Protein AF-A0A3M1EEL0-F1 (afdb_monomer_lite)

Radius of gyration: 25.4 Å; chains: 1; bounding box: 59×62×63 Å

Sequence (455 aa):
MRVVRDLTVLQPEVDTFLAIGKFDGVHLGHHHLLEPMIKAAQAAGAQSAVITLHPNPLEVLAPDRRVEYLTTLDERVRRLGDLGLDVVVVQRFDEAVAQTSARRFMRTITKHLRVRQLWAGPGFALGRGREGNVDFLHALGEELGYTVQVVEPLVIGGEVVSGTRIRALLREGHVGEASVLMGRLPTLSGEVVAGASRGHKLGYPTANLKTSEKLVVPANGIYAVRVYLEGETLDGVASIGVRPTFEKAGERKVEVHIFDFQHNIYGRRLTLEFVRRLRDEKKFDSVEALVAQMDQDAANARAILASQPMPMTTTNPGNFEFEEIEHTADIGLRVRGKDLADLFVNAARGMWTLIVPDIGSVKPVVTREIELEAMDLEVLLVDWLSELLYLHETEHEAYSQFVIHEISPTHLRAEARGGPLNGHTLRKHIKAVTFNDLSIEKTADGYTATVVFDV

Secondary structure (DSSP, 8-state):
-EEES-GGG---SS-EEEEEE--TT--HHHHHHHHHHHHHHHHTTPEEEEEEEES-HHHHH-TTSPP-BSS-HHHHHHHHHHTT-SEEEEEE--HHHHT--HHHHHHHHHHHH-EEEEEE-TT-EESGGG-EEHHHHHHHHHHHT-EEEE-PPPEETTEE--HHHHHHHHHHT-HHHHHHHHTS--EEEEEEE----TGGGGT---EEEEE-TTB--PPSEEEEEEEEETTEEEEEEEEEEE---TTSTT-EEEEEEETT-----TT-EEEEEEEEEEE-----SSHHHHHHHHHHHHHHHHHHHHHS--------TT--SEEEEE-SSSEEEEEEESSHHHHHHHHHHHHHHHH-TTGGGS---EEEEEEEE-SSHHHHHHHHHHHHHHHHHHH-EEEEEEEEEEEETTEEEEEEEEEE-TTPPP-----EEEEEEEEEEEETTEEEEEEEEE-

Foldseek 3Di:
DDEAADLQPFDDPFAEAEEEDQCFLVWVQVVLQQLVSCVVCVVVVHAYEYEHEPPDLCCAVPVVDAAATLDDPVVSVQSVVVSVHPYYHHYYDHPVLLQFAPLRVVLSCCVRRVYAEYTEEQQDAGGHPSPRHPVNVQVSCVVSNHHYDYGYFDDDPNHGLDPVVLLVCQQAQVQVVSCVRRVHFRKFKFAFADDPQPLVVVVFGKTKGDGDPRHRHGHFAKFWKWKAFPNDIFTWIWGWDFDPDPPDGPDIIIIIRTPPDDDDRHRTMMMIGTQHGDGHDDDDPDSVRVSVVRVVSGVVSVVSVVLDPDPPDDDDVPDDQWDWDDDDQWIKIKGFALELQSRLFSLLQRVLCLFFVVQSVFDQPDKDKDKFFAPFQLRVSQVSNQVQLVCCVPVQWGFNDKDWPDDDGTITIIMTTGGHCPPTDTNDDFPGKDPVQWDWDADPRYIMTMTITRD

Structure (mmCIF, N/CA/C/O backbone):
data_AF-A0A3M1EEL0-F1
#
_entry.id   AF-A0A3M1EEL0-F1
#
loop_
_atom_site.group_PDB
_atom_site.id
_atom_site.type_symbol
_atom_site.label_atom_id
_atom_site.label_alt_id
_atom_site.label_comp_id
_atom_site.label_asym_id
_atom_site.label_entity_id
_atom_site.label_seq_id
_atom_site.pdbx_PDB_ins_code
_atom_site.Cartn_x
_atom_site.Cartn_y
_atom_site.Cartn_z
_atom_site.occupancy
_atom_site.B_iso_or_equiv
_atom_site.auth_seq_id
_atom_site.auth_comp_id
_atom_site.auth_asym_id
_atom_site.auth_atom_id
_atom_site.pdbx_PDB_model_num
ATOM 1 N N . MET A 1 1 ? -12.571 -11.199 7.035 1.00 90.62 1 MET A N 1
ATOM 2 C CA . MET A 1 1 ? -12.992 -9.816 6.720 1.00 90.62 1 MET A CA 1
ATOM 3 C C . MET A 1 1 ? -14.349 -9.773 6.009 1.00 90.62 1 MET A C 1
ATOM 5 O O . MET A 1 1 ? -14.519 -10.412 4.975 1.00 90.62 1 MET A O 1
ATOM 9 N N . ARG A 1 2 ? -15.290 -8.959 6.503 1.00 92.50 2 ARG A N 1
ATOM 10 C CA . ARG A 1 2 ? -16.560 -8.589 5.859 1.00 92.50 2 ARG A CA 1
ATOM 11 C C . ARG A 1 2 ? -16.451 -7.192 5.235 1.00 92.50 2 ARG A C 1
ATOM 13 O O . ARG A 1 2 ? -16.062 -6.243 5.911 1.00 92.50 2 ARG A O 1
ATOM 20 N N . VAL A 1 3 ? -16.847 -7.039 3.969 1.00 94.00 3 VAL A N 1
ATOM 21 C CA . VAL A 1 3 ? -16.903 -5.729 3.289 1.00 94.00 3 VAL A CA 1
ATOM 22 C C . VAL A 1 3 ? -18.344 -5.239 3.227 1.00 94.00 3 VAL A C 1
ATOM 24 O O . VAL A 1 3 ? -19.226 -5.957 2.758 1.00 94.00 3 VAL A O 1
ATOM 27 N N . VAL A 1 4 ? -18.595 -4.014 3.686 1.00 93.38 4 VAL A N 1
ATOM 28 C CA . VAL A 1 4 ? -19.946 -3.452 3.812 1.00 93.38 4 VAL A CA 1
ATOM 29 C C . VAL A 1 4 ? -20.020 -2.055 3.203 1.00 93.38 4 VAL A C 1
ATOM 31 O O . VAL A 1 4 ? -19.079 -1.277 3.290 1.00 93.38 4 VAL A O 1
ATOM 34 N N . ARG A 1 5 ? -21.150 -1.722 2.571 1.00 92.00 5 ARG A N 1
ATOM 35 C CA . ARG A 1 5 ? -21.423 -0.383 2.007 1.00 92.00 5 ARG A CA 1
ATOM 36 C C . ARG A 1 5 ? -22.558 0.359 2.715 1.00 92.00 5 ARG A C 1
ATOM 38 O O . ARG A 1 5 ? -22.745 1.547 2.483 1.00 92.00 5 ARG A O 1
ATOM 45 N N . ASP A 1 6 ? -23.292 -0.342 3.570 1.00 85.50 6 ASP A N 1
ATOM 46 C CA . ASP A 1 6 ? -24.412 0.176 4.346 1.00 85.50 6 ASP A CA 1
ATOM 47 C C . ASP A 1 6 ? -24.256 -0.264 5.806 1.00 85.50 6 ASP A C 1
ATOM 49 O O . ASP A 1 6 ? -24.321 -1.450 6.114 1.00 85.50 6 ASP A O 1
ATOM 53 N N . LEU A 1 7 ? -24.035 0.691 6.711 1.00 85.31 7 LEU A N 1
ATOM 54 C CA . LEU A 1 7 ? -23.861 0.416 8.140 1.00 85.31 7 LEU A CA 1
ATOM 55 C C . LEU A 1 7 ? -25.088 -0.261 8.769 1.00 85.31 7 LEU A C 1
ATOM 57 O O . LEU A 1 7 ? -24.943 -0.959 9.767 1.00 85.31 7 LEU A O 1
ATOM 61 N N . THR A 1 8 ? -26.285 -0.093 8.202 1.00 83.69 8 THR A N 1
ATOM 62 C CA . THR A 1 8 ? -27.520 -0.645 8.778 1.00 83.69 8 THR A CA 1
ATOM 63 C C . THR A 1 8 ? -27.595 -2.168 8.708 1.00 83.69 8 THR A C 1
ATOM 65 O O . THR A 1 8 ? -28.323 -2.776 9.490 1.00 83.69 8 THR A O 1
ATOM 68 N N . VAL A 1 9 ? -26.801 -2.795 7.833 1.00 86.19 9 VAL A N 1
ATOM 69 C CA . VAL A 1 9 ? -26.716 -4.259 7.719 1.00 86.19 9 VAL A CA 1
ATOM 70 C C . VAL A 1 9 ? -25.786 -4.887 8.762 1.00 86.19 9 VAL A C 1
ATOM 72 O O . VAL A 1 9 ? -25.634 -6.112 8.804 1.00 86.19 9 VAL A O 1
ATOM 75 N N . LEU A 1 10 ? -25.107 -4.066 9.566 1.00 86.00 10 LEU A N 1
ATOM 76 C CA . LEU A 1 10 ? -24.267 -4.519 10.665 1.00 86.00 10 LEU A CA 1
ATOM 77 C C . LEU A 1 10 ? -25.115 -4.680 11.927 1.00 86.00 10 LEU A C 1
ATOM 79 O O . LEU A 1 10 ? -25.872 -3.791 12.314 1.00 86.00 10 LEU A O 1
ATOM 83 N N . GLN A 1 11 ? -24.961 -5.839 12.561 1.00 82.38 11 GLN A N 1
ATOM 84 C CA . GLN A 1 11 ? -25.538 -6.176 13.858 1.00 82.38 11 GLN A CA 1
ATOM 85 C C . GLN A 1 11 ? -24.398 -6.732 14.717 1.00 82.38 11 GLN A C 1
ATOM 87 O O . GLN A 1 11 ? -24.209 -7.942 14.772 1.00 82.38 11 GLN A O 1
ATOM 92 N N . PRO A 1 12 ? -23.539 -5.857 15.261 1.00 80.75 12 PRO A N 1
ATOM 93 C CA . PRO A 1 12 ? -22.371 -6.283 16.019 1.00 80.75 12 PRO A CA 1
ATOM 94 C C . PRO A 1 12 ? -22.808 -6.947 17.329 1.00 80.75 12 PRO A C 1
ATOM 96 O O . PRO A 1 12 ? -23.548 -6.356 18.117 1.00 80.75 12 PRO A O 1
ATOM 99 N N . GLU A 1 13 ? -22.337 -8.170 17.557 1.00 88.06 13 GLU A N 1
ATOM 100 C CA . GLU A 1 13 ? -22.546 -8.908 18.811 1.00 88.06 13 GLU A CA 1
ATOM 101 C C . GLU A 1 13 ? -21.480 -8.560 19.860 1.00 88.06 13 GLU A C 1
ATOM 103 O O . GLU A 1 13 ? -21.732 -8.641 21.060 1.00 88.06 13 GLU A O 1
ATOM 108 N N . VAL A 1 14 ? -20.315 -8.103 19.394 1.00 94.56 14 VAL A N 1
ATOM 109 C CA . VAL A 1 14 ? -19.171 -7.678 20.205 1.00 94.56 14 VAL A CA 1
ATOM 110 C C . VAL A 1 14 ? -18.900 -6.184 20.035 1.00 94.56 14 VAL A C 1
ATOM 112 O O . VAL A 1 14 ? -19.424 -5.528 19.130 1.00 94.56 14 VAL A O 1
ATOM 115 N N . ASP A 1 15 ? -18.088 -5.630 20.929 1.00 97.56 15 ASP A N 1
ATOM 116 C CA . ASP A 1 15 ? -17.616 -4.252 20.825 1.00 97.56 15 ASP A CA 1
ATOM 117 C C . ASP A 1 15 ? -16.689 -4.068 19.613 1.00 97.56 15 ASP A C 1
ATOM 119 O O . ASP A 1 15 ? -16.072 -5.020 19.137 1.00 97.56 15 ASP A O 1
ATOM 123 N N . THR A 1 16 ? -16.575 -2.831 19.117 1.00 98.25 16 THR A N 1
ATOM 124 C CA . THR A 1 16 ? -15.740 -2.511 17.947 1.00 98.25 16 THR A CA 1
ATOM 125 C C . THR A 1 16 ? -14.642 -1.512 18.262 1.00 98.25 16 THR A C 1
ATOM 127 O O . THR A 1 16 ? -14.893 -0.457 18.855 1.00 98.25 16 THR A O 1
ATOM 130 N N . PHE A 1 17 ? -13.435 -1.805 17.786 1.00 98.69 17 PHE A N 1
ATOM 131 C CA . PHE A 1 17 ? -12.323 -0.863 17.728 1.00 98.69 17 PHE A CA 1
ATOM 132 C C . PHE A 1 17 ? -12.242 -0.347 16.295 1.00 98.69 17 PHE A C 1
ATOM 134 O O . PHE A 1 17 ? -12.083 -1.114 15.345 1.00 98.69 17 PHE A O 1
ATOM 141 N N . LEU A 1 18 ? -12.456 0.955 16.138 1.00 98.62 18 LEU A N 1
ATOM 142 C CA . LEU A 1 18 ? -12.735 1.577 14.854 1.00 98.62 18 LEU A CA 1
ATOM 143 C C . LEU A 1 18 ? -11.646 2.577 14.481 1.00 98.62 18 LEU A C 1
ATOM 145 O O . LEU A 1 18 ? -11.347 3.466 15.269 1.00 98.62 18 LEU A O 1
ATOM 149 N N . ALA A 1 19 ? -11.178 2.537 13.237 1.00 98.62 19 ALA A N 1
ATOM 150 C CA . ALA A 1 19 ? -10.475 3.655 12.614 1.00 98.62 19 ALA A CA 1
ATOM 151 C C . ALA A 1 19 ? -11.270 4.211 11.423 1.00 98.62 19 ALA A C 1
ATOM 153 O O . ALA A 1 19 ? -11.929 3.482 10.678 1.00 98.62 19 ALA A O 1
ATOM 154 N N . ILE A 1 20 ? -11.212 5.527 11.219 1.00 98.06 20 ILE A N 1
ATOM 155 C CA . ILE A 1 20 ? -11.913 6.215 10.127 1.00 98.06 20 ILE A CA 1
ATOM 156 C C . ILE A 1 20 ? -10.894 7.006 9.317 1.00 98.06 20 ILE A C 1
ATOM 158 O O . ILE A 1 20 ? -10.074 7.735 9.868 1.00 98.06 20 ILE A O 1
ATOM 162 N N . GLY A 1 21 ? -10.942 6.905 7.992 1.00 96.31 21 GLY A N 1
ATOM 163 C CA . GLY A 1 21 ? -9.946 7.573 7.167 1.00 96.31 21 GLY A CA 1
ATOM 164 C C . GLY A 1 21 ? -10.071 7.293 5.681 1.00 96.31 21 GLY A C 1
ATOM 165 O O . GLY A 1 21 ? -10.863 6.481 5.222 1.00 96.31 21 GLY A O 1
ATOM 166 N N . LYS A 1 22 ? -9.257 7.982 4.882 1.00 95.50 22 LYS A N 1
ATOM 167 C CA . LYS A 1 22 ? -9.221 7.746 3.429 1.00 95.50 22 LYS A CA 1
ATOM 168 C C . LYS A 1 22 ? -8.547 6.414 3.093 1.00 95.50 22 LYS A C 1
ATOM 170 O O . LYS A 1 22 ? -8.965 5.759 2.141 1.00 95.50 22 LYS A O 1
ATOM 175 N N . PHE A 1 23 ? -7.513 6.045 3.855 1.00 96.69 23 PHE A N 1
ATOM 176 C CA . PHE A 1 23 ? -6.703 4.830 3.691 1.00 96.69 23 PHE A CA 1
ATOM 177 C C . PHE A 1 23 ? -6.172 4.592 2.267 1.00 96.69 23 PHE A C 1
ATOM 179 O O . PHE A 1 23 ? -5.848 3.470 1.893 1.00 96.69 23 PHE A O 1
ATOM 186 N N . ASP A 1 24 ? -6.083 5.644 1.445 1.00 96.06 24 ASP A N 1
ATOM 187 C CA . ASP A 1 24 ? -5.630 5.531 0.059 1.00 96.06 24 ASP A CA 1
ATOM 188 C C . ASP A 1 24 ? -4.170 5.079 0.018 1.00 96.06 24 ASP A C 1
ATOM 190 O O . ASP A 1 24 ? -3.306 5.686 0.653 1.00 96.06 24 ASP A O 1
ATOM 194 N N . GLY A 1 25 ? -3.913 3.993 -0.703 1.00 93.44 25 GLY A N 1
ATOM 195 C CA . GLY A 1 25 ? -2.599 3.383 -0.804 1.00 93.44 25 GLY A CA 1
ATOM 196 C C . GLY A 1 25 ? -2.226 2.421 0.316 1.00 93.44 25 GLY A C 1
ATOM 197 O O . GLY A 1 25 ? -1.248 1.714 0.110 1.00 93.44 25 GLY A O 1
ATOM 198 N N . VAL A 1 26 ? -2.950 2.373 1.450 1.00 96.25 26 VAL A N 1
ATOM 199 C CA . VAL A 1 26 ? -2.656 1.478 2.600 1.00 96.25 26 VAL A CA 1
ATOM 200 C C . VAL A 1 26 ? -1.137 1.382 2.856 1.00 96.25 26 VAL A C 1
ATOM 202 O O . VAL A 1 26 ? -0.525 0.337 2.710 1.00 96.25 26 VAL A O 1
ATOM 205 N N . HIS A 1 27 ? -0.493 2.537 3.053 1.00 95.19 27 HIS A N 1
ATOM 206 C CA . HIS A 1 27 ? 0.959 2.657 3.230 1.00 95.19 27 HIS A CA 1
ATOM 207 C C . HIS A 1 27 ? 1.380 2.394 4.683 1.00 95.19 27 HIS A C 1
ATOM 209 O O . HIS A 1 27 ? 0.513 2.338 5.554 1.00 95.19 27 HIS A O 1
ATOM 215 N N . LEU A 1 28 ? 2.683 2.364 4.992 1.00 92.00 28 LEU A N 1
ATOM 216 C CA . LEU A 1 28 ? 3.172 2.035 6.342 1.00 92.00 28 LEU A CA 1
ATOM 217 C C . LEU A 1 28 ? 2.627 2.952 7.445 1.00 92.00 28 LEU A C 1
ATOM 219 O O . LEU A 1 28 ? 2.365 2.497 8.548 1.00 92.00 28 LEU A O 1
ATOM 223 N N . GLY A 1 29 ? 2.352 4.227 7.151 1.00 92.94 29 GLY A N 1
ATOM 224 C CA . GLY A 1 29 ? 1.653 5.099 8.109 1.00 92.94 29 GLY A CA 1
ATOM 225 C C . GLY A 1 29 ? 0.235 4.623 8.485 1.00 92.94 29 GLY A C 1
ATOM 226 O O . GLY A 1 29 ? -0.210 4.864 9.600 1.00 92.94 29 GLY A O 1
ATOM 227 N N . HIS A 1 30 ? -0.480 3.933 7.587 1.00 97.44 30 HIS A N 1
ATOM 228 C CA . HIS A 1 30 ? -1.755 3.288 7.915 1.00 97.44 30 HIS A CA 1
ATOM 229 C C . HIS A 1 30 ? -1.535 1.986 8.692 1.00 97.44 30 HIS A C 1
ATOM 231 O O . HIS A 1 30 ? -2.263 1.759 9.649 1.00 97.44 30 HIS A O 1
ATOM 237 N N . HIS A 1 31 ? -0.533 1.174 8.333 1.00 94.19 31 HIS A N 1
ATOM 238 C CA . HIS A 1 31 ? -0.159 -0.018 9.111 1.00 94.19 31 HIS A CA 1
ATOM 239 C C . HIS A 1 31 ? 0.156 0.346 10.566 1.00 94.19 31 HIS A C 1
ATOM 241 O O . HIS A 1 31 ? -0.410 -0.232 11.484 1.00 94.19 31 HIS A O 1
ATOM 247 N N . HIS A 1 32 ? 0.953 1.398 10.768 1.00 95.25 32 HIS A N 1
ATOM 248 C CA . HIS A 1 32 ? 1.332 1.904 12.086 1.00 95.25 32 HIS A CA 1
ATOM 249 C C . HIS A 1 32 ? 0.133 2.290 12.968 1.00 95.25 32 HIS A C 1
ATOM 251 O O . HIS A 1 32 ? 0.194 2.147 14.184 1.00 95.25 32 HIS A O 1
ATOM 257 N N . LEU A 1 33 ? -0.968 2.752 12.363 1.00 97.56 33 LEU A N 1
ATOM 258 C CA . LEU A 1 33 ? -2.223 3.031 13.067 1.00 97.56 33 LEU A CA 1
ATOM 259 C C . LEU A 1 33 ? -3.062 1.760 13.282 1.00 97.56 33 LEU A C 1
ATOM 261 O O . LEU A 1 33 ? -3.654 1.584 14.343 1.00 97.56 33 LEU A O 1
ATOM 265 N N . LEU A 1 34 ? -3.176 0.918 12.253 1.00 97.88 34 LEU A N 1
ATOM 266 C CA . LEU A 1 34 ? -4.159 -0.164 12.198 1.00 97.88 34 LEU A CA 1
ATOM 267 C C . LEU A 1 34 ? -3.683 -1.450 12.875 1.00 97.88 34 LEU A C 1
ATOM 269 O O . LEU A 1 34 ? -4.487 -2.087 13.543 1.00 97.88 34 LEU A O 1
ATOM 273 N N . GLU A 1 35 ? -2.413 -1.833 12.750 1.00 95.75 35 GLU A N 1
ATOM 274 C CA . GLU A 1 35 ? -1.904 -3.078 13.344 1.00 95.75 35 GLU A CA 1
ATOM 275 C C . GLU A 1 35 ? -2.022 -3.079 14.880 1.00 95.75 35 GLU A C 1
ATOM 277 O O . GLU A 1 35 ? -2.562 -4.046 15.422 1.00 95.75 35 GLU A O 1
ATOM 282 N N . PRO A 1 36 ? -1.640 -2.008 15.614 1.00 96.44 36 PRO A N 1
ATOM 283 C CA . PRO A 1 36 ? -1.866 -1.957 17.058 1.00 96.44 36 PRO A CA 1
ATOM 284 C C . PRO A 1 36 ? -3.353 -1.968 17.429 1.00 96.44 36 PRO A C 1
ATOM 286 O O . PRO A 1 36 ? -3.729 -2.603 18.411 1.00 96.44 36 PRO A O 1
ATOM 289 N N . MET A 1 37 ? -4.208 -1.311 16.634 1.00 98.56 37 MET A N 1
ATOM 290 C CA . MET A 1 37 ? -5.660 -1.322 16.843 1.00 98.56 37 MET A CA 1
ATOM 291 C C . MET A 1 37 ? -6.232 -2.737 16.709 1.00 98.56 37 MET A C 1
ATOM 293 O O . MET A 1 37 ? -7.040 -3.143 17.540 1.00 98.56 37 MET A O 1
ATOM 297 N N . ILE A 1 38 ? -5.823 -3.476 15.673 1.00 98.06 38 ILE A N 1
ATOM 298 C CA . ILE A 1 38 ? -6.265 -4.854 15.416 1.00 98.06 38 ILE A CA 1
ATOM 299 C C . ILE A 1 38 ? -5.845 -5.756 16.578 1.00 98.06 38 ILE A C 1
ATOM 301 O O . ILE A 1 38 ? -6.695 -6.433 17.153 1.00 98.06 38 ILE A O 1
ATOM 305 N N . LYS A 1 39 ? -4.577 -5.680 17.001 1.00 96.69 39 LYS A N 1
ATOM 306 C CA . LYS A 1 39 ? -4.066 -6.434 18.158 1.00 96.69 39 LYS A CA 1
ATOM 307 C C . LYS A 1 39 ? -4.823 -6.105 19.446 1.00 96.69 39 LYS A C 1
ATOM 309 O O . LYS A 1 39 ? -5.194 -7.000 20.200 1.00 96.69 39 LYS A O 1
ATOM 314 N N . ALA A 1 40 ? -5.096 -4.823 19.691 1.00 97.94 40 ALA A N 1
ATOM 315 C CA . ALA A 1 40 ? -5.850 -4.390 20.864 1.00 97.94 40 ALA A CA 1
ATOM 316 C C . ALA A 1 40 ? -7.313 -4.868 20.831 1.00 97.94 40 ALA A C 1
ATOM 318 O O . ALA A 1 40 ? -7.859 -5.221 21.875 1.00 97.94 40 ALA A O 1
ATOM 319 N N . ALA A 1 41 ? -7.938 -4.906 19.649 1.00 98.00 41 ALA A N 1
ATOM 320 C CA . ALA A 1 41 ? -9.286 -5.440 19.474 1.00 98.00 41 ALA A CA 1
ATOM 321 C C . ALA A 1 41 ? -9.325 -6.941 19.793 1.00 98.00 41 ALA A C 1
ATOM 323 O O . ALA A 1 41 ? -10.123 -7.368 20.626 1.00 98.00 41 ALA A O 1
ATOM 324 N N . GLN A 1 42 ? -8.399 -7.710 19.212 1.00 96.56 42 GLN A N 1
ATOM 325 C CA . GLN A 1 42 ? -8.265 -9.152 19.438 1.00 96.56 42 GLN A CA 1
ATOM 326 C C . GLN A 1 42 ? -8.062 -9.476 20.923 1.00 96.56 42 GLN A C 1
ATOM 328 O O . GLN A 1 42 ? -8.803 -10.283 21.482 1.00 96.56 42 GLN A O 1
ATOM 333 N N . ALA A 1 43 ? -7.132 -8.786 21.593 1.00 97.44 43 ALA A N 1
ATOM 334 C CA . ALA A 1 43 ? -6.870 -8.971 23.022 1.00 97.44 43 ALA A CA 1
ATOM 335 C C . ALA A 1 43 ? -8.087 -8.648 23.912 1.00 97.44 43 ALA A C 1
ATOM 337 O O . ALA A 1 43 ? -8.224 -9.196 25.004 1.00 97.44 43 ALA A O 1
ATOM 338 N N . ALA A 1 44 ? -8.979 -7.767 23.452 1.00 97.50 44 ALA A N 1
ATOM 339 C CA . ALA A 1 44 ? -10.201 -7.394 24.156 1.00 97.50 44 ALA A CA 1
ATOM 340 C C . ALA A 1 44 ? -11.423 -8.258 23.784 1.00 97.50 44 ALA A C 1
ATOM 342 O O . ALA A 1 44 ? -12.517 -7.987 24.281 1.00 97.50 44 ALA A O 1
ATOM 343 N N . GLY A 1 45 ? -11.279 -9.252 22.896 1.00 96.94 45 GLY A N 1
ATOM 344 C CA . GLY A 1 45 ? -12.417 -9.998 22.340 1.00 96.94 45 GLY A CA 1
ATOM 345 C C . GLY A 1 45 ? -13.382 -9.119 21.529 1.00 96.94 45 GLY A C 1
ATOM 346 O O . GLY A 1 45 ? -14.564 -9.437 21.405 1.00 96.94 45 GLY A O 1
ATOM 347 N N . ALA A 1 46 ? -12.894 -7.986 21.023 1.00 97.75 46 ALA A N 1
ATOM 348 C CA . ALA A 1 46 ? -13.624 -7.025 20.210 1.00 97.75 46 ALA A CA 1
ATOM 349 C C . ALA A 1 46 ? -13.313 -7.233 18.721 1.00 97.75 46 ALA A C 1
ATOM 351 O O . ALA A 1 46 ? -12.260 -7.755 18.360 1.00 97.75 46 ALA A O 1
ATOM 352 N N . GLN A 1 47 ? -14.202 -6.767 17.844 1.00 96.88 47 GLN A N 1
ATOM 353 C CA . GLN A 1 47 ? -13.931 -6.752 16.406 1.00 96.88 47 GLN A CA 1
ATOM 354 C C . GLN A 1 47 ? -13.157 -5.492 15.997 1.00 96.88 47 GLN A C 1
ATOM 356 O O . GLN A 1 47 ? -13.368 -4.393 16.523 1.00 96.88 47 GLN A O 1
ATOM 361 N N . SER A 1 48 ? -12.299 -5.635 14.998 1.00 98.19 48 SER A N 1
ATOM 362 C CA . SER A 1 48 ? -11.562 -4.551 14.360 1.00 98.19 48 SER A CA 1
ATOM 363 C C . SER A 1 48 ? -12.296 -4.053 13.110 1.00 98.19 48 SER A C 1
ATOM 365 O O . SER A 1 48 ? -12.683 -4.825 12.228 1.00 98.19 48 SER A O 1
ATOM 367 N N . ALA A 1 49 ? -12.511 -2.741 13.008 1.00 97.88 49 ALA A N 1
ATOM 368 C CA . ALA A 1 49 ? -13.216 -2.159 11.873 1.00 97.88 49 ALA A CA 1
ATOM 369 C C . ALA A 1 49 ? -12.526 -0.919 11.310 1.00 97.88 49 ALA A C 1
ATOM 371 O O . ALA A 1 49 ? -11.976 -0.087 12.031 1.00 97.88 49 ALA A O 1
ATOM 372 N N . VAL A 1 50 ? -12.646 -0.748 9.997 1.00 98.38 50 VAL A N 1
ATOM 373 C CA . VAL A 1 50 ? -12.269 0.480 9.298 1.00 98.38 50 VAL A CA 1
ATOM 374 C C . VAL A 1 50 ? -13.461 1.039 8.539 1.00 98.38 50 VAL A C 1
ATOM 376 O O . VAL A 1 50 ? -14.103 0.324 7.774 1.00 98.38 50 VAL A O 1
ATOM 379 N N . ILE A 1 51 ? -13.711 2.343 8.672 1.00 97.69 51 ILE A N 1
ATOM 380 C CA . ILE A 1 51 ? -14.547 3.091 7.725 1.00 97.69 51 ILE A CA 1
ATOM 381 C C . ILE A 1 51 ? -13.632 3.845 6.758 1.00 97.69 51 ILE A C 1
ATOM 383 O O . ILE A 1 5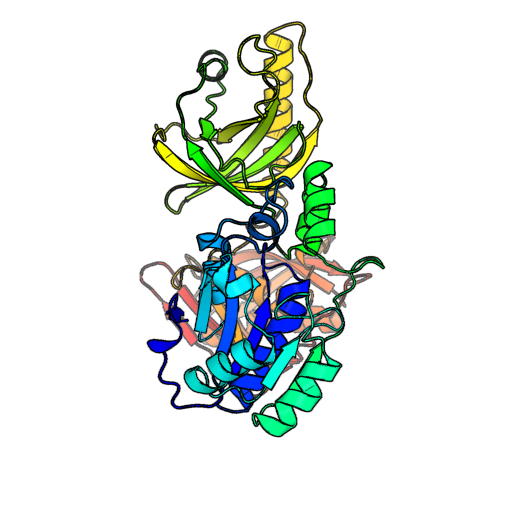1 ? -12.938 4.792 7.139 1.00 97.69 51 ILE A O 1
ATOM 387 N N . THR A 1 52 ? -13.663 3.438 5.489 1.00 97.25 52 THR A N 1
ATOM 388 C CA . THR A 1 52 ? -13.036 4.154 4.376 1.00 97.25 52 THR A CA 1
ATOM 389 C C . THR A 1 52 ? -14.057 4.919 3.540 1.00 97.25 52 THR A C 1
ATOM 391 O O . THR A 1 52 ? -15.251 4.632 3.574 1.00 97.25 52 THR A O 1
ATOM 394 N N . LEU A 1 53 ? -13.588 5.915 2.788 1.00 94.69 53 LEU A N 1
ATOM 395 C CA . LEU A 1 53 ? -14.424 6.850 2.036 1.00 94.69 53 LEU A CA 1
ATOM 396 C C . LEU A 1 53 ? -14.194 6.692 0.529 1.00 94.69 53 LEU A C 1
ATOM 398 O O . LEU A 1 53 ? -13.047 6.692 0.054 1.00 94.69 53 LEU A O 1
ATOM 402 N N . HIS A 1 54 ? -15.289 6.579 -0.225 1.00 94.31 54 HIS A N 1
ATOM 403 C CA . HIS A 1 54 ? -15.261 6.602 -1.685 1.00 94.31 54 HIS A CA 1
ATOM 404 C C . HIS A 1 54 ? -16.527 7.257 -2.277 1.00 94.31 54 HIS A C 1
ATOM 406 O O . HIS A 1 54 ? -17.626 6.864 -1.896 1.00 94.31 54 HIS A O 1
ATOM 412 N N . PRO A 1 55 ? -16.423 8.208 -3.225 1.00 94.06 55 PRO A N 1
ATOM 413 C CA . PRO A 1 55 ? -15.195 8.841 -3.716 1.00 94.06 55 PRO A CA 1
ATOM 414 C C . PRO A 1 55 ? -14.416 9.563 -2.603 1.00 94.06 55 PRO A C 1
ATOM 416 O O . PRO A 1 55 ? -14.874 9.685 -1.468 1.00 94.06 55 PRO A O 1
ATOM 419 N N . ASN A 1 56 ? -13.186 9.979 -2.898 1.00 93.31 56 ASN A N 1
ATOM 420 C CA . ASN A 1 56 ? -12.374 10.766 -1.977 1.00 93.31 56 ASN A CA 1
ATOM 421 C C . ASN A 1 56 ? -13.141 12.049 -1.613 1.00 93.31 56 ASN A C 1
ATOM 423 O O . ASN A 1 56 ? -13.619 12.721 -2.526 1.00 93.31 56 ASN A O 1
ATOM 427 N N . PRO A 1 57 ? -13.215 12.435 -0.325 1.00 92.88 57 PRO A N 1
ATOM 428 C CA . PRO A 1 57 ? -13.921 13.645 0.088 1.00 92.88 57 PRO A CA 1
ATOM 429 C C . PRO A 1 57 ? -13.531 14.905 -0.680 1.00 92.88 57 PRO A C 1
ATOM 431 O O . PRO A 1 57 ? -14.376 15.761 -0.920 1.00 92.88 57 PRO A O 1
ATOM 434 N N . LEU A 1 58 ? -12.269 15.011 -1.105 1.00 91.94 58 LEU A N 1
ATOM 435 C CA . LEU A 1 58 ? -11.795 16.159 -1.871 1.00 91.94 58 LEU A CA 1
ATOM 436 C C . LEU A 1 58 ? -12.477 16.281 -3.244 1.00 91.94 58 LEU A C 1
ATOM 438 O O . LEU A 1 58 ? -12.659 17.400 -3.696 1.00 91.94 58 LEU A O 1
ATOM 442 N N . GLU A 1 59 ? -12.911 15.178 -3.867 1.00 92.62 59 GLU A N 1
ATOM 443 C CA . GLU A 1 59 ? -13.657 15.232 -5.139 1.00 92.62 59 GLU A CA 1
ATOM 444 C C . GLU A 1 59 ? -15.036 15.876 -4.982 1.00 92.62 59 GLU A C 1
ATOM 446 O O . GLU A 1 59 ? -15.539 16.485 -5.917 1.00 92.62 59 GLU A O 1
ATOM 451 N N . VAL A 1 60 ? -15.649 15.739 -3.805 1.00 92.38 60 VAL A N 1
ATOM 452 C CA . VAL A 1 60 ? -16.965 16.323 -3.515 1.00 92.38 60 VAL A CA 1
ATOM 453 C C . VAL A 1 60 ? -16.817 17.750 -2.993 1.00 92.38 60 VAL A C 1
ATOM 455 O O . VAL A 1 60 ? -17.573 18.633 -3.373 1.00 92.38 60 VAL A O 1
ATOM 458 N N . LEU A 1 61 ? -15.831 17.984 -2.124 1.00 92.19 61 LEU A N 1
ATOM 459 C CA . LEU A 1 61 ? -15.618 19.276 -1.465 1.00 92.19 61 LEU A CA 1
ATOM 460 C C . LEU A 1 61 ? -14.893 20.300 -2.348 1.00 92.19 61 LEU A C 1
ATOM 462 O O . LEU A 1 61 ? -14.986 21.496 -2.093 1.00 92.19 61 LEU A O 1
ATOM 466 N N . ALA A 1 62 ? -14.128 19.841 -3.336 1.00 91.69 62 ALA A N 1
ATOM 467 C CA . ALA A 1 62 ? -13.370 20.685 -4.251 1.00 91.69 62 ALA A CA 1
ATOM 468 C C . ALA A 1 62 ? -13.346 20.044 -5.653 1.00 91.69 62 ALA A C 1
ATOM 470 O O . ALA A 1 62 ? -12.301 19.537 -6.066 1.00 91.69 62 ALA A O 1
ATOM 471 N N . PRO A 1 63 ? -14.478 20.051 -6.383 1.00 86.31 63 PRO A N 1
ATOM 472 C CA . PRO A 1 63 ? -14.619 19.348 -7.663 1.00 86.31 63 PRO A CA 1
ATOM 473 C C . PRO A 1 63 ? -13.618 19.808 -8.734 1.00 86.31 63 PRO A C 1
ATOM 475 O O . PRO A 1 63 ? -13.224 19.011 -9.582 1.00 86.31 63 PRO A O 1
ATOM 478 N N . ASP A 1 64 ? -13.131 21.050 -8.652 1.00 89.00 64 ASP A N 1
ATOM 479 C CA . ASP A 1 64 ? -12.107 21.585 -9.561 1.00 89.00 64 ASP A CA 1
ATOM 480 C C . ASP A 1 64 ? -10.697 21.027 -9.289 1.00 89.00 64 ASP A C 1
ATOM 482 O O . ASP A 1 64 ? -9.777 21.197 -10.091 1.00 89.00 64 ASP A O 1
ATOM 486 N N . ARG A 1 65 ? -10.483 20.359 -8.146 1.00 85.81 65 ARG A N 1
ATOM 487 C CA . ARG A 1 65 ? -9.191 19.764 -7.789 1.00 85.81 65 ARG A CA 1
ATOM 488 C C . ARG A 1 65 ? -9.151 18.309 -8.223 1.00 85.81 65 ARG A C 1
ATOM 490 O O . ARG A 1 65 ? -9.861 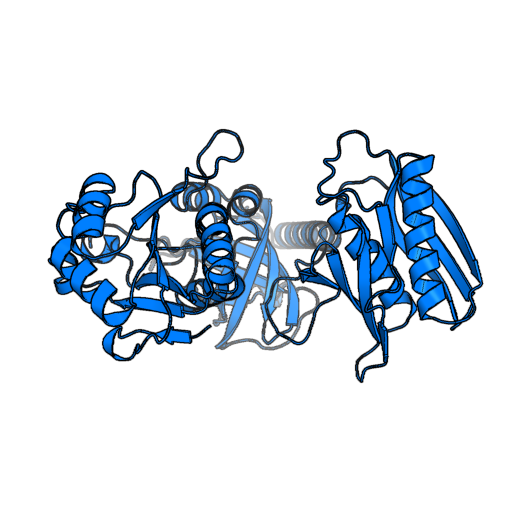17.456 -7.695 1.00 85.81 65 ARG A O 1
ATOM 497 N N . ARG A 1 66 ? -8.214 17.993 -9.117 1.00 84.62 66 ARG A N 1
ATOM 498 C CA . ARG A 1 66 ? -7.943 16.607 -9.503 1.00 84.62 66 ARG A CA 1
ATOM 499 C C . ARG A 1 66 ? -7.421 15.808 -8.307 1.00 84.62 66 ARG A C 1
ATOM 501 O O . ARG A 1 66 ? -6.400 16.152 -7.711 1.00 84.62 66 ARG A O 1
ATOM 508 N N . VAL A 1 67 ? -8.104 14.712 -7.993 1.00 88.50 67 VAL A N 1
ATOM 509 C CA . VAL A 1 67 ? -7.637 13.711 -7.032 1.00 88.50 67 VAL A CA 1
ATOM 510 C C . VAL A 1 67 ? -6.925 12.595 -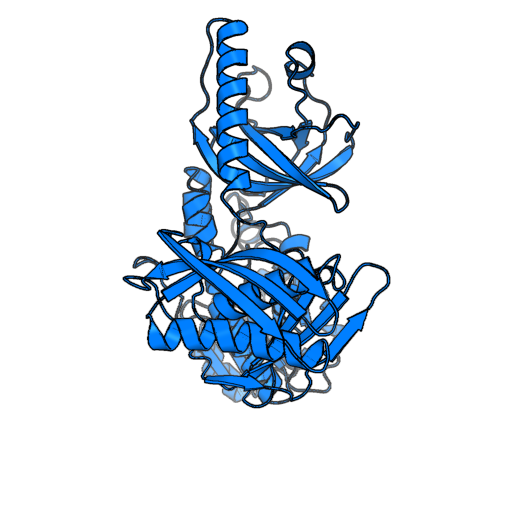7.781 1.00 88.50 67 VAL A C 1
ATOM 512 O O . VAL A 1 67 ? -7.484 11.994 -8.695 1.00 88.50 67 VAL A O 1
ATOM 515 N N . GLU A 1 68 ? -5.697 12.310 -7.358 1.00 91.69 68 GLU A N 1
ATOM 516 C CA . GLU A 1 68 ? -4.942 11.140 -7.797 1.00 91.69 68 GLU A CA 1
ATOM 517 C C . GLU A 1 68 ? -4.932 10.107 -6.667 1.00 91.69 68 GLU A C 1
ATOM 519 O O . GLU A 1 68 ? -4.512 10.401 -5.549 1.00 91.69 68 GLU A O 1
ATOM 524 N N . TYR A 1 69 ? -5.417 8.906 -6.938 1.00 95.25 69 TYR A N 1
ATOM 525 C CA . TYR A 1 69 ? -5.419 7.777 -6.023 1.00 95.25 69 TYR A CA 1
ATOM 526 C C . TYR A 1 69 ? -4.115 6.998 -6.128 1.00 95.25 69 TYR A C 1
ATOM 528 O O . TYR A 1 69 ? -3.591 6.807 -7.223 1.00 95.25 69 TYR A O 1
ATOM 536 N N . LEU A 1 70 ? -3.622 6.508 -4.995 1.00 95.69 70 LEU A N 1
ATOM 537 C CA . LEU A 1 70 ? -2.495 5.574 -4.959 1.00 95.69 70 LEU A CA 1
ATOM 538 C C . LEU A 1 70 ? -2.911 4.159 -5.373 1.00 95.69 70 LEU A C 1
ATOM 540 O O . LEU A 1 70 ? -2.093 3.407 -5.881 1.00 95.69 70 LEU A O 1
ATOM 544 N N . THR A 1 71 ? -4.171 3.797 -5.130 1.00 93.50 71 THR A N 1
ATOM 545 C CA . THR A 1 71 ? -4.713 2.452 -5.380 1.00 93.50 71 THR A CA 1
ATOM 546 C C . THR A 1 71 ? -6.157 2.537 -5.850 1.00 93.50 71 THR A C 1
ATOM 548 O O . THR A 1 71 ? -6.874 3.489 -5.529 1.00 93.50 71 THR A O 1
ATOM 551 N N . THR A 1 72 ? -6.631 1.516 -6.564 1.00 90.75 72 THR A N 1
ATOM 552 C CA . THR A 1 72 ? -8.075 1.386 -6.822 1.00 90.75 72 THR A CA 1
ATOM 553 C C . THR A 1 72 ? -8.844 1.159 -5.512 1.00 90.75 72 THR A C 1
ATOM 555 O O . THR A 1 72 ? -8.259 0.814 -4.484 1.00 90.75 72 THR A O 1
ATOM 558 N N . LEU A 1 73 ? -10.169 1.354 -5.514 1.00 91.81 73 LEU A N 1
ATOM 559 C CA . LEU A 1 73 ? -10.983 1.014 -4.341 1.00 91.81 73 LEU A CA 1
ATOM 560 C C . LEU A 1 73 ? -10.864 -0.477 -3.998 1.00 91.81 73 LEU A C 1
ATOM 562 O O . LEU A 1 73 ? -10.655 -0.804 -2.835 1.00 91.81 73 LEU A O 1
ATOM 566 N N . ASP A 1 74 ? -10.950 -1.353 -5.000 1.00 89.06 74 ASP A N 1
ATOM 567 C CA . ASP A 1 74 ? -10.895 -2.803 -4.796 1.00 89.06 74 ASP A CA 1
ATOM 568 C C . ASP A 1 74 ? -9.539 -3.241 -4.238 1.00 89.06 74 ASP A C 1
ATOM 570 O O . ASP A 1 74 ? -9.470 -4.071 -3.335 1.00 89.06 74 ASP A O 1
ATOM 574 N N . GLU A 1 75 ? -8.448 -2.648 -4.727 1.00 89.38 75 GLU A N 1
ATOM 575 C CA . GLU A 1 75 ? -7.114 -2.888 -4.178 1.00 89.38 75 GLU A CA 1
ATOM 576 C C . GLU A 1 75 ? -6.983 -2.366 -2.745 1.00 89.38 75 GLU A C 1
ATOM 578 O O . GLU A 1 75 ? -6.477 -3.079 -1.887 1.00 89.38 75 GLU A O 1
ATOM 583 N N . ARG A 1 76 ? -7.477 -1.160 -2.448 1.00 94.75 76 ARG A N 1
ATOM 584 C CA . ARG A 1 76 ? -7.474 -0.616 -1.083 1.00 94.75 76 ARG A CA 1
ATOM 585 C C . ARG A 1 76 ? -8.257 -1.499 -0.111 1.00 94.75 76 ARG A C 1
ATOM 587 O O . ARG A 1 76 ? -7.773 -1.740 0.986 1.00 94.75 76 ARG A O 1
ATOM 594 N N . VAL A 1 77 ? -9.443 -1.971 -0.496 1.00 94.06 77 VAL A N 1
ATOM 595 C CA . VAL A 1 77 ? -10.261 -2.867 0.341 1.00 94.06 77 VAL A CA 1
ATOM 596 C C . VAL A 1 77 ? -9.546 -4.194 0.571 1.00 94.06 77 VAL A C 1
ATOM 598 O O . VAL A 1 77 ? -9.489 -4.651 1.707 1.00 94.06 77 VAL A O 1
ATOM 601 N N . ARG A 1 78 ? -8.963 -4.783 -0.479 1.00 89.62 78 ARG A N 1
ATOM 602 C CA . ARG A 1 78 ? -8.173 -6.015 -0.365 1.00 89.62 78 ARG A CA 1
ATOM 603 C C . ARG A 1 78 ? -6.998 -5.837 0.592 1.00 89.62 78 ARG A C 1
ATOM 605 O O . ARG A 1 78 ? -6.897 -6.584 1.548 1.00 89.62 78 ARG A O 1
ATOM 612 N N . ARG A 1 79 ? -6.210 -4.773 0.411 1.00 89.06 79 ARG A N 1
ATOM 613 C CA . ARG A 1 79 ? -5.046 -4.463 1.255 1.00 89.06 79 ARG A CA 1
ATOM 614 C C . ARG A 1 79 ? -5.407 -4.180 2.707 1.00 89.06 79 ARG A C 1
ATOM 616 O O . ARG A 1 79 ? -4.654 -4.544 3.592 1.00 89.06 79 ARG A O 1
ATOM 623 N N . LEU A 1 80 ? -6.546 -3.537 2.962 1.00 92.06 80 LEU A N 1
ATOM 624 C CA . LEU A 1 80 ? -7.075 -3.413 4.322 1.00 92.06 80 LEU A CA 1
ATOM 625 C C . LEU A 1 80 ? -7.415 -4.793 4.909 1.00 92.06 80 LEU A C 1
ATOM 627 O O . LEU A 1 80 ? -7.141 -5.041 6.077 1.00 92.06 80 LEU A O 1
ATOM 631 N N . GLY A 1 81 ? -7.970 -5.698 4.101 1.00 88.50 81 GLY A N 1
ATOM 632 C CA . GLY A 1 81 ? -8.233 -7.079 4.507 1.00 88.50 81 GLY A CA 1
ATOM 633 C C . GLY A 1 81 ? -6.986 -7.896 4.795 1.00 88.50 81 GLY A C 1
ATOM 634 O O . GLY A 1 81 ? -6.992 -8.662 5.753 1.00 88.50 81 GLY A O 1
ATOM 635 N N . ASP A 1 82 ? -5.916 -7.680 4.032 1.00 84.75 82 ASP A N 1
ATOM 636 C CA . ASP A 1 82 ? -4.627 -8.353 4.224 1.00 84.75 82 ASP A CA 1
ATOM 637 C C . ASP A 1 82 ? -3.983 -8.020 5.588 1.00 84.75 82 ASP A C 1
ATOM 639 O O . ASP A 1 82 ? -3.132 -8.767 6.053 1.00 84.75 82 ASP A O 1
ATOM 643 N N . LEU A 1 83 ? -4.418 -6.944 6.264 1.00 86.62 83 LEU A N 1
ATOM 644 C CA . LEU A 1 83 ? -4.002 -6.612 7.637 1.00 86.62 83 LEU A CA 1
ATOM 645 C C . LEU A 1 83 ? -4.686 -7.465 8.716 1.00 86.62 83 LEU A C 1
ATOM 647 O O . LEU A 1 83 ? -4.351 -7.335 9.889 1.00 86.62 83 LEU A O 1
ATOM 651 N N . GLY A 1 84 ? -5.685 -8.274 8.353 1.00 90.00 84 GLY A N 1
ATOM 652 C CA . GLY A 1 84 ? -6.476 -9.049 9.312 1.00 90.00 84 GLY A CA 1
ATOM 653 C C . GLY A 1 84 ? -7.675 -8.300 9.905 1.00 90.00 84 GLY A C 1
ATOM 654 O O . GLY A 1 84 ? -8.151 -8.673 10.971 1.00 90.00 84 GLY A O 1
ATOM 655 N N . LEU A 1 85 ? -8.190 -7.258 9.237 1.00 91.75 85 LEU A N 1
ATOM 656 C CA . LEU A 1 85 ? -9.403 -6.555 9.683 1.00 91.75 85 LEU A CA 1
ATOM 657 C C . LEU A 1 85 ? -10.653 -7.450 9.635 1.00 91.75 85 LEU A C 1
ATOM 659 O O . LEU A 1 85 ? -10.911 -8.153 8.649 1.00 91.75 85 LEU A O 1
ATOM 663 N N . ASP A 1 86 ? -11.517 -7.323 10.642 1.00 95.44 86 ASP A N 1
ATOM 664 C CA . ASP A 1 86 ? -12.800 -8.031 10.665 1.00 95.44 86 ASP A CA 1
ATOM 665 C C . ASP A 1 86 ? -13.811 -7.376 9.729 1.00 95.44 86 ASP A C 1
ATOM 667 O O . ASP A 1 86 ? -14.493 -8.071 8.970 1.00 95.44 86 ASP A O 1
ATOM 671 N N . VAL A 1 87 ? -13.885 -6.039 9.729 1.00 95.94 87 VAL A N 1
ATOM 672 C CA . VAL A 1 87 ? -14.873 -5.278 8.952 1.00 95.94 87 VAL A CA 1
ATOM 673 C C . VAL A 1 87 ? -14.243 -4.096 8.215 1.00 95.94 87 VAL A C 1
ATOM 675 O O . VAL A 1 87 ? -13.612 -3.225 8.808 1.00 95.94 87 VAL A O 1
ATOM 678 N N . VAL A 1 88 ? -14.509 -3.993 6.912 1.00 97.25 88 VAL A N 1
ATOM 679 C CA . VAL A 1 88 ? -14.230 -2.785 6.121 1.00 97.25 88 VAL A CA 1
ATOM 680 C C . VAL A 1 88 ? -15.539 -2.202 5.612 1.00 97.25 88 VAL A C 1
ATOM 682 O O . VAL A 1 88 ? -16.237 -2.796 4.790 1.00 97.25 88 VAL A O 1
ATOM 685 N N . VAL A 1 89 ? -15.861 -1.002 6.077 1.00 96.69 89 VAL A N 1
ATOM 686 C CA . VAL A 1 89 ? -17.005 -0.224 5.613 1.00 96.69 89 VAL A CA 1
ATOM 687 C C . VAL A 1 89 ? -16.533 0.762 4.552 1.00 96.69 89 VAL A C 1
ATOM 689 O O . VAL A 1 89 ? -15.742 1.662 4.828 1.00 96.69 89 VAL A O 1
ATOM 692 N N . VAL A 1 90 ? -17.049 0.633 3.335 1.00 96.69 90 VAL A N 1
ATOM 693 C CA . VAL A 1 90 ? -16.872 1.622 2.270 1.00 96.69 90 VAL A CA 1
ATOM 694 C C . VAL A 1 90 ? -18.039 2.600 2.331 1.00 96.69 90 VAL A C 1
ATOM 696 O O . VAL A 1 90 ? -19.082 2.394 1.708 1.00 96.69 90 VAL A O 1
ATOM 699 N N . GLN A 1 91 ? -17.860 3.675 3.091 1.00 95.00 91 GLN A N 1
ATOM 700 C CA . GLN A 1 91 ? -18.838 4.746 3.194 1.00 95.00 91 GLN A CA 1
ATOM 701 C C . GLN A 1 91 ? -18.817 5.583 1.912 1.00 95.00 91 GLN A C 1
ATOM 703 O O . GLN A 1 91 ? -17.797 6.183 1.546 1.00 95.00 91 GLN A O 1
ATOM 708 N N . ARG A 1 92 ? -19.975 5.661 1.246 1.00 94.94 92 ARG A N 1
ATOM 709 C CA . ARG A 1 92 ? -20.166 6.595 0.137 1.00 94.94 92 ARG A CA 1
ATOM 710 C C . ARG A 1 92 ? -20.017 8.018 0.664 1.00 94.94 92 ARG A C 1
ATOM 712 O O . ARG A 1 92 ? -20.736 8.387 1.589 1.00 94.94 92 ARG A O 1
ATOM 719 N N . PHE A 1 93 ? -19.101 8.798 0.097 1.00 93.94 93 PHE A N 1
ATOM 720 C CA . PHE A 1 93 ? -18.982 10.217 0.424 1.00 93.94 93 PHE A CA 1
ATOM 721 C C . PHE A 1 93 ? -19.642 11.048 -0.675 1.00 93.94 93 PHE A C 1
ATOM 723 O O . PHE A 1 93 ? -19.201 11.038 -1.822 1.00 93.94 93 PHE A O 1
ATOM 730 N N . ASP A 1 94 ? -20.716 11.738 -0.323 1.00 94.50 94 ASP A N 1
ATOM 731 C CA . ASP A 1 94 ? -21.474 12.639 -1.184 1.00 94.50 94 ASP A CA 1
ATOM 732 C C . ASP A 1 94 ? -21.786 13.942 -0.434 1.00 94.50 94 ASP A C 1
ATOM 734 O O . ASP A 1 94 ? -21.335 14.150 0.696 1.00 94.50 94 ASP A O 1
ATOM 738 N N . GLU A 1 95 ? -22.530 14.845 -1.069 1.00 94.19 95 GLU A N 1
ATOM 739 C CA . GLU A 1 95 ? -22.889 16.133 -0.476 1.00 94.19 95 GLU A CA 1
ATOM 740 C C . GLU A 1 95 ? -23.688 15.974 0.830 1.00 94.19 95 GLU A C 1
ATOM 742 O O . GLU A 1 95 ? -23.459 16.711 1.788 1.00 94.19 95 GLU A O 1
ATOM 747 N N . ALA A 1 96 ? -24.560 14.965 0.929 1.00 93.94 96 ALA A N 1
ATOM 748 C CA . ALA A 1 96 ? -25.332 14.714 2.144 1.00 93.94 96 ALA A CA 1
ATOM 749 C C . ALA A 1 96 ? -24.422 14.305 3.317 1.00 93.94 96 ALA A C 1
ATOM 751 O O . ALA A 1 96 ? -24.555 14.828 4.430 1.00 93.94 96 ALA A O 1
ATOM 752 N N . VAL A 1 97 ? -23.450 13.420 3.070 1.00 93.19 97 VAL A N 1
ATOM 753 C CA . VAL A 1 97 ? -22.436 13.060 4.074 1.00 93.19 97 VAL A CA 1
ATOM 754 C C . VAL A 1 97 ? -21.541 14.256 4.409 1.00 93.19 97 VAL A C 1
ATOM 756 O O . VAL A 1 97 ? -21.267 14.489 5.586 1.00 93.19 97 VAL A O 1
ATOM 759 N N . ALA A 1 98 ? -21.149 15.067 3.423 1.00 94.44 98 ALA A N 1
ATOM 760 C CA . ALA A 1 98 ? -20.339 16.269 3.635 1.00 94.44 98 ALA A CA 1
ATOM 761 C C . ALA A 1 98 ? -21.019 17.313 4.546 1.00 94.44 98 ALA A C 1
ATOM 763 O O . ALA A 1 98 ? -20.338 18.017 5.295 1.00 94.44 98 ALA A O 1
ATOM 764 N N . GLN A 1 99 ? -22.353 17.391 4.518 1.00 95.88 99 GLN A N 1
ATOM 765 C CA . GLN A 1 99 ? -23.147 18.286 5.369 1.00 95.88 99 GLN A CA 1
ATOM 766 C C . GLN A 1 99 ? -23.495 17.693 6.746 1.00 95.88 99 GLN A C 1
ATOM 768 O O . GLN A 1 99 ? -24.105 18.368 7.578 1.00 95.88 99 GLN A O 1
ATOM 773 N N . THR A 1 100 ? -23.117 16.444 7.023 1.00 96.38 100 THR A N 1
ATOM 774 C CA . THR A 1 100 ? -23.436 15.780 8.292 1.00 96.38 100 THR A CA 1
ATOM 775 C C . THR A 1 100 ? -22.524 16.279 9.416 1.00 96.38 100 THR A C 1
ATOM 777 O O . THR A 1 100 ? -21.302 16.278 9.286 1.00 96.38 100 THR A O 1
ATOM 780 N N . SER A 1 101 ? -23.107 16.685 10.549 1.00 98.19 101 SER A N 1
ATOM 781 C CA . SER A 1 101 ? -22.338 17.087 11.735 1.00 98.19 101 SER A CA 1
ATOM 782 C C . SER A 1 101 ? -21.556 15.918 12.334 1.00 98.19 101 SER A C 1
ATOM 784 O O . SER A 1 101 ? -21.982 14.761 12.255 1.00 98.19 101 SER A O 1
ATOM 786 N N . ALA A 1 102 ? -20.440 16.217 12.997 1.00 97.38 102 ALA A N 1
ATOM 787 C CA . ALA A 1 102 ? -19.591 15.218 13.644 1.00 97.38 102 ALA A CA 1
ATOM 788 C C . ALA A 1 102 ? -20.385 14.348 14.630 1.00 97.38 102 ALA A C 1
ATOM 790 O O . ALA A 1 102 ? -20.342 13.117 14.586 1.00 97.38 102 ALA A O 1
ATOM 791 N N . ARG A 1 103 ? -21.205 15.006 15.457 1.00 98.06 103 ARG A N 1
ATOM 792 C CA . ARG A 1 103 ? -22.092 14.365 16.433 1.00 98.06 103 ARG A CA 1
ATOM 793 C C . ARG A 1 103 ? -23.107 13.430 15.780 1.00 98.06 103 ARG A C 1
ATOM 795 O O . ARG A 1 103 ? -23.304 12.316 16.258 1.00 98.06 103 ARG A O 1
ATOM 802 N N . ARG A 1 104 ? -23.766 13.856 14.696 1.00 97.06 104 ARG A N 1
ATOM 803 C CA . ARG A 1 104 ? -24.754 13.017 13.997 1.00 97.06 104 ARG A CA 1
ATOM 804 C C . ARG A 1 104 ? -24.089 11.802 13.353 1.00 97.06 104 ARG A C 1
ATOM 806 O O . ARG A 1 104 ? -24.637 10.701 13.429 1.00 97.06 104 ARG A O 1
ATOM 813 N N . PHE A 1 105 ? -22.919 12.001 12.751 1.00 95.94 105 PHE A N 1
ATOM 814 C CA . PHE A 1 105 ? -22.150 10.930 12.130 1.00 95.94 105 PHE A CA 1
ATOM 815 C C . PHE A 1 105 ? -21.727 9.879 13.163 1.00 95.94 105 PHE A C 1
ATOM 817 O O . PHE A 1 105 ? -22.083 8.710 13.023 1.00 95.94 105 PHE A O 1
ATOM 824 N N . MET A 1 106 ? -21.089 10.302 14.259 1.00 97.19 106 MET A N 1
ATOM 825 C CA . MET A 1 106 ? -20.647 9.386 15.314 1.00 97.19 106 MET A CA 1
ATOM 826 C C . MET A 1 106 ? -21.806 8.680 16.018 1.00 97.19 106 MET A C 1
ATOM 828 O O . MET A 1 106 ? -21.706 7.482 16.238 1.00 97.19 106 MET A O 1
ATOM 832 N N . ARG A 1 107 ? -22.942 9.348 16.279 1.00 95.62 107 ARG A N 1
ATOM 833 C CA . ARG A 1 107 ? -24.146 8.673 16.814 1.00 95.62 107 ARG A CA 1
ATOM 834 C C . ARG A 1 107 ? -24.663 7.561 15.904 1.00 95.62 107 ARG A C 1
ATOM 836 O O . ARG A 1 107 ? -25.177 6.560 16.389 1.00 95.62 107 ARG A O 1
ATOM 843 N N . THR A 1 108 ? -24.570 7.752 14.590 1.00 93.06 108 THR A N 1
ATOM 844 C CA . THR A 1 108 ? -24.982 6.732 13.616 1.00 93.06 108 THR A CA 1
ATOM 845 C C . THR A 1 108 ? -24.008 5.558 13.650 1.00 93.06 108 THR A C 1
ATOM 847 O O . THR A 1 108 ? -24.428 4.410 13.748 1.00 93.06 108 THR A O 1
ATOM 850 N N . ILE A 1 109 ? -22.707 5.848 13.646 1.00 93.75 109 ILE A N 1
ATOM 851 C CA . ILE A 1 109 ? -21.647 4.842 13.728 1.00 93.75 109 ILE A CA 1
ATOM 852 C C . ILE A 1 109 ? -21.756 4.023 15.017 1.00 93.75 109 ILE A C 1
ATOM 854 O O . ILE A 1 109 ? -21.826 2.801 14.948 1.00 93.75 109 ILE A O 1
ATOM 858 N N . THR A 1 110 ? -21.813 4.662 16.187 1.00 93.44 110 THR A N 1
ATOM 859 C CA . THR A 1 110 ? -21.843 3.960 17.481 1.00 93.44 110 THR A CA 1
ATOM 860 C C . THR A 1 110 ? -23.078 3.076 17.614 1.00 93.44 110 THR A C 1
ATOM 862 O O . THR A 1 110 ? -22.971 1.957 18.110 1.00 93.44 110 THR A O 1
ATOM 865 N N . LYS A 1 111 ? -24.226 3.517 17.081 1.00 89.25 111 LYS A N 1
ATOM 866 C CA . LYS A 1 111 ? -25.461 2.723 17.029 1.00 89.25 111 LYS A CA 1
ATOM 867 C C . LYS A 1 111 ? -25.307 1.428 16.223 1.00 89.25 111 LYS A C 1
ATOM 869 O O . LYS A 1 111 ? -25.864 0.411 16.619 1.00 89.25 111 LYS A O 1
ATOM 874 N N . HIS A 1 112 ? -24.600 1.470 15.095 1.00 92.06 112 HIS A N 1
ATOM 875 C CA . HIS A 1 112 ? -24.493 0.335 14.168 1.00 92.06 112 HIS A CA 1
ATOM 876 C C . HIS A 1 112 ? -23.233 -0.515 14.358 1.00 92.06 112 HIS A C 1
ATOM 878 O O . HIS A 1 112 ? -23.167 -1.621 13.833 1.00 92.06 112 HIS A O 1
ATOM 884 N N . LEU A 1 113 ? -22.239 -0.017 15.098 1.00 92.69 113 LEU A N 1
ATOM 885 C CA . LEU A 1 113 ? -20.963 -0.699 15.307 1.00 92.69 113 LEU A CA 1
ATOM 886 C C . LEU A 1 113 ? -20.640 -0.990 16.776 1.00 92.69 113 LEU A C 1
ATOM 888 O O . LEU A 1 113 ? -19.675 -1.697 17.005 1.00 92.69 113 LEU A O 1
ATOM 892 N N . ARG A 1 114 ? -21.394 -0.507 17.776 1.00 94.25 114 ARG A N 1
ATOM 893 C CA . ARG A 1 114 ? -21.011 -0.658 19.201 1.00 94.25 114 ARG A CA 1
ATOM 894 C C . ARG A 1 114 ? -19.549 -0.248 19.436 1.00 94.25 114 ARG A C 1
ATOM 896 O O . ARG A 1 114 ? -18.729 -1.008 19.945 1.00 94.25 114 ARG A O 1
ATOM 903 N N . VAL A 1 115 ? -19.190 0.940 18.953 1.00 97.56 115 VAL A N 1
ATOM 904 C CA . VAL A 1 115 ? -17.805 1.421 19.030 1.00 97.56 115 VAL A CA 1
ATOM 905 C C . VAL A 1 115 ? -17.407 1.586 20.490 1.00 97.56 115 VAL A C 1
ATOM 907 O O . VAL A 1 115 ? -18.067 2.317 21.221 1.00 97.56 115 VAL A O 1
ATOM 910 N N . ARG A 1 116 ? -16.310 0.938 20.883 1.00 98.25 116 ARG A N 1
ATOM 911 C CA . ARG A 1 116 ? -15.706 1.048 22.215 1.00 98.25 116 ARG A CA 1
ATOM 912 C C . ARG A 1 116 ? -14.445 1.900 22.207 1.00 98.25 116 ARG A C 1
ATOM 914 O O . ARG A 1 116 ? -14.199 2.617 23.180 1.00 98.25 116 ARG A O 1
ATOM 921 N N . GLN A 1 117 ? -13.683 1.842 21.115 1.00 98.62 117 GLN A N 1
ATOM 922 C CA . GLN A 1 117 ? -12.513 2.683 20.880 1.00 98.62 117 GLN A CA 1
ATOM 923 C C . GLN A 1 117 ? -12.518 3.253 19.460 1.00 98.62 117 GLN A C 1
ATOM 925 O O . GLN A 1 117 ? -12.806 2.538 18.500 1.00 98.62 117 GLN A O 1
ATOM 930 N N . LEU A 1 118 ? -12.158 4.527 19.332 1.00 98.75 118 LEU A N 1
ATOM 931 C CA . LEU A 1 118 ? -11.885 5.205 18.070 1.00 98.75 118 LEU A CA 1
ATOM 932 C C . LEU A 1 118 ? -10.382 5.487 17.971 1.00 98.75 118 LEU A C 1
ATOM 934 O O . LEU A 1 118 ? -9.852 6.251 18.769 1.00 98.75 118 LEU A O 1
ATOM 938 N N . TRP A 1 119 ? -9.710 4.905 16.987 1.00 98.69 119 TRP A N 1
ATOM 939 C CA . TRP A 1 119 ? -8.281 5.073 16.741 1.00 98.69 119 TRP A CA 1
ATOM 940 C C . TRP A 1 119 ? -8.050 6.092 15.627 1.00 98.69 119 TRP A C 1
ATOM 942 O O . TRP A 1 119 ? -8.635 6.002 14.542 1.00 98.69 119 TRP A O 1
ATOM 952 N N . ALA A 1 120 ? -7.209 7.086 15.898 1.00 97.00 120 ALA A N 1
ATOM 953 C CA . ALA A 1 120 ? -6.977 8.209 15.000 1.00 97.00 120 ALA A CA 1
ATOM 954 C C . ALA A 1 120 ? -5.558 8.776 15.142 1.00 97.00 120 ALA A C 1
ATOM 956 O O . ALA A 1 120 ? -4.887 8.562 16.141 1.00 97.00 120 ALA A O 1
ATOM 957 N N . GLY A 1 121 ? -5.103 9.534 14.142 1.00 94.69 121 GLY A N 1
ATOM 958 C CA . GLY A 1 121 ? -3.905 10.370 14.279 1.00 94.69 121 GLY A CA 1
ATOM 959 C C . GLY A 1 121 ? -4.237 11.763 14.834 1.00 94.69 121 GLY A C 1
ATOM 960 O O . GLY A 1 121 ? -5.394 12.185 14.752 1.00 94.69 121 GLY A O 1
ATOM 961 N N . PRO A 1 122 ? -3.244 12.537 15.303 1.00 91.88 122 PRO A N 1
ATOM 962 C CA . PRO A 1 122 ? -3.469 13.842 15.943 1.00 91.88 122 PRO A CA 1
ATOM 963 C C . PRO A 1 122 ? -4.147 14.879 15.026 1.00 91.88 122 PRO A C 1
ATOM 965 O O . PRO A 1 122 ? -4.904 15.729 15.482 1.00 91.88 122 PRO A O 1
ATOM 968 N N . GLY A 1 123 ? -3.936 14.793 13.705 1.00 90.19 123 GLY A N 1
ATOM 969 C CA . GLY A 1 123 ? -4.574 15.671 12.708 1.00 90.19 123 GLY A CA 1
ATOM 970 C C . GLY A 1 123 ? -5.964 15.221 12.231 1.00 90.19 123 GLY A C 1
ATOM 971 O O . GLY A 1 123 ? -6.503 15.783 11.263 1.00 90.19 123 GLY A O 1
ATOM 972 N N . PHE A 1 124 ? -6.523 14.169 12.834 1.00 95.94 124 PHE A N 1
ATOM 973 C CA . PHE A 1 124 ? -7.813 13.617 12.442 1.00 95.94 124 PHE A CA 1
ATOM 974 C C . PHE A 1 124 ? -8.959 14.576 12.772 1.00 95.94 124 PHE A C 1
ATOM 976 O O . PHE A 1 124 ? -9.017 15.180 13.840 1.00 95.94 124 PHE A O 1
ATOM 983 N N . ALA A 1 125 ? -9.887 14.707 11.826 1.00 96.00 125 ALA A N 1
ATOM 984 C CA . ALA A 1 125 ? -11.132 15.422 12.039 1.00 96.00 125 ALA A CA 1
ATOM 985 C C . ALA A 1 125 ? -12.222 14.890 11.107 1.00 96.00 125 ALA A C 1
ATOM 987 O O . ALA A 1 125 ? -11.935 14.482 9.975 1.00 96.00 125 ALA A O 1
ATOM 988 N N . LEU A 1 126 ? -13.469 14.956 11.565 1.00 95.94 126 LEU A N 1
ATOM 989 C CA . LEU A 1 126 ? -14.655 14.555 10.810 1.00 95.94 126 LEU A CA 1
ATOM 990 C C . LEU A 1 126 ? -15.803 15.561 10.970 1.00 95.94 126 LEU A C 1
ATOM 992 O O . LEU A 1 126 ? -15.703 16.538 11.709 1.00 95.94 126 LEU A O 1
ATOM 996 N N . GLY A 1 127 ? -16.908 15.304 10.272 1.00 95.19 127 GLY A N 1
ATOM 997 C CA . GLY A 1 127 ? -18.093 16.155 10.302 1.00 95.19 127 GLY A CA 1
ATOM 998 C C . GLY A 1 127 ? -17.971 17.404 9.430 1.00 95.19 127 GLY A C 1
ATOM 999 O O . GLY A 1 127 ? -16.898 17.749 8.921 1.00 95.19 127 GLY A O 1
ATOM 1000 N N . ARG A 1 128 ? -19.108 18.074 9.240 1.00 94.75 128 ARG A N 1
ATOM 1001 C CA . ARG A 1 128 ? -19.222 19.298 8.446 1.00 94.75 128 ARG A CA 1
ATOM 1002 C C . ARG A 1 128 ? -18.184 20.324 8.896 1.00 94.75 128 ARG A C 1
ATOM 1004 O O . ARG A 1 128 ? -18.042 20.599 10.081 1.00 94.75 128 ARG A O 1
ATOM 1011 N N . GLY A 1 129 ? -17.433 20.871 7.942 1.00 92.31 129 GLY A N 1
ATOM 1012 C CA . GLY A 1 129 ? -16.400 21.868 8.235 1.00 92.31 129 GLY A CA 1
ATOM 1013 C C . GLY A 1 129 ? -15.247 21.358 9.109 1.00 92.31 129 GLY A C 1
ATOM 1014 O O . GLY A 1 129 ? -14.519 22.179 9.653 1.00 92.31 129 GLY A O 1
ATOM 1015 N N . ARG A 1 130 ? -15.062 20.032 9.235 1.00 94.75 130 ARG A N 1
ATOM 1016 C CA . ARG A 1 130 ? -14.051 19.405 10.108 1.00 94.75 130 ARG A CA 1
ATOM 1017 C C . ARG A 1 130 ? -14.229 19.758 11.596 1.00 94.75 130 ARG A C 1
ATOM 1019 O O . ARG A 1 130 ? -13.247 19.785 12.328 1.00 94.75 130 ARG A O 1
ATOM 1026 N N . GLU A 1 131 ? -15.462 20.018 12.038 1.00 96.25 131 GLU A N 1
ATOM 1027 C CA . GLU A 1 131 ? -15.773 20.421 13.422 1.00 96.25 131 GLU A CA 1
ATOM 1028 C C . GLU A 1 131 ? -15.436 19.347 14.477 1.00 96.25 131 GLU A C 1
ATOM 1030 O O . GLU A 1 131 ? -15.165 19.674 15.627 1.00 96.25 131 GLU A O 1
ATOM 1035 N N . GLY A 1 132 ? -15.435 18.065 14.098 1.00 96.88 132 GLY A N 1
ATOM 1036 C CA . GLY A 1 132 ? -15.131 16.946 14.985 1.00 96.88 132 GLY A CA 1
ATOM 1037 C C . GLY A 1 132 ? -13.647 16.616 15.005 1.00 96.88 132 GLY A C 1
ATOM 1038 O O . GLY A 1 132 ? -13.260 15.595 14.439 1.00 96.88 132 GLY A O 1
ATOM 1039 N N . ASN A 1 133 ? -12.835 17.487 15.602 1.00 97.69 133 ASN A N 1
ATOM 1040 C CA . ASN A 1 133 ? -11.419 17.235 15.887 1.00 97.69 133 ASN A CA 1
ATOM 1041 C C . ASN A 1 133 ? -11.238 16.251 17.065 1.00 97.69 133 ASN A C 1
ATOM 1043 O O . ASN A 1 133 ? -12.215 15.804 17.663 1.00 97.69 133 ASN A O 1
ATOM 1047 N N . VAL A 1 134 ? -9.991 15.899 17.390 1.00 97.19 134 VAL A N 1
ATOM 1048 C CA . VAL A 1 134 ? -9.666 14.929 18.452 1.00 97.19 134 VAL A CA 1
ATOM 1049 C C . VAL A 1 134 ? -10.274 15.322 19.806 1.00 97.19 134 VAL A C 1
ATOM 1051 O O . VAL A 1 134 ? -10.979 14.506 20.395 1.00 97.19 134 VAL A O 1
ATOM 1054 N N . ASP A 1 135 ? -10.111 16.571 20.252 1.00 97.31 135 ASP A N 1
ATOM 1055 C CA . ASP A 1 135 ? -10.661 17.049 21.533 1.00 97.31 135 ASP A CA 1
ATOM 1056 C C . ASP A 1 135 ? -12.191 16.937 21.587 1.00 97.31 135 ASP A C 1
ATOM 1058 O O . ASP A 1 135 ? -12.764 16.429 22.553 1.00 97.31 135 ASP A O 1
ATOM 1062 N N . PHE A 1 136 ? -12.868 17.348 20.510 1.00 98.19 136 PHE A N 1
ATOM 1063 C CA . PHE A 1 136 ? -14.313 17.195 20.379 1.00 98.19 136 PHE A CA 1
ATOM 1064 C C . PHE A 1 136 ? -14.728 15.721 20.443 1.00 98.19 136 PHE A C 1
ATOM 1066 O O . PHE A 1 136 ? -15.738 15.382 21.059 1.00 98.19 136 PHE A O 1
ATOM 1073 N N . LEU A 1 137 ? -13.970 14.835 19.793 1.00 98.31 137 LEU A N 1
ATOM 1074 C CA . LEU A 1 137 ? -14.258 13.404 19.757 1.00 98.31 137 LEU A CA 1
ATOM 1075 C C . LEU A 1 137 ? -14.023 12.719 21.105 1.00 98.31 137 LEU A C 1
ATOM 1077 O O . LEU A 1 137 ? -14.749 11.766 21.387 1.00 98.31 137 LEU A O 1
ATOM 1081 N N . HIS A 1 138 ? -13.080 13.200 21.922 1.00 98.31 138 HIS A N 1
ATOM 1082 C CA . HIS A 1 138 ? -12.918 12.766 23.311 1.00 98.31 138 HIS A CA 1
ATOM 1083 C C . HIS A 1 138 ? -14.156 13.119 24.138 1.00 98.31 138 HIS A C 1
ATOM 1085 O O . HIS A 1 138 ? -14.778 12.219 24.697 1.00 98.31 138 HIS A O 1
ATOM 1091 N N . ALA A 1 139 ? -14.571 14.391 24.132 1.00 98.19 139 ALA A N 1
ATOM 1092 C CA . ALA A 1 139 ? -15.756 14.843 24.866 1.00 98.19 139 ALA A CA 1
ATOM 1093 C C . ALA A 1 139 ? -17.035 14.125 24.398 1.00 98.19 139 ALA A C 1
ATOM 1095 O O . ALA A 1 139 ? -17.844 13.665 25.199 1.00 98.19 139 ALA A O 1
ATOM 1096 N N . LEU A 1 140 ? -17.203 13.952 23.083 1.00 98.31 140 LEU A N 1
ATOM 1097 C CA . LEU A 1 140 ? -18.330 13.198 22.537 1.00 98.31 140 LEU A CA 1
ATOM 1098 C C . LEU A 1 140 ? -18.265 11.703 22.901 1.00 98.31 140 LEU A C 1
ATOM 1100 O O . LEU A 1 140 ? -19.307 11.062 23.028 1.00 98.31 140 LEU A O 1
ATOM 1104 N N . GLY A 1 141 ? -17.063 11.147 23.059 1.00 97.81 141 GLY A N 1
ATOM 1105 C CA . GLY A 1 141 ? -16.846 9.768 23.486 1.00 97.81 141 GLY A CA 1
ATOM 1106 C C . GLY A 1 141 ? -17.364 9.497 24.894 1.00 97.81 141 GLY A C 1
ATOM 1107 O O . GLY A 1 141 ? -18.013 8.472 25.103 1.00 97.81 141 GLY A O 1
ATOM 1108 N N . GLU A 1 142 ? -17.186 10.445 25.818 1.00 96.94 142 GLU A N 1
ATOM 1109 C CA . GLU A 1 142 ? -17.750 10.375 27.176 1.00 96.94 142 GLU A CA 1
ATOM 1110 C C . GLU A 1 142 ? -19.281 10.275 27.150 1.00 96.94 142 GLU A C 1
ATOM 1112 O O . GLU A 1 142 ? -19.874 9.510 27.908 1.00 96.94 142 GLU A O 1
ATOM 1117 N N . GLU A 1 143 ? -19.928 10.991 26.226 1.00 97.19 143 GLU A N 1
ATOM 1118 C CA . GLU A 1 143 ? -21.382 10.948 26.058 1.00 97.19 143 GLU A CA 1
ATOM 1119 C C . GLU A 1 143 ? -21.879 9.685 25.333 1.00 97.19 143 GLU A C 1
ATOM 1121 O O . GLU A 1 143 ? -22.976 9.199 25.612 1.00 97.19 143 GLU A O 1
ATOM 1126 N N . LEU A 1 144 ? -21.120 9.182 24.352 1.00 97.19 144 LEU A N 1
ATOM 1127 C CA . LEU A 1 144 ? -21.539 8.078 23.476 1.00 97.19 144 LEU A CA 1
ATOM 1128 C C . LEU A 1 144 ? -20.971 6.707 23.871 1.00 97.19 144 LEU A C 1
ATOM 1130 O O . LEU A 1 144 ? -21.316 5.718 23.223 1.00 97.19 144 LEU A O 1
ATOM 1134 N N . GLY A 1 145 ? -20.142 6.633 24.913 1.00 96.94 145 GLY A N 1
ATOM 1135 C CA . GLY A 1 145 ? -19.625 5.383 25.475 1.00 96.94 145 GLY A CA 1
ATOM 1136 C C . GLY A 1 145 ? -18.388 4.809 24.775 1.00 96.94 145 GLY A C 1
ATOM 1137 O O . GLY A 1 145 ? -18.169 3.600 24.839 1.00 96.94 145 GLY A O 1
ATOM 1138 N N . TYR A 1 146 ? -17.569 5.640 24.123 1.00 98.38 146 TYR A N 1
ATOM 1139 C CA . TYR A 1 146 ? -16.305 5.215 23.503 1.00 98.38 146 TYR A CA 1
ATOM 1140 C C . TYR A 1 146 ? -15.123 6.064 23.980 1.00 98.38 146 TYR A C 1
ATOM 1142 O O . TYR A 1 146 ? -15.290 7.197 24.416 1.00 98.38 146 TYR A O 1
ATOM 1150 N N . THR A 1 147 ? -13.904 5.537 23.868 1.00 98.56 147 THR A N 1
ATOM 1151 C CA . THR A 1 147 ? -12.669 6.308 24.093 1.00 98.56 147 THR A CA 1
ATOM 1152 C C . THR A 1 147 ? -11.948 6.574 22.777 1.00 98.56 147 THR A C 1
ATOM 1154 O O . THR A 1 147 ? -12.128 5.836 21.810 1.00 98.56 147 THR A O 1
ATOM 1157 N N . VAL A 1 148 ? -11.142 7.633 22.715 1.00 98.62 148 VAL A N 1
ATOM 1158 C CA . VAL A 1 148 ? -10.297 7.925 21.548 1.00 98.62 148 VAL A CA 1
ATOM 1159 C C . VAL A 1 148 ? -8.855 7.548 21.876 1.00 98.62 148 VAL A C 1
ATOM 1161 O O . VAL A 1 148 ? -8.345 7.933 22.925 1.00 98.62 148 VAL A O 1
ATOM 1164 N N . GLN A 1 149 ? -8.222 6.786 20.987 1.00 98.50 149 GLN A N 1
ATOM 1165 C CA . GLN A 1 149 ? -6.800 6.456 21.017 1.00 98.50 149 GLN A CA 1
ATOM 1166 C C . GLN A 1 149 ? -6.097 7.241 19.914 1.00 98.50 149 GLN A C 1
ATOM 1168 O O . GLN A 1 149 ? -6.441 7.113 18.734 1.00 98.50 149 GLN A O 1
ATOM 1173 N N . VAL A 1 150 ? -5.127 8.067 20.300 1.00 97.94 150 VAL A N 1
ATOM 1174 C CA . VAL A 1 150 ? -4.337 8.865 19.361 1.00 97.94 150 VAL A CA 1
ATOM 1175 C C . VAL A 1 150 ? -3.004 8.170 19.122 1.00 97.94 150 VAL A C 1
ATOM 1177 O O . VAL A 1 150 ? -2.266 7.909 20.067 1.00 97.94 150 VAL A O 1
ATOM 1180 N N . VAL A 1 151 ? -2.701 7.876 17.859 1.00 96.69 151 VAL A N 1
ATOM 1181 C CA . VAL A 1 151 ? -1.430 7.278 17.436 1.00 96.69 151 VAL A CA 1
ATOM 1182 C C . VAL A 1 151 ? -0.615 8.325 16.693 1.00 96.69 151 VAL A C 1
ATOM 1184 O O . VAL A 1 151 ? -1.084 8.915 15.713 1.00 96.69 151 VAL A O 1
ATOM 1187 N N . GLU A 1 152 ? 0.609 8.556 17.160 1.00 96.69 152 GLU A N 1
ATOM 1188 C CA . GLU A 1 152 ? 1.526 9.485 16.509 1.00 96.69 152 GLU A CA 1
ATOM 1189 C C . GLU A 1 152 ? 1.901 9.003 15.096 1.00 96.69 152 GLU A C 1
ATOM 1191 O O . GLU A 1 152 ? 1.982 7.799 14.844 1.00 96.69 152 GLU A O 1
ATOM 1196 N N . PRO A 1 153 ? 2.103 9.910 14.124 1.00 93.56 153 PRO A N 1
ATOM 1197 C CA . PRO A 1 153 ? 2.415 9.506 12.760 1.00 93.56 153 PRO A CA 1
ATOM 1198 C C . PRO A 1 153 ? 3.767 8.792 12.654 1.00 93.56 153 PRO A C 1
ATOM 1200 O O . PRO A 1 153 ? 4.765 9.237 13.217 1.00 93.56 153 PRO A O 1
ATOM 1203 N N . LEU A 1 154 ? 3.831 7.750 11.820 1.00 92.19 154 LEU A N 1
ATOM 1204 C CA . LEU A 1 154 ? 5.094 7.101 11.471 1.00 92.19 154 LEU A CA 1
ATOM 1205 C C . LEU A 1 154 ? 6.025 8.078 10.736 1.00 92.19 154 LEU A C 1
ATOM 1207 O O . LEU A 1 154 ? 5.622 8.716 9.757 1.00 92.19 154 LEU A O 1
ATOM 1211 N N . VAL A 1 155 ? 7.287 8.129 11.161 1.00 89.00 155 VAL A N 1
ATOM 1212 C CA . VAL A 1 155 ? 8.350 8.939 10.553 1.00 89.00 155 VAL A CA 1
ATOM 1213 C C . VAL A 1 155 ? 9.423 8.019 9.977 1.00 89.00 155 VAL A C 1
ATOM 1215 O O . VAL A 1 155 ? 9.944 7.157 10.676 1.00 89.00 155 VAL A O 1
ATOM 1218 N N . ILE A 1 156 ? 9.771 8.215 8.702 1.00 79.62 156 ILE A N 1
ATOM 1219 C CA . ILE A 1 156 ? 10.862 7.497 8.022 1.00 79.62 156 ILE A CA 1
ATOM 1220 C C . ILE A 1 156 ? 11.744 8.522 7.315 1.00 79.62 156 ILE A C 1
ATOM 1222 O O . ILE A 1 156 ? 11.258 9.312 6.496 1.00 79.62 156 ILE A O 1
ATOM 1226 N N . GLY A 1 157 ? 13.043 8.499 7.625 1.00 79.25 157 GLY A N 1
ATOM 1227 C CA . GLY A 1 157 ? 14.011 9.451 7.077 1.00 79.25 157 GLY A CA 1
ATOM 1228 C C . GLY A 1 157 ? 13.737 10.895 7.509 1.00 79.25 157 GLY A C 1
ATOM 1229 O O . GLY A 1 157 ? 13.863 11.801 6.699 1.00 79.25 157 GLY A O 1
ATOM 1230 N N . GLY A 1 158 ? 13.284 11.103 8.751 1.00 85.88 158 GLY A N 1
ATOM 1231 C CA . GLY A 1 158 ? 13.006 12.434 9.313 1.00 85.88 158 GLY A CA 1
ATOM 1232 C C . GLY A 1 158 ? 11.683 13.077 8.880 1.00 85.88 158 GLY A C 1
ATOM 1233 O O . GLY A 1 158 ? 11.322 14.128 9.399 1.00 85.88 158 GLY A O 1
ATOM 1234 N N . GLU A 1 159 ? 10.922 12.442 7.986 1.00 88.69 159 GLU A N 1
ATOM 1235 C CA . GLU A 1 159 ? 9.649 12.963 7.484 1.00 88.69 159 GLU A CA 1
ATOM 1236 C C . GLU A 1 159 ? 8.484 11.995 7.715 1.00 88.69 159 GLU A C 1
ATOM 1238 O O . GLU A 1 159 ? 8.629 10.770 7.643 1.00 88.69 159 GLU A O 1
ATOM 1243 N N . VAL A 1 160 ? 7.290 12.555 7.922 1.00 92.19 160 VAL A N 1
ATOM 1244 C CA . VAL A 1 160 ? 6.053 11.787 8.116 1.00 92.19 160 VAL A CA 1
ATOM 1245 C C . VAL A 1 160 ? 5.714 10.961 6.871 1.00 92.19 160 VAL A C 1
ATOM 1247 O O . VAL A 1 160 ? 5.668 11.464 5.742 1.00 92.19 160 VAL A O 1
ATOM 1250 N N . VAL A 1 161 ? 5.398 9.683 7.079 1.00 91.81 161 VAL A N 1
ATOM 1251 C CA . VAL A 1 161 ? 4.874 8.793 6.039 1.00 91.81 161 VAL A CA 1
ATOM 1252 C C . VAL A 1 161 ? 3.439 9.196 5.705 1.00 91.81 161 VAL A C 1
ATOM 1254 O O . VAL A 1 161 ? 2.532 9.081 6.527 1.00 91.81 161 VAL A O 1
ATOM 1257 N N . SER A 1 162 ? 3.204 9.662 4.477 1.00 95.12 162 SER A N 1
ATOM 1258 C CA . SER A 1 162 ? 1.873 10.089 4.038 1.00 95.12 162 SER A CA 1
ATOM 1259 C C . SER A 1 162 ? 1.625 9.823 2.559 1.00 95.12 162 SER A C 1
ATOM 1261 O O . SER A 1 162 ? 2.537 9.866 1.731 1.00 95.12 162 SER A O 1
ATOM 1263 N N . GLY A 1 163 ? 0.353 9.657 2.189 1.00 95.56 163 GLY A N 1
ATOM 1264 C CA . GLY A 1 163 ? -0.030 9.547 0.783 1.00 95.56 163 GLY A CA 1
ATOM 1265 C C . GLY A 1 163 ? 0.335 10.779 -0.058 1.00 95.56 163 GLY A C 1
ATOM 1266 O O . GLY A 1 163 ? 0.480 10.666 -1.271 1.00 95.56 163 GLY A O 1
ATOM 1267 N N . THR A 1 164 ? 0.483 11.967 0.538 1.00 94.94 164 THR A N 1
ATOM 1268 C CA . THR A 1 164 ? 0.951 13.163 -0.190 1.00 94.94 164 THR A CA 1
ATOM 1269 C C . THR A 1 164 ? 2.408 13.002 -0.616 1.00 94.94 164 THR A C 1
ATOM 1271 O O . THR A 1 164 ? 2.708 13.193 -1.793 1.00 94.94 164 THR A O 1
ATOM 1274 N N . ARG A 1 165 ? 3.276 12.577 0.311 1.00 96.38 165 ARG A N 1
ATOM 1275 C CA . ARG A 1 165 ? 4.701 12.315 0.060 1.00 96.38 165 ARG A CA 1
ATOM 1276 C C . ARG A 1 165 ? 4.897 11.202 -0.970 1.00 96.38 165 ARG A C 1
ATOM 1278 O O . ARG A 1 165 ? 5.633 11.380 -1.930 1.00 96.38 165 ARG A O 1
ATOM 1285 N N . ILE A 1 166 ? 4.144 10.105 -0.846 1.00 97.81 166 ILE A N 1
ATOM 1286 C CA . ILE A 1 166 ? 4.199 8.986 -1.803 1.00 97.81 166 ILE A CA 1
ATOM 1287 C C . ILE A 1 166 ? 3.818 9.449 -3.216 1.00 97.81 166 ILE A C 1
ATOM 1289 O O . ILE A 1 166 ? 4.511 9.128 -4.177 1.00 97.81 166 ILE A O 1
ATOM 1293 N N . ARG A 1 167 ? 2.751 10.247 -3.369 1.00 97.31 167 ARG A N 1
ATOM 1294 C CA . ARG A 1 167 ? 2.380 10.791 -4.688 1.00 97.31 167 ARG A CA 1
ATOM 1295 C C . ARG A 1 167 ? 3.459 11.706 -5.265 1.00 97.31 167 ARG A C 1
ATOM 1297 O O . ARG A 1 167 ? 3.641 11.686 -6.475 1.00 97.31 167 ARG A O 1
ATOM 1304 N N . ALA A 1 168 ? 4.140 12.506 -4.441 1.00 96.75 168 ALA A N 1
ATOM 1305 C CA . ALA A 1 168 ? 5.239 13.357 -4.902 1.00 96.75 168 ALA A CA 1
ATOM 1306 C C . ALA A 1 168 ? 6.392 12.512 -5.468 1.00 96.75 168 ALA A C 1
ATOM 1308 O O . ALA A 1 168 ? 6.726 12.664 -6.639 1.00 96.75 168 ALA A O 1
ATOM 1309 N N . LEU A 1 169 ? 6.861 11.519 -4.704 1.00 97.06 169 LEU A N 1
ATOM 1310 C CA . LEU A 1 169 ? 7.909 10.587 -5.139 1.00 97.06 169 LEU A CA 1
ATOM 1311 C C . LEU A 1 169 ? 7.547 9.878 -6.450 1.00 97.06 169 LEU A C 1
ATOM 1313 O O . LEU A 1 169 ? 8.359 9.799 -7.369 1.00 97.06 169 LEU A O 1
ATOM 1317 N N . LEU A 1 170 ? 6.305 9.400 -6.586 1.00 97.50 170 LEU A N 1
ATOM 1318 C CA . LEU A 1 170 ? 5.860 8.749 -7.820 1.00 97.50 170 LEU A CA 1
ATOM 1319 C C . LEU A 1 170 ? 5.852 9.712 -9.014 1.00 97.50 170 LEU A C 1
ATOM 1321 O O . LEU A 1 170 ? 6.302 9.332 -10.094 1.00 97.50 170 LEU A O 1
ATOM 1325 N N . ARG A 1 171 ? 5.399 10.959 -8.834 1.00 95.12 171 ARG A N 1
ATOM 1326 C CA . ARG A 1 171 ? 5.405 11.983 -9.898 1.00 95.12 171 ARG A CA 1
ATOM 1327 C C . ARG A 1 171 ? 6.810 12.374 -10.352 1.00 95.12 171 ARG A C 1
ATOM 1329 O O . ARG A 1 171 ? 6.956 12.808 -11.489 1.00 95.12 171 ARG A O 1
ATOM 1336 N N . GLU A 1 172 ? 7.807 12.188 -9.499 1.00 95.62 172 GLU A N 1
ATOM 1337 C CA . GLU A 1 172 ? 9.228 12.396 -9.802 1.00 95.62 172 GLU A CA 1
ATOM 1338 C C . GLU A 1 172 ? 9.917 11.107 -10.295 1.00 95.62 172 GLU A C 1
ATOM 1340 O O . GLU A 1 172 ? 11.041 11.127 -10.785 1.00 95.62 172 GLU A O 1
ATOM 1345 N N . GLY A 1 173 ? 9.218 9.968 -10.246 1.00 95.44 173 GLY A N 1
ATOM 1346 C CA . GLY A 1 173 ? 9.715 8.677 -10.719 1.00 95.44 173 GLY A CA 1
ATOM 1347 C C . GLY A 1 173 ? 10.538 7.908 -9.684 1.00 95.44 173 GLY A C 1
ATOM 1348 O O . GLY A 1 173 ? 11.060 6.839 -10.011 1.00 95.44 173 GLY A O 1
ATOM 1349 N N . HIS A 1 174 ? 10.604 8.388 -8.440 1.00 95.38 174 HIS A N 1
ATOM 1350 C CA . HIS A 1 174 ? 11.285 7.770 -7.299 1.00 95.38 174 HIS A CA 1
ATOM 1351 C C . HIS A 1 174 ? 10.494 6.572 -6.739 1.00 95.38 174 HIS A C 1
ATOM 1353 O O . HIS A 1 174 ? 10.077 6.540 -5.582 1.00 95.38 174 HIS A O 1
ATOM 1359 N N . VAL A 1 175 ? 10.264 5.556 -7.579 1.00 93.00 175 VAL A N 1
ATOM 1360 C CA . VAL A 1 175 ? 9.463 4.364 -7.234 1.00 93.00 175 VAL A CA 1
ATOM 1361 C C . VAL A 1 175 ? 10.082 3.532 -6.106 1.00 93.00 175 VAL A C 1
ATOM 1363 O O . VAL A 1 175 ? 9.346 2.970 -5.300 1.00 93.00 175 VAL A O 1
ATOM 1366 N N . GLY A 1 176 ? 11.416 3.511 -5.996 1.00 88.69 176 GLY A N 1
ATOM 1367 C CA . GLY A 1 176 ? 12.125 2.826 -4.912 1.00 88.69 176 GLY A CA 1
ATOM 1368 C C . GLY A 1 176 ? 11.877 3.485 -3.554 1.00 88.69 176 GLY A C 1
ATOM 1369 O O . GLY A 1 176 ? 11.484 2.815 -2.606 1.00 88.69 176 GLY A O 1
ATOM 1370 N N . GLU A 1 177 ? 11.999 4.807 -3.463 1.00 86.62 177 GLU A N 1
ATOM 1371 C CA . GLU A 1 177 ? 11.701 5.547 -2.227 1.00 86.62 177 GLU A CA 1
ATOM 1372 C C . GLU A 1 177 ? 10.214 5.474 -1.870 1.00 86.62 177 GLU A C 1
ATOM 1374 O O . GLU A 1 177 ? 9.858 5.259 -0.711 1.00 86.62 177 GLU A O 1
ATOM 1379 N N . ALA A 1 178 ? 9.329 5.571 -2.869 1.00 92.12 178 ALA A N 1
ATOM 1380 C CA . ALA A 1 178 ? 7.902 5.355 -2.662 1.00 92.12 178 ALA A CA 1
ATOM 1381 C C . ALA A 1 178 ? 7.633 3.960 -2.078 1.00 92.12 178 ALA A C 1
ATOM 1383 O O . ALA A 1 178 ? 6.803 3.838 -1.177 1.00 92.12 178 ALA A O 1
ATOM 1384 N N . SER A 1 179 ? 8.364 2.934 -2.532 1.00 88.44 179 SER A N 1
ATOM 1385 C CA . SER A 1 179 ? 8.191 1.566 -2.041 1.00 88.44 179 SER A CA 1
ATOM 1386 C C . SER A 1 179 ? 8.498 1.417 -0.550 1.00 88.44 179 SER A C 1
ATOM 1388 O O . SER A 1 179 ? 7.732 0.774 0.168 1.00 88.44 179 SER A O 1
ATOM 1390 N N . VAL A 1 180 ? 9.538 2.103 -0.058 1.00 85.00 180 VAL A N 1
ATOM 1391 C CA . VAL A 1 180 ? 9.908 2.125 1.367 1.00 85.00 180 VAL A CA 1
ATOM 1392 C C . VAL A 1 180 ? 8.763 2.682 2.208 1.00 85.00 180 VAL A C 1
ATOM 1394 O O . VAL A 1 180 ? 8.398 2.101 3.221 1.00 85.00 180 VAL A O 1
ATOM 1397 N N . LEU A 1 181 ? 8.142 3.780 1.772 1.00 85.75 181 LEU A N 1
ATOM 1398 C CA . LEU A 1 181 ? 7.025 4.396 2.497 1.00 85.75 181 LEU A CA 1
ATOM 1399 C C . LEU A 1 181 ? 5.733 3.570 2.405 1.00 85.75 181 LEU A C 1
ATOM 1401 O O . LEU A 1 181 ? 4.890 3.601 3.306 1.00 85.75 181 LEU A O 1
ATOM 1405 N N . MET A 1 182 ? 5.549 2.863 1.291 1.00 89.50 182 MET A N 1
ATOM 1406 C CA . MET A 1 182 ? 4.393 2.006 1.043 1.00 89.50 182 MET A CA 1
ATOM 1407 C C . MET A 1 182 ? 4.503 0.637 1.722 1.00 89.50 182 MET A C 1
ATOM 1409 O O . MET A 1 182 ? 3.464 -0.002 1.879 1.00 89.50 182 MET A O 1
ATOM 1413 N N . GLY A 1 183 ? 5.711 0.206 2.107 1.00 85.38 183 GLY A N 1
ATOM 1414 C CA . GLY A 1 183 ? 5.997 -1.142 2.615 1.00 85.38 183 GLY A CA 1
ATOM 1415 C C . GLY A 1 183 ? 5.953 -2.222 1.531 1.00 85.38 183 GLY A C 1
ATOM 1416 O O . GLY A 1 183 ? 5.869 -3.402 1.842 1.00 85.38 183 GLY A O 1
ATOM 1417 N N . ARG A 1 184 ? 5.925 -1.813 0.258 1.00 89.00 184 ARG A N 1
ATOM 1418 C CA . ARG A 1 184 ? 5.754 -2.674 -0.921 1.00 89.00 184 ARG A CA 1
ATOM 1419 C C . ARG A 1 184 ? 6.041 -1.892 -2.197 1.00 89.00 184 ARG A C 1
ATOM 1421 O O . ARG A 1 184 ? 6.034 -0.662 -2.183 1.00 89.00 184 ARG A O 1
ATOM 1428 N N . LEU A 1 185 ? 6.156 -2.588 -3.320 1.00 92.19 185 LEU A N 1
ATOM 1429 C CA . LEU A 1 185 ? 6.301 -1.949 -4.624 1.00 92.19 185 LEU A CA 1
ATOM 1430 C C . LEU A 1 185 ? 5.034 -1.166 -5.031 1.00 92.19 185 LEU A C 1
ATOM 1432 O O . LEU A 1 185 ? 3.913 -1.647 -4.826 1.00 92.19 185 LEU A O 1
ATOM 1436 N N . PRO A 1 186 ? 5.177 0.037 -5.620 1.00 95.56 186 PRO A N 1
ATOM 1437 C CA . PRO A 1 186 ? 4.053 0.758 -6.202 1.00 95.56 186 PRO A CA 1
ATOM 1438 C C . PRO A 1 186 ? 3.410 -0.051 -7.327 1.00 95.56 186 PRO A C 1
ATOM 1440 O O . PRO A 1 186 ? 4.112 -0.619 -8.164 1.00 95.56 186 PRO A O 1
ATOM 1443 N N . THR A 1 187 ? 2.082 -0.053 -7.378 1.00 94.25 187 THR A N 1
ATOM 1444 C CA . THR A 1 187 ? 1.298 -0.808 -8.357 1.00 94.25 187 THR A CA 1
ATOM 1445 C C . THR A 1 187 ? 0.570 0.104 -9.339 1.00 94.25 187 THR A C 1
ATOM 1447 O O . THR A 1 187 ? 0.159 1.215 -9.003 1.00 94.25 187 THR A O 1
ATOM 1450 N N . LEU A 1 188 ? 0.355 -0.382 -10.561 1.00 94.31 188 LEU A N 1
ATOM 1451 C CA . LEU A 1 188 ? -0.546 0.236 -11.528 1.00 94.31 188 LEU A CA 1
ATOM 1452 C C . LEU A 1 188 ? -1.286 -0.838 -12.318 1.00 94.31 188 LEU A C 1
ATOM 1454 O O . LEU A 1 188 ? -0.680 -1.592 -13.077 1.00 94.31 188 LEU A O 1
ATOM 1458 N N . SER A 1 189 ? -2.607 -0.881 -12.169 1.00 90.81 189 SER A N 1
ATOM 1459 C CA . SER A 1 189 ? -3.456 -1.820 -12.902 1.00 90.81 189 SER A CA 1
ATOM 1460 C C . SER A 1 189 ? -4.189 -1.148 -14.057 1.00 90.81 189 SER A C 1
ATOM 1462 O O . SER A 1 189 ? -4.631 0.001 -13.963 1.00 90.81 189 SER A O 1
ATOM 1464 N N . GLY A 1 190 ? -4.411 -1.908 -15.122 1.00 90.75 190 GLY A N 1
ATOM 1465 C CA . GLY A 1 190 ? -5.184 -1.456 -16.270 1.00 90.75 190 GLY A CA 1
ATOM 1466 C C . GLY A 1 190 ? -5.620 -2.602 -17.169 1.00 90.75 190 GLY A C 1
ATOM 1467 O O . GLY A 1 190 ? -5.290 -3.762 -16.934 1.00 90.75 190 GLY A O 1
ATOM 1468 N N . GLU A 1 191 ? -6.386 -2.253 -18.192 1.00 93.12 191 GLU A N 1
ATOM 1469 C CA . GLU A 1 191 ? -6.788 -3.166 -19.260 1.00 93.12 191 GLU A CA 1
ATOM 1470 C C . GLU A 1 191 ? -5.803 -3.063 -20.423 1.00 93.12 191 GLU A C 1
ATOM 1472 O O . GLU A 1 191 ? -5.401 -1.961 -20.808 1.00 93.12 191 GLU A O 1
ATOM 1477 N N . VAL A 1 192 ? -5.415 -4.199 -20.995 1.00 92.94 192 VAL A N 1
ATOM 1478 C CA . VAL A 1 192 ? -4.578 -4.226 -22.189 1.00 92.94 192 VAL A CA 1
ATOM 1479 C C . VAL A 1 192 ? -5.419 -3.871 -23.409 1.00 92.94 192 VAL A C 1
ATOM 1481 O O . VAL A 1 192 ? -6.361 -4.577 -23.766 1.00 92.94 192 VAL A O 1
ATOM 1484 N N . VAL A 1 193 ? -5.047 -2.793 -24.089 1.00 91.56 193 VAL A N 1
ATOM 1485 C CA . VAL A 1 193 ? -5.747 -2.270 -25.265 1.00 91.56 193 VAL A CA 1
ATOM 1486 C C . VAL A 1 193 ? -4.880 -2.343 -26.517 1.00 91.56 193 VAL A C 1
ATOM 1488 O O . VAL A 1 193 ? -3.652 -2.433 -26.454 1.00 91.56 193 VAL A O 1
ATOM 1491 N N . ALA A 1 194 ? -5.524 -2.286 -27.683 1.00 84.25 194 ALA A N 1
ATOM 1492 C CA . ALA A 1 194 ? -4.825 -2.249 -28.961 1.00 84.25 194 ALA A CA 1
ATOM 1493 C C . ALA A 1 194 ? -3.928 -1.001 -29.068 1.00 84.25 194 ALA A C 1
ATOM 1495 O O . ALA A 1 194 ? -4.365 0.134 -28.862 1.00 84.25 194 ALA A O 1
ATOM 1496 N N . GLY A 1 195 ? -2.657 -1.225 -29.400 1.00 76.25 195 GLY A N 1
ATOM 1497 C CA . GLY A 1 195 ? -1.658 -0.183 -29.632 1.00 76.25 195 GLY A CA 1
ATOM 1498 C C . GLY A 1 195 ? -1.342 0.015 -31.114 1.00 76.25 195 GLY A C 1
ATOM 1499 O O . GLY A 1 195 ? -1.899 -0.638 -31.991 1.00 76.25 195 GLY A O 1
ATOM 1500 N N . ALA A 1 196 ? -0.368 0.879 -31.413 1.00 67.69 196 ALA A N 1
ATOM 1501 C CA . ALA A 1 196 ? 0.118 1.072 -32.788 1.00 67.69 196 ALA A CA 1
ATOM 1502 C C . ALA A 1 196 ? 0.946 -0.117 -33.329 1.00 67.69 196 ALA A C 1
ATOM 1504 O O . ALA A 1 196 ? 1.412 -0.056 -34.464 1.00 67.69 196 ALA A O 1
ATOM 1505 N N . SER A 1 197 ? 1.167 -1.158 -32.513 1.00 64.31 197 SER A N 1
ATOM 1506 C CA . SER A 1 197 ? 1.872 -2.406 -32.854 1.00 64.31 197 SER A CA 1
ATOM 1507 C C . SER A 1 197 ? 3.255 -2.215 -33.496 1.00 64.31 197 SER A C 1
ATOM 1509 O O . SER A 1 197 ? 3.722 -3.059 -34.256 1.00 64.31 197 SER A O 1
ATOM 1511 N N . ARG A 1 198 ? 3.933 -1.094 -33.201 1.00 67.88 198 ARG A N 1
ATOM 1512 C CA . ARG A 1 198 ? 5.247 -0.763 -33.780 1.00 67.88 198 ARG A CA 1
ATOM 1513 C C . ARG A 1 198 ? 6.356 -1.667 -33.245 1.00 67.88 198 ARG A C 1
ATOM 1515 O O . ARG A 1 198 ? 7.158 -2.145 -34.038 1.00 67.88 198 ARG A O 1
ATOM 1522 N N . GLY A 1 199 ? 6.353 -1.955 -31.942 1.00 66.75 199 GLY A N 1
ATOM 1523 C CA . GLY A 1 199 ? 7.356 -2.817 -31.309 1.00 66.75 199 GLY A CA 1
ATOM 1524 C C . GLY A 1 199 ? 7.348 -4.255 -31.841 1.00 66.75 199 GLY A C 1
ATOM 1525 O O . GLY A 1 199 ? 8.403 -4.857 -32.008 1.00 66.75 199 GLY A O 1
ATOM 1526 N N . HIS A 1 200 ? 6.184 -4.770 -32.250 1.00 70.69 200 HIS A N 1
ATOM 1527 C CA . HIS A 1 200 ? 6.062 -6.116 -32.819 1.00 70.69 200 HIS A CA 1
ATOM 1528 C C . HIS A 1 200 ? 6.898 -6.304 -34.100 1.00 70.69 200 HIS A C 1
ATOM 1530 O O . HIS A 1 200 ? 7.398 -7.395 -34.356 1.00 70.69 200 HIS A O 1
ATOM 1536 N N . LYS A 1 201 ? 7.088 -5.249 -34.906 1.00 69.50 201 LYS A N 1
ATOM 1537 C CA . LYS A 1 201 ? 7.935 -5.303 -36.113 1.00 69.50 201 LYS A CA 1
ATOM 1538 C C . LYS A 1 201 ? 9.435 -5.271 -35.802 1.00 69.50 201 LYS A C 1
ATOM 1540 O O . LYS A 1 201 ? 10.230 -5.567 -36.683 1.00 69.50 201 LYS A O 1
ATOM 1545 N N . LEU A 1 202 ? 9.802 -4.901 -34.576 1.00 67.19 202 LEU A N 1
ATOM 1546 C CA . LEU A 1 202 ? 11.179 -4.749 -34.103 1.00 67.19 202 LEU A CA 1
ATOM 1547 C C . LEU A 1 202 ? 11.618 -5.901 -33.180 1.00 67.19 202 LEU A C 1
ATOM 1549 O O . LEU A 1 202 ? 12.691 -5.823 -32.602 1.00 67.19 202 LEU A O 1
ATOM 1553 N N . GLY A 1 203 ? 10.792 -6.943 -33.009 1.00 70.75 203 GLY A N 1
ATOM 1554 C CA . GLY A 1 203 ? 11.056 -8.049 -32.074 1.00 70.75 203 GLY A CA 1
ATOM 1555 C C . GLY A 1 203 ? 10.635 -7.778 -30.623 1.00 70.75 203 GLY A C 1
ATOM 1556 O O . GLY A 1 203 ? 10.844 -8.620 -29.760 1.00 70.75 203 GLY A O 1
ATOM 1557 N N . TYR A 1 204 ? 9.986 -6.641 -30.362 1.00 72.56 204 TYR A N 1
ATOM 1558 C CA . TYR A 1 204 ? 9.604 -6.169 -29.031 1.00 72.56 204 TYR A CA 1
ATOM 1559 C C . TYR A 1 204 ? 8.089 -5.952 -28.921 1.00 72.56 204 TYR A C 1
ATOM 1561 O O . TYR A 1 204 ? 7.621 -4.808 -28.942 1.00 72.56 204 TYR A O 1
ATOM 1569 N N . PRO A 1 205 ? 7.267 -7.013 -28.854 1.00 80.12 205 PRO A N 1
ATOM 1570 C CA . PRO A 1 205 ? 5.831 -6.849 -28.657 1.00 80.12 205 PRO A CA 1
ATOM 1571 C C . PRO A 1 205 ? 5.563 -6.113 -27.335 1.00 80.12 205 PRO A C 1
ATOM 1573 O O . PRO A 1 205 ? 6.049 -6.519 -26.280 1.00 80.12 205 PRO A O 1
ATOM 1576 N N . THR A 1 206 ? 4.800 -5.018 -27.394 1.00 81.75 206 THR A N 1
ATOM 1577 C CA . THR A 1 206 ? 4.386 -4.252 -26.212 1.00 81.75 206 THR A CA 1
ATOM 1578 C C . THR A 1 206 ? 2.870 -4.248 -26.063 1.00 81.75 206 THR A C 1
ATOM 1580 O O . THR A 1 206 ? 2.122 -3.989 -27.011 1.00 81.75 206 THR A O 1
ATOM 1583 N N . ALA A 1 207 ? 2.404 -4.498 -24.844 1.00 89.19 207 ALA A N 1
ATOM 1584 C CA . ALA A 1 207 ? 1.015 -4.323 -24.456 1.00 89.19 207 ALA A CA 1
ATOM 1585 C C . ALA A 1 207 ? 0.789 -2.865 -24.032 1.00 89.19 207 ALA A C 1
ATOM 1587 O O . ALA A 1 207 ? 1.511 -2.336 -23.189 1.00 89.19 207 ALA A O 1
ATOM 1588 N N . ASN A 1 208 ? -0.205 -2.194 -24.622 1.00 91.94 208 ASN A N 1
ATOM 1589 C CA . ASN A 1 208 ? -0.613 -0.856 -24.189 1.00 91.94 208 ASN A CA 1
ATOM 1590 C C . ASN A 1 208 ? -1.591 -1.005 -23.021 1.00 91.94 208 ASN A C 1
ATOM 1592 O O . ASN A 1 208 ? -2.612 -1.672 -23.162 1.00 91.94 208 ASN A O 1
ATOM 1596 N N . LEU A 1 209 ? -1.302 -0.370 -21.892 1.00 92.81 209 LEU A N 1
ATOM 1597 C CA . LEU A 1 209 ? -2.116 -0.444 -20.688 1.00 92.81 209 LEU A CA 1
ATOM 1598 C C . LEU A 1 209 ? -2.997 0.802 -20.562 1.00 92.81 209 LEU A C 1
ATOM 1600 O O . LEU A 1 209 ? -2.504 1.916 -20.377 1.00 92.81 209 LEU A O 1
ATOM 1604 N N . LYS A 1 210 ? -4.316 0.614 -20.625 1.00 92.31 210 LYS A N 1
ATOM 1605 C CA . LYS A 1 210 ? -5.302 1.651 -20.317 1.00 92.31 210 LYS A CA 1
ATOM 1606 C C . LYS A 1 210 ? -5.604 1.632 -18.823 1.00 92.31 210 LYS A C 1
ATOM 1608 O O . LYS A 1 210 ? -6.285 0.736 -18.320 1.00 92.31 210 LYS A O 1
ATOM 1613 N N . THR A 1 211 ? -5.091 2.628 -18.114 1.00 89.19 211 THR A N 1
ATOM 1614 C CA . THR A 1 211 ? -5.273 2.798 -16.669 1.00 89.19 211 THR A CA 1
ATOM 1615 C C . THR A 1 211 ? -6.360 3.832 -16.379 1.00 89.19 211 THR A C 1
ATOM 1617 O O . THR A 1 211 ? -6.776 4.593 -17.254 1.00 89.19 211 THR A O 1
ATOM 1620 N N . SER A 1 212 ? -6.869 3.852 -15.146 1.00 87.75 212 SER A N 1
ATOM 1621 C CA . SER A 1 212 ? -7.781 4.917 -14.721 1.00 87.75 212 SER A CA 1
ATOM 1622 C C . SER A 1 212 ? -7.035 6.248 -14.660 1.00 87.75 212 SER A C 1
ATOM 1624 O O . SER A 1 212 ? -6.006 6.346 -13.997 1.00 87.75 212 SER A O 1
ATOM 1626 N N . GLU A 1 213 ? -7.603 7.298 -15.254 1.00 85.31 213 GLU A N 1
ATOM 1627 C CA . GLU A 1 213 ? -7.048 8.659 -15.200 1.00 85.31 213 GLU A CA 1
ATOM 1628 C C . GLU A 1 213 ? -6.968 9.224 -13.775 1.00 85.31 213 GLU A C 1
ATOM 1630 O O . GLU A 1 213 ? -6.287 10.223 -13.535 1.00 85.31 213 GLU A O 1
ATOM 1635 N N . LYS A 1 214 ? -7.676 8.610 -12.822 1.00 89.75 214 LYS A N 1
ATOM 1636 C CA . LYS A 1 214 ? -7.630 8.996 -11.413 1.00 89.75 214 LYS A CA 1
ATOM 1637 C C . LYS A 1 214 ? -6.514 8.297 -10.641 1.00 89.75 214 LYS A C 1
ATOM 1639 O O . LYS A 1 214 ? -6.312 8.660 -9.494 1.00 89.75 214 LYS A O 1
ATOM 1644 N N . LEU A 1 215 ? -5.811 7.307 -11.193 1.00 92.69 215 LEU A N 1
ATOM 1645 C CA . LEU A 1 215 ? -4.652 6.711 -10.520 1.00 92.69 215 LEU A CA 1
ATOM 1646 C C . LEU A 1 215 ? -3.414 7.578 -10.736 1.00 92.69 215 LEU A C 1
ATOM 1648 O O . LEU A 1 215 ? -3.216 8.140 -11.815 1.00 92.69 215 LEU A O 1
ATOM 1652 N N . VAL A 1 216 ? -2.560 7.662 -9.718 1.00 94.50 216 VAL A N 1
ATOM 1653 C CA . VAL A 1 216 ? -1.218 8.199 -9.911 1.00 94.50 216 VAL A CA 1
ATOM 1654 C C . VAL A 1 216 ? -0.456 7.248 -10.832 1.00 94.50 216 VAL A C 1
ATOM 1656 O O . VAL A 1 216 ? -0.395 6.042 -10.612 1.00 94.50 216 VAL A O 1
ATOM 1659 N N . VAL A 1 217 ? 0.112 7.804 -11.890 1.00 94.50 217 VAL A N 1
ATOM 1660 C CA . VAL A 1 217 ? 1.046 7.097 -12.766 1.00 94.50 217 VAL A CA 1
ATOM 1661 C C . VAL A 1 217 ? 2.426 7.685 -12.484 1.00 94.50 217 VAL A C 1
ATOM 1663 O O . VAL A 1 217 ? 2.511 8.922 -12.397 1.00 94.50 217 VAL A O 1
ATOM 1666 N N . PRO A 1 218 ? 3.482 6.862 -12.328 1.00 96.25 218 PRO A N 1
ATOM 1667 C CA . PRO A 1 218 ? 4.838 7.366 -12.150 1.00 96.25 218 PRO A CA 1
ATOM 1668 C C . PRO A 1 218 ? 5.268 8.346 -13.252 1.00 96.25 218 PRO A C 1
ATOM 1670 O O . PRO A 1 218 ? 4.607 8.467 -14.291 1.00 96.25 218 PRO A O 1
ATOM 1673 N N . ALA A 1 219 ? 6.359 9.075 -13.014 1.00 95.94 219 ALA A N 1
ATOM 1674 C CA . ALA A 1 219 ? 6.956 9.959 -14.013 1.00 95.94 219 ALA A CA 1
ATOM 1675 C C . ALA A 1 219 ? 7.194 9.248 -15.354 1.00 95.94 219 ALA A C 1
ATOM 1677 O O . ALA A 1 219 ? 7.247 8.021 -15.445 1.00 95.94 219 ALA A O 1
ATOM 1678 N N . ASN A 1 220 ? 7.376 10.034 -16.410 1.00 96.44 220 ASN A N 1
ATOM 1679 C CA . ASN A 1 220 ? 7.815 9.473 -17.677 1.00 96.44 220 ASN A CA 1
ATOM 1680 C C . ASN A 1 220 ? 9.184 8.800 -17.521 1.00 96.44 220 ASN A C 1
ATOM 1682 O O . ASN A 1 220 ? 10.044 9.268 -16.769 1.00 96.44 220 ASN A O 1
ATOM 1686 N N . GLY A 1 221 ? 9.400 7.715 -18.252 1.00 96.38 221 GLY A N 1
ATOM 1687 C CA . GLY A 1 221 ? 10.648 6.969 -18.217 1.00 96.38 221 GLY A CA 1
ATOM 1688 C C . GLY A 1 221 ? 10.464 5.487 -18.491 1.00 96.38 221 GLY A C 1
ATOM 1689 O O . GLY A 1 221 ? 9.373 5.010 -18.808 1.00 96.38 221 GLY A O 1
ATOM 1690 N N . ILE A 1 222 ? 11.572 4.770 -18.366 1.00 97.81 222 ILE A N 1
ATOM 1691 C CA . ILE A 1 222 ? 11.658 3.324 -18.523 1.00 97.81 222 ILE A CA 1
ATOM 1692 C C . ILE A 1 222 ? 11.854 2.696 -17.147 1.00 97.81 222 ILE A C 1
ATOM 1694 O O . ILE A 1 222 ? 12.671 3.172 -16.356 1.00 97.81 222 ILE A O 1
ATOM 1698 N N . TYR A 1 223 ? 11.110 1.634 -16.862 1.00 98.31 223 TYR A N 1
ATOM 1699 C CA . TYR A 1 223 ? 11.043 0.994 -15.555 1.00 98.31 223 TYR A CA 1
ATOM 1700 C C . TYR A 1 223 ? 11.191 -0.520 -15.686 1.00 98.31 223 TYR A C 1
ATOM 1702 O O . TYR A 1 223 ? 10.563 -1.126 -16.550 1.00 98.31 223 TYR A O 1
ATOM 1710 N N . ALA A 1 224 ? 11.968 -1.131 -14.794 1.00 97.50 224 ALA A N 1
ATOM 1711 C CA . ALA A 1 224 ? 11.888 -2.564 -14.541 1.00 97.50 224 ALA A CA 1
ATOM 1712 C C . ALA A 1 224 ? 10.624 -2.835 -13.723 1.00 97.50 224 ALA A C 1
ATOM 1714 O O . ALA A 1 224 ? 10.396 -2.180 -12.695 1.00 97.50 224 ALA A O 1
ATOM 1715 N N . VAL A 1 225 ? 9.802 -3.768 -14.194 1.00 97.31 225 VAL A N 1
ATOM 1716 C CA . VAL A 1 225 ? 8.506 -4.071 -13.591 1.00 97.31 225 VAL A CA 1
ATOM 1717 C C . VAL A 1 225 ? 8.281 -5.564 -13.477 1.00 97.31 225 VAL A C 1
ATOM 1719 O O . VAL A 1 225 ? 8.765 -6.338 -14.301 1.00 97.31 225 VAL A O 1
ATOM 1722 N N . ARG A 1 226 ? 7.467 -5.937 -12.494 1.00 95.31 226 ARG A N 1
ATOM 1723 C CA . ARG A 1 226 ? 6.788 -7.230 -12.491 1.00 95.31 226 ARG A CA 1
ATOM 1724 C C . ARG A 1 226 ? 5.366 -7.081 -12.971 1.00 95.31 226 ARG A C 1
ATOM 1726 O O . ARG A 1 226 ? 4.729 -6.055 -12.741 1.00 95.31 226 ARG A O 1
ATOM 1733 N N . VAL A 1 227 ? 4.884 -8.099 -13.653 1.00 94.88 227 VAL A N 1
ATOM 1734 C CA . VAL A 1 227 ? 3.606 -8.115 -14.343 1.00 94.88 227 VAL A CA 1
ATOM 1735 C C . VAL A 1 227 ? 2.786 -9.258 -13.779 1.00 94.88 227 VAL A C 1
ATOM 1737 O O . VAL A 1 227 ? 3.129 -10.420 -13.957 1.00 94.88 227 VAL A O 1
ATOM 1740 N N . TYR A 1 228 ? 1.685 -8.916 -13.123 1.00 91.06 228 TYR A N 1
ATOM 1741 C CA . TYR A 1 228 ? 0.703 -9.886 -12.661 1.00 91.06 228 TYR A CA 1
ATOM 1742 C C . TYR A 1 228 ? -0.413 -9.980 -13.685 1.00 91.06 228 TYR A C 1
ATOM 1744 O O . TYR A 1 228 ? -1.118 -8.994 -13.944 1.00 91.06 228 TYR A O 1
ATOM 1752 N N . LEU A 1 229 ? -0.578 -11.168 -14.251 1.00 86.19 229 LEU A N 1
ATOM 1753 C CA . LEU A 1 229 ? -1.557 -11.461 -15.283 1.00 86.19 229 LEU A CA 1
ATOM 1754 C C . LEU A 1 229 ? -2.144 -12.848 -15.019 1.00 86.19 229 LEU A C 1
ATOM 1756 O O . LEU A 1 229 ? -1.425 -13.832 -15.015 1.00 86.19 229 LEU A O 1
ATOM 1760 N N . GLU A 1 230 ? -3.457 -12.919 -14.789 1.00 81.06 230 GLU A N 1
ATOM 1761 C CA . GLU A 1 230 ? -4.201 -14.189 -14.659 1.00 81.06 230 GLU A CA 1
ATOM 1762 C C . GLU A 1 230 ? -3.633 -15.195 -13.633 1.00 81.06 230 GLU A C 1
ATOM 1764 O O . GLU A 1 230 ? -3.845 -16.394 -13.753 1.00 81.06 230 GLU A O 1
ATOM 1769 N N . GLY A 1 231 ? -2.972 -14.701 -12.580 1.00 74.69 231 GLY A N 1
ATOM 1770 C CA . GLY A 1 231 ? -2.367 -15.532 -11.530 1.00 74.69 231 GLY A CA 1
ATOM 1771 C C . GLY A 1 231 ? -0.897 -15.877 -11.772 1.00 74.69 231 GLY A C 1
ATOM 1772 O O . GLY A 1 231 ? -0.254 -16.407 -10.873 1.00 74.69 231 GLY A O 1
ATOM 1773 N N . GLU A 1 232 ? -0.351 -15.521 -12.934 1.00 82.31 232 GLU A N 1
ATOM 1774 C CA . GLU A 1 232 ? 1.076 -15.608 -13.227 1.00 82.31 232 GLU A CA 1
ATOM 1775 C C . GLU A 1 232 ? 1.787 -14.305 -12.858 1.00 82.31 232 GLU A C 1
ATOM 1777 O O . GLU A 1 232 ? 1.253 -13.202 -13.037 1.00 82.31 232 GLU A O 1
ATOM 1782 N N . THR A 1 233 ? 3.021 -14.451 -12.380 1.00 87.94 233 THR A N 1
ATOM 1783 C CA . THR A 1 233 ? 3.952 -13.345 -12.165 1.00 87.94 233 THR A CA 1
ATOM 1784 C C . THR A 1 233 ? 5.051 -13.445 -13.208 1.00 87.94 233 THR A C 1
ATOM 1786 O O . THR A 1 233 ? 5.797 -14.422 -13.247 1.00 87.94 233 THR A O 1
ATOM 1789 N N . LEU A 1 234 ? 5.136 -12.427 -14.054 1.00 93.25 234 LEU A N 1
ATOM 1790 C CA . LEU A 1 234 ? 6.088 -12.316 -15.151 1.00 93.25 234 LEU A CA 1
ATOM 1791 C C . LEU A 1 234 ? 6.965 -11.081 -14.941 1.00 93.25 234 LEU A C 1
ATOM 1793 O O . LEU A 1 234 ? 6.599 -10.158 -14.214 1.00 93.25 234 LEU A O 1
ATOM 1797 N N . ASP A 1 235 ? 8.093 -11.027 -15.633 1.00 95.12 235 ASP A N 1
ATOM 1798 C CA . ASP A 1 235 ? 8.994 -9.878 -15.611 1.00 95.12 235 ASP A CA 1
ATOM 1799 C C . ASP A 1 235 ? 8.873 -9.060 -16.898 1.00 95.12 235 ASP A C 1
ATOM 1801 O O . ASP A 1 235 ? 8.492 -9.565 -17.958 1.00 95.12 235 ASP A O 1
ATOM 1805 N N . GLY A 1 236 ? 9.209 -7.773 -16.828 1.00 95.69 236 GLY A N 1
ATOM 1806 C CA . GLY A 1 236 ? 9.199 -6.936 -18.016 1.00 95.69 236 GLY A CA 1
ATOM 1807 C C . GLY A 1 236 ? 9.799 -5.549 -17.846 1.00 95.69 236 GLY A C 1
ATOM 1808 O O . GLY A 1 236 ? 10.319 -5.159 -16.797 1.00 95.69 236 GLY A O 1
ATOM 1809 N N . VAL A 1 237 ? 9.678 -4.778 -18.924 1.00 97.19 237 VAL A N 1
ATOM 1810 C CA . VAL A 1 237 ? 10.024 -3.356 -18.972 1.00 97.19 237 VAL A CA 1
ATOM 1811 C C . VAL A 1 237 ? 8.772 -2.551 -19.273 1.00 97.19 237 VAL A C 1
ATOM 1813 O O . VAL A 1 237 ? 8.118 -2.774 -20.291 1.00 97.19 237 VAL A O 1
ATOM 1816 N N . ALA A 1 238 ? 8.457 -1.583 -18.416 1.00 96.88 238 ALA A N 1
ATOM 1817 C CA . ALA A 1 238 ? 7.417 -0.600 -18.678 1.00 96.88 238 ALA A CA 1
ATOM 1818 C C . ALA A 1 238 ? 8.019 0.705 -19.207 1.00 96.88 238 ALA A C 1
ATOM 1820 O O . ALA A 1 238 ? 9.006 1.216 -18.680 1.00 96.88 238 ALA A O 1
ATOM 1821 N N . SER A 1 239 ? 7.381 1.275 -20.221 1.00 95.56 239 SER A N 1
ATOM 1822 C CA . SER A 1 239 ? 7.627 2.614 -20.736 1.00 95.56 239 SER A CA 1
ATOM 1823 C C . SER A 1 239 ? 6.425 3.495 -20.421 1.00 95.56 239 SER A C 1
ATOM 1825 O O . SER A 1 239 ? 5.288 3.158 -20.755 1.00 95.56 239 SER A O 1
ATOM 1827 N N . ILE A 1 240 ? 6.681 4.624 -19.763 1.00 95.12 240 ILE A N 1
ATOM 1828 C CA . ILE A 1 240 ? 5.688 5.662 -19.495 1.00 95.12 240 ILE A CA 1
ATOM 1829 C C . ILE A 1 240 ? 6.093 6.901 -20.282 1.00 95.12 240 ILE A C 1
ATOM 1831 O O . ILE A 1 240 ? 7.187 7.426 -20.074 1.00 95.12 240 ILE A O 1
ATOM 1835 N N . GLY A 1 241 ? 5.211 7.380 -21.157 1.00 90.00 241 GLY A N 1
ATOM 1836 C CA . GLY A 1 241 ? 5.525 8.497 -22.044 1.00 90.00 241 GLY A CA 1
ATOM 1837 C C . GLY A 1 241 ? 4.316 9.259 -22.554 1.00 90.00 241 GLY A C 1
ATOM 1838 O O . GLY A 1 241 ? 3.177 8.835 -22.378 1.00 90.00 241 GLY A O 1
ATOM 1839 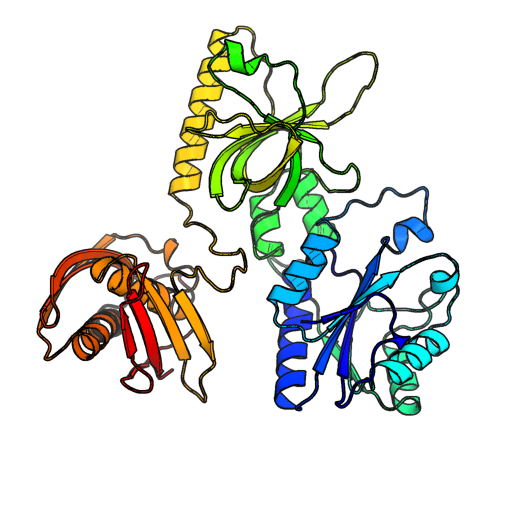N N . VAL A 1 242 ? 4.542 10.402 -23.201 1.00 80.06 242 VAL A N 1
ATOM 1840 C CA . VAL A 1 242 ? 3.473 11.235 -23.789 1.00 80.06 242 VAL A CA 1
ATOM 1841 C C . VAL A 1 242 ? 3.541 11.158 -25.310 1.00 80.06 242 VAL A C 1
ATOM 1843 O O . VAL A 1 242 ? 4.613 11.297 -25.895 1.00 80.06 242 VAL A O 1
ATOM 1846 N N . ARG A 1 243 ? 2.395 10.995 -25.987 1.00 61.56 243 ARG A N 1
ATOM 1847 C CA . ARG A 1 243 ? 2.363 11.136 -27.451 1.00 61.56 243 ARG A CA 1
ATOM 1848 C C . ARG A 1 243 ? 2.398 12.611 -27.867 1.00 61.56 243 ARG A C 1
ATOM 1850 O O . ARG A 1 243 ? 1.500 13.363 -27.489 1.00 61.56 243 ARG A O 1
ATOM 1857 N N . PRO A 1 244 ? 3.334 13.017 -28.739 1.00 47.56 244 PRO A N 1
ATOM 1858 C CA . PRO A 1 244 ? 3.206 14.259 -29.483 1.00 47.56 244 PRO A CA 1
ATOM 1859 C C . PRO A 1 244 ? 2.232 14.024 -30.648 1.00 47.56 244 PRO A C 1
ATOM 1861 O O . PRO A 1 244 ? 2.642 13.681 -31.753 1.00 47.56 244 PRO A O 1
ATOM 1864 N N . THR A 1 245 ? 0.924 14.131 -30.411 1.00 44.31 245 THR A N 1
ATOM 1865 C CA . THR A 1 245 ? -0.089 14.072 -31.483 1.00 44.31 245 THR A CA 1
ATOM 1866 C C . THR A 1 245 ? -1.067 15.237 -31.382 1.00 44.31 245 THR A C 1
ATOM 1868 O O . THR A 1 245 ? -1.518 15.568 -30.289 1.00 44.31 245 THR A O 1
ATOM 1871 N N . PHE A 1 246 ? -1.400 15.823 -32.539 1.00 43.78 246 PHE A N 1
ATOM 1872 C CA . PHE A 1 246 ? -2.175 17.063 -32.700 1.00 43.78 246 PHE A CA 1
ATOM 1873 C C . PHE A 1 246 ? -3.611 17.025 -32.135 1.00 43.78 246 PHE A C 1
ATOM 1875 O O . PHE A 1 246 ? -4.178 18.083 -31.896 1.00 43.78 246 PHE A O 1
ATOM 1882 N N . GLU A 1 247 ? -4.193 15.848 -31.880 1.00 45.44 247 GLU A N 1
ATOM 1883 C CA . GLU A 1 247 ? -5.601 15.719 -31.451 1.00 45.44 247 GLU A CA 1
ATOM 1884 C C . GLU A 1 247 ? -5.795 15.564 -29.930 1.00 45.44 247 GLU A C 1
ATOM 1886 O O . GLU A 1 247 ? -6.878 15.846 -29.421 1.00 45.44 247 GLU A O 1
ATOM 1891 N N . LYS A 1 248 ? -4.759 15.140 -29.187 1.00 45.03 248 LYS A N 1
ATOM 1892 C CA . LYS A 1 248 ? -4.779 14.966 -27.719 1.00 45.03 248 LYS A CA 1
ATOM 1893 C C . LYS A 1 248 ? -3.381 15.175 -27.132 1.00 45.03 248 LYS A C 1
ATOM 1895 O O . LYS A 1 248 ? -2.674 14.220 -26.805 1.00 45.03 248 LYS A O 1
ATOM 1900 N N . ALA A 1 249 ? -2.955 16.430 -27.035 1.00 42.44 249 ALA A N 1
ATOM 1901 C CA . ALA A 1 249 ? -1.714 16.770 -26.349 1.00 42.44 249 ALA A CA 1
ATOM 1902 C C . ALA A 1 249 ? -1.813 16.377 -24.859 1.00 42.44 249 ALA A C 1
ATOM 1904 O O . ALA A 1 249 ? -2.724 16.820 -24.166 1.00 42.44 249 ALA A O 1
ATOM 1905 N N . GLY A 1 250 ? -0.883 15.550 -24.368 1.00 57.53 250 GLY A N 1
ATOM 1906 C CA . GLY A 1 250 ? -0.719 15.280 -22.930 1.00 57.53 250 GLY A CA 1
ATOM 1907 C C . GLY A 1 250 ? -1.229 13.933 -22.400 1.00 57.53 250 GLY A C 1
ATOM 1908 O O . GLY A 1 250 ? -1.065 13.672 -21.209 1.00 57.53 250 GLY A O 1
ATOM 1909 N N . GLU A 1 251 ? -1.801 13.052 -23.230 1.00 68.31 251 GLU A N 1
ATOM 1910 C CA . GLU A 1 251 ? -2.208 11.711 -22.774 1.00 68.31 251 GLU A CA 1
ATOM 1911 C C . GLU A 1 251 ? -0.968 10.832 -22.517 1.00 68.31 251 GLU A C 1
ATOM 1913 O O . GLU A 1 251 ? -0.216 10.502 -23.444 1.00 68.31 251 GLU A O 1
ATOM 1918 N N . ARG A 1 252 ? -0.740 10.472 -21.243 1.00 84.19 252 ARG A N 1
ATOM 1919 C CA . ARG A 1 252 ? 0.324 9.542 -20.842 1.00 84.19 252 ARG A CA 1
ATOM 1920 C C . ARG A 1 252 ? -0.057 8.120 -21.236 1.00 84.19 252 ARG A C 1
ATOM 1922 O O . ARG A 1 252 ? -1.120 7.631 -20.865 1.00 84.19 252 ARG A O 1
ATOM 1929 N N . LYS A 1 253 ? 0.837 7.450 -21.950 1.00 88.81 253 LYS A N 1
ATOM 1930 C CA . LYS A 1 253 ? 0.747 6.036 -22.293 1.00 88.81 253 LYS A CA 1
ATOM 1931 C C . LYS A 1 253 ? 1.638 5.223 -21.384 1.00 88.81 253 LYS A C 1
ATOM 1933 O O . LYS A 1 253 ? 2.755 5.633 -21.088 1.00 88.81 253 LYS A O 1
ATOM 1938 N N . VAL A 1 254 ? 1.129 4.063 -20.997 1.00 93.81 254 VAL A N 1
ATOM 1939 C CA . VAL A 1 254 ? 1.888 3.029 -20.309 1.00 93.81 254 VAL A CA 1
ATOM 1940 C C . VAL A 1 254 ? 1.959 1.845 -21.260 1.00 93.81 254 VAL A C 1
ATOM 1942 O O . VAL A 1 254 ? 0.930 1.290 -21.640 1.00 93.81 254 VAL A O 1
ATOM 1945 N N . GLU A 1 255 ? 3.157 1.494 -21.696 1.00 93.94 255 GLU A N 1
ATOM 1946 C CA . GLU A 1 255 ? 3.415 0.331 -22.541 1.00 93.94 255 GLU A CA 1
ATOM 1947 C C . GLU A 1 255 ? 4.300 -0.641 -21.767 1.00 93.94 255 GLU A C 1
ATOM 1949 O O . GLU A 1 255 ? 5.239 -0.211 -21.108 1.00 93.94 255 GLU A O 1
ATOM 1954 N N . VAL A 1 256 ? 4.016 -1.938 -21.825 1.00 94.50 256 VAL A N 1
ATOM 1955 C CA . VAL A 1 256 ? 4.835 -2.963 -21.170 1.00 94.50 256 VAL A CA 1
ATOM 1956 C C . VAL A 1 256 ? 5.310 -3.988 -22.188 1.00 94.50 256 VAL A C 1
ATOM 1958 O O . VAL A 1 256 ? 4.515 -4.529 -22.956 1.00 94.50 256 VAL A O 1
ATOM 1961 N N . HIS A 1 257 ? 6.615 -4.235 -22.206 1.00 93.94 257 HIS A N 1
ATOM 1962 C CA . HIS A 1 257 ? 7.220 -5.383 -22.861 1.00 93.94 257 HIS A CA 1
ATOM 1963 C C . HIS A 1 257 ? 7.395 -6.485 -21.815 1.00 93.94 257 HIS A C 1
ATOM 1965 O O . HIS A 1 257 ? 8.187 -6.325 -20.887 1.00 93.94 257 HIS A O 1
ATOM 1971 N N . ILE A 1 258 ? 6.620 -7.561 -21.941 1.00 93.75 258 ILE A N 1
ATOM 1972 C CA . ILE A 1 258 ? 6.684 -8.720 -21.045 1.00 93.75 258 ILE A CA 1
ATOM 1973 C C . ILE A 1 258 ? 7.729 -9.683 -21.606 1.00 93.75 258 ILE A C 1
ATOM 1975 O O . ILE A 1 258 ? 7.698 -10.004 -22.796 1.00 93.75 258 ILE A O 1
ATOM 1979 N N . PHE A 1 259 ? 8.659 -10.114 -20.765 1.00 91.31 259 PHE A N 1
ATOM 1980 C CA . PHE A 1 259 ? 9.729 -11.014 -21.164 1.00 91.31 259 PHE A CA 1
ATOM 1981 C C . PHE A 1 259 ? 9.217 -12.423 -21.426 1.00 91.31 259 PHE A C 1
ATOM 1983 O O . PHE A 1 259 ? 8.340 -12.912 -20.721 1.00 91.31 259 PHE A O 1
ATOM 1990 N N . ASP A 1 260 ? 9.793 -13.066 -22.444 1.00 86.81 260 ASP A N 1
ATOM 1991 C CA . ASP A 1 260 ? 9.593 -14.486 -22.758 1.00 86.81 260 ASP A CA 1
ATOM 1992 C C . ASP A 1 260 ? 8.108 -14.882 -22.913 1.00 86.81 260 ASP A C 1
ATOM 1994 O O . ASP A 1 260 ? 7.722 -16.032 -22.719 1.00 86.81 260 ASP A O 1
ATOM 1998 N N . PHE A 1 261 ? 7.266 -13.917 -23.306 1.00 85.94 261 PHE A N 1
ATOM 1999 C CA . PHE A 1 261 ? 5.813 -14.046 -23.343 1.00 85.94 261 PHE A CA 1
ATOM 2000 C C . PHE A 1 261 ? 5.252 -13.715 -24.730 1.00 85.94 261 PHE A C 1
ATOM 2002 O O . PHE A 1 261 ? 5.511 -12.646 -25.285 1.00 85.94 261 PHE A O 1
ATOM 2009 N N . GLN A 1 262 ? 4.460 -14.630 -25.297 1.00 77.38 262 GLN A N 1
ATOM 2010 C CA . GLN A 1 262 ? 3.950 -14.521 -26.675 1.00 77.38 262 GLN A CA 1
ATOM 2011 C C . GLN A 1 262 ? 2.425 -14.685 -26.798 1.00 77.38 262 GLN A C 1
ATOM 2013 O O . GLN A 1 262 ? 1.899 -14.790 -27.906 1.00 77.38 262 GLN A O 1
ATOM 2018 N N . HIS A 1 263 ? 1.687 -14.691 -25.686 1.00 81.25 263 HIS A N 1
ATOM 2019 C CA . HIS A 1 263 ? 0.235 -14.862 -25.722 1.00 81.25 263 HIS A CA 1
ATOM 2020 C C . HIS A 1 263 ? -0.501 -13.559 -26.060 1.00 81.25 263 HIS A C 1
ATOM 2022 O O . HIS A 1 263 ? -0.075 -12.456 -25.712 1.00 81.25 263 HIS A O 1
ATOM 2028 N N . ASN A 1 264 ? -1.660 -13.690 -26.711 1.00 82.88 264 ASN A N 1
ATOM 2029 C CA . ASN A 1 264 ? -2.567 -12.569 -26.924 1.00 82.88 264 ASN A CA 1
ATOM 2030 C C . ASN A 1 264 ? -3.340 -12.262 -25.636 1.00 82.88 264 ASN A C 1
ATOM 2032 O O . ASN A 1 264 ? -4.145 -13.069 -25.176 1.00 82.88 264 ASN A O 1
ATOM 2036 N N . ILE A 1 265 ? -3.119 -11.063 -25.105 1.00 87.06 265 ILE A N 1
ATOM 2037 C CA . ILE A 1 265 ? -3.676 -10.607 -23.828 1.00 87.06 265 ILE A CA 1
ATOM 2038 C C . ILE A 1 265 ? -4.584 -9.380 -23.976 1.00 87.06 265 ILE A C 1
ATOM 2040 O O . ILE A 1 265 ? -4.886 -8.720 -22.986 1.00 87.06 265 ILE A O 1
ATOM 2044 N N . TYR A 1 266 ? -5.044 -9.049 -25.190 1.00 89.62 266 TYR A N 1
ATOM 2045 C CA . TYR A 1 266 ? -5.981 -7.937 -25.391 1.00 89.62 266 TYR A CA 1
ATOM 2046 C C . TYR A 1 266 ? -7.284 -8.133 -24.606 1.00 89.62 266 TYR A C 1
ATOM 2048 O O . TYR A 1 266 ? -7.840 -9.229 -24.554 1.00 89.62 266 TYR A O 1
ATOM 2056 N N . GLY A 1 267 ? -7.768 -7.056 -23.984 1.00 88.19 267 GLY A N 1
ATOM 2057 C CA . GLY A 1 267 ? -8.944 -7.060 -23.110 1.00 88.19 267 GLY A CA 1
ATOM 2058 C C . GLY A 1 267 ? -8.698 -7.671 -21.726 1.00 88.19 267 GLY A C 1
ATOM 2059 O O . GLY A 1 267 ? -9.558 -7.569 -20.851 1.00 88.19 267 GLY A O 1
ATOM 2060 N N . ARG A 1 268 ? -7.531 -8.285 -21.483 1.00 90.12 268 ARG A N 1
ATOM 2061 C CA . ARG A 1 268 ? -7.165 -8.785 -20.154 1.00 90.12 268 ARG A CA 1
ATOM 2062 C C . ARG A 1 268 ? -6.717 -7.637 -19.262 1.00 90.12 268 ARG A C 1
ATOM 2064 O O . ARG A 1 268 ? -6.192 -6.623 -19.726 1.00 90.12 268 ARG A O 1
ATOM 2071 N N . ARG A 1 269 ? -6.916 -7.801 -17.955 1.00 90.19 269 ARG A N 1
ATOM 2072 C CA . ARG A 1 269 ? -6.374 -6.882 -16.953 1.00 90.19 269 ARG A CA 1
ATOM 2073 C C . ARG A 1 269 ? -5.027 -7.390 -16.472 1.00 90.19 269 ARG A C 1
ATOM 2075 O O . ARG A 1 269 ? -4.913 -8.559 -16.123 1.00 90.19 269 ARG A O 1
ATOM 2082 N N . LEU A 1 270 ? -4.063 -6.486 -16.379 1.00 92.44 270 LEU A N 1
ATOM 2083 C CA . LEU A 1 270 ? -2.784 -6.749 -15.730 1.00 92.44 270 LEU A CA 1
ATOM 2084 C C . LEU A 1 270 ? -2.505 -5.707 -14.651 1.00 92.44 270 LEU A C 1
ATOM 2086 O O . LEU A 1 270 ? -3.078 -4.609 -14.659 1.00 92.44 270 LEU A O 1
ATOM 2090 N N . THR A 1 271 ? -1.611 -6.059 -13.736 1.00 93.44 271 THR A N 1
ATOM 2091 C CA . THR A 1 271 ? -1.051 -5.142 -12.741 1.00 93.44 271 THR A CA 1
ATOM 2092 C C . THR A 1 271 ? 0.457 -5.097 -12.899 1.00 93.44 271 THR A C 1
ATOM 2094 O O . THR A 1 271 ? 1.103 -6.137 -12.939 1.00 93.44 271 THR A O 1
ATOM 2097 N N . LEU A 1 272 ? 1.008 -3.890 -12.980 1.00 96.19 272 LEU A N 1
ATOM 2098 C CA . LEU A 1 272 ? 2.444 -3.649 -12.952 1.00 96.19 272 LEU A CA 1
ATOM 2099 C C . LEU A 1 272 ? 2.874 -3.329 -11.524 1.00 96.19 272 LEU A C 1
ATOM 2101 O O . LEU A 1 272 ? 2.270 -2.455 -10.908 1.00 96.19 272 LEU A O 1
ATOM 2105 N N . GLU A 1 273 ? 3.926 -3.971 -11.031 1.00 95.81 273 GLU A N 1
ATOM 2106 C CA . GLU A 1 273 ? 4.686 -3.541 -9.856 1.00 95.81 273 GLU A CA 1
ATOM 2107 C C . GLU A 1 273 ? 5.989 -2.880 -10.296 1.00 95.81 273 GLU A C 1
ATOM 2109 O O . GLU A 1 273 ? 6.784 -3.471 -11.026 1.00 95.81 273 GLU A O 1
ATOM 2114 N N . PHE A 1 274 ? 6.218 -1.644 -9.856 1.00 96.94 274 PHE A N 1
ATOM 2115 C CA . PHE A 1 274 ? 7.387 -0.860 -10.244 1.00 96.94 274 PHE A CA 1
ATOM 2116 C C . PHE A 1 274 ? 8.562 -1.138 -9.317 1.00 96.94 274 PHE A C 1
ATOM 2118 O O . PHE A 1 274 ? 8.616 -0.619 -8.205 1.00 96.94 274 PHE A O 1
ATOM 2125 N N . VAL A 1 275 ? 9.529 -1.908 -9.812 1.00 93.94 275 VAL A N 1
ATOM 2126 C CA . VAL A 1 275 ? 10.727 -2.294 -9.058 1.00 93.94 275 VAL A CA 1
ATOM 2127 C C . VAL A 1 275 ? 11.767 -1.180 -9.070 1.00 93.94 275 VAL A C 1
ATOM 2129 O O . VAL A 1 275 ? 12.290 -0.782 -8.029 1.00 93.94 275 VAL A O 1
ATOM 2132 N N . ARG A 1 276 ? 12.093 -0.660 -10.258 1.00 95.19 276 ARG A N 1
ATOM 2133 C CA . ARG A 1 276 ? 13.123 0.376 -10.397 1.00 95.19 276 ARG A CA 1
ATOM 2134 C C . ARG A 1 276 ? 12.909 1.219 -11.637 1.00 95.19 276 ARG A C 1
ATOM 2136 O O . ARG A 1 276 ? 12.563 0.702 -12.694 1.00 95.19 276 ARG A O 1
ATOM 2143 N N . ARG A 1 277 ? 13.189 2.515 -11.523 1.00 97.31 277 ARG A N 1
ATOM 2144 C CA . ARG A 1 277 ? 13.347 3.396 -12.682 1.00 97.31 277 ARG A CA 1
ATOM 2145 C C . ARG A 1 277 ? 14.728 3.182 -13.294 1.00 97.31 277 ARG A C 1
ATOM 2147 O O . ARG A 1 277 ? 15.722 3.259 -12.581 1.00 97.31 277 ARG A O 1
ATOM 2154 N N . LEU A 1 278 ? 14.781 2.913 -14.594 1.00 95.81 278 LEU A N 1
ATOM 2155 C CA . LEU A 1 278 ? 16.022 2.674 -15.331 1.00 95.81 278 LEU A CA 1
ATOM 2156 C C . LEU A 1 278 ? 16.586 3.971 -15.910 1.00 95.81 278 LEU A C 1
ATOM 2158 O O . LEU A 1 278 ? 17.771 4.242 -15.750 1.00 95.81 278 LEU A O 1
ATOM 2162 N N . ARG A 1 279 ? 15.746 4.769 -16.584 1.00 96.25 279 ARG A N 1
ATOM 2163 C CA . ARG A 1 279 ? 16.154 6.023 -17.243 1.00 96.25 279 ARG A CA 1
ATOM 2164 C C . ARG A 1 279 ? 14.965 6.873 -17.697 1.00 96.25 279 ARG A C 1
ATOM 2166 O O . ARG A 1 279 ? 13.833 6.392 -17.749 1.00 96.25 279 ARG A O 1
ATOM 2173 N N . ASP A 1 280 ? 15.249 8.112 -18.090 1.00 95.56 280 ASP A N 1
ATOM 2174 C CA . ASP A 1 280 ? 14.332 8.972 -18.846 1.00 95.56 280 ASP A CA 1
ATOM 2175 C C . ASP A 1 280 ? 14.041 8.429 -20.257 1.00 95.56 280 ASP A C 1
ATOM 2177 O O . ASP A 1 280 ? 14.791 7.618 -20.817 1.00 95.56 280 ASP A O 1
ATOM 2181 N N . GLU A 1 281 ? 12.954 8.916 -20.862 1.00 89.50 281 GLU A N 1
ATOM 2182 C CA . GLU A 1 281 ? 12.680 8.712 -22.286 1.00 89.50 281 GLU A CA 1
ATOM 2183 C C . GLU A 1 281 ? 13.767 9.374 -23.150 1.00 89.50 281 GLU A C 1
ATOM 2185 O O . GLU A 1 281 ? 14.239 10.473 -22.860 1.00 89.50 281 GLU A O 1
ATOM 2190 N N . LYS A 1 282 ? 14.145 8.718 -24.251 1.00 87.94 282 LYS A N 1
ATOM 2191 C CA . LYS A 1 282 ? 15.163 9.210 -25.187 1.00 87.94 282 LYS A CA 1
ATOM 2192 C C . LYS A 1 282 ? 14.621 9.140 -26.613 1.00 87.94 282 LYS A C 1
ATOM 2194 O O . LYS A 1 282 ? 13.922 8.191 -26.960 1.00 87.94 282 LYS A O 1
ATOM 2199 N N . LYS A 1 283 ? 14.941 10.144 -27.433 1.00 86.69 283 LYS A N 1
ATOM 2200 C CA . LYS A 1 283 ? 14.728 10.097 -28.888 1.00 86.69 283 LYS A CA 1
ATOM 2201 C C . LYS A 1 283 ? 15.925 9.420 -29.550 1.00 86.69 283 LYS A C 1
ATOM 2203 O O . LYS A 1 283 ? 17.059 9.658 -29.140 1.00 86.69 283 LYS A O 1
ATOM 2208 N N . PHE A 1 284 ? 15.667 8.601 -30.562 1.00 86.50 284 PHE A N 1
ATOM 2209 C CA . PHE A 1 284 ? 16.703 7.886 -31.303 1.00 86.50 284 PHE A CA 1
ATOM 2210 C C . PHE A 1 284 ? 16.695 8.327 -32.758 1.00 86.50 284 PHE A C 1
ATOM 2212 O O . PHE A 1 284 ? 15.628 8.463 -33.357 1.00 86.50 284 PHE A O 1
ATOM 2219 N N . ASP A 1 285 ? 17.892 8.518 -33.306 1.00 87.81 285 ASP A N 1
ATOM 2220 C CA . ASP A 1 285 ? 18.092 8.978 -34.681 1.00 87.81 285 ASP A CA 1
ATOM 2221 C C . ASP A 1 285 ? 18.041 7.826 -35.702 1.00 87.81 285 ASP A C 1
ATOM 2223 O O . ASP A 1 285 ? 17.969 8.070 -36.905 1.00 87.81 285 ASP A O 1
ATOM 2227 N N . SER A 1 286 ? 18.039 6.567 -35.241 1.00 90.44 286 SER A N 1
ATOM 2228 C CA . SER A 1 286 ? 17.859 5.379 -36.083 1.00 90.44 286 SER A CA 1
ATOM 2229 C C . SER A 1 286 ? 17.131 4.244 -35.351 1.00 90.44 286 SER A C 1
ATOM 2231 O O . SER A 1 286 ? 17.020 4.239 -34.120 1.00 90.44 286 SER A O 1
ATOM 2233 N N . VAL A 1 287 ? 16.626 3.272 -36.117 1.00 87.31 287 VAL A N 1
ATOM 2234 C CA . VAL A 1 287 ? 15.958 2.075 -35.575 1.00 87.31 287 VAL A CA 1
ATOM 2235 C C . VAL A 1 287 ? 16.960 1.182 -34.845 1.00 87.31 287 VAL A C 1
ATOM 2237 O O . VAL A 1 287 ? 16.646 0.650 -33.787 1.00 87.31 287 VAL A O 1
ATOM 2240 N N . GLU A 1 288 ? 18.181 1.067 -35.359 1.00 89.69 288 GLU A N 1
ATOM 2241 C CA . GLU A 1 288 ? 19.260 0.271 -34.769 1.00 89.69 288 GLU A CA 1
ATOM 2242 C C . GLU A 1 288 ? 19.649 0.815 -33.391 1.00 89.69 288 GLU A C 1
ATOM 2244 O O . GLU A 1 288 ? 19.788 0.050 -32.440 1.00 89.69 288 GLU A O 1
ATOM 2249 N N . ALA A 1 289 ? 19.752 2.143 -33.253 1.00 90.00 289 ALA A N 1
ATOM 2250 C CA . ALA A 1 289 ? 20.039 2.788 -31.973 1.00 90.00 289 ALA A CA 1
ATOM 2251 C C . ALA A 1 289 ? 18.905 2.593 -30.951 1.00 90.00 289 ALA A C 1
ATOM 2253 O O . ALA A 1 289 ? 19.170 2.449 -29.757 1.00 90.00 289 ALA A O 1
ATOM 2254 N N . LEU A 1 290 ? 17.648 2.580 -31.412 1.00 89.38 290 LEU A N 1
ATOM 2255 C CA . LEU A 1 290 ? 16.493 2.264 -30.572 1.00 89.38 290 LEU A CA 1
ATOM 2256 C C . LEU A 1 290 ? 16.553 0.811 -30.083 1.00 89.38 290 LEU A C 1
ATOM 2258 O O . LEU A 1 290 ? 16.447 0.585 -28.881 1.00 89.38 290 LEU A O 1
ATOM 2262 N N . VAL A 1 291 ? 16.749 -0.152 -30.989 1.00 89.88 291 VAL A N 1
ATOM 2263 C CA . VAL A 1 291 ? 16.811 -1.586 -30.654 1.00 89.88 291 VAL A CA 1
ATOM 2264 C C . VAL A 1 291 ? 17.952 -1.866 -29.677 1.00 89.88 291 VAL A C 1
ATOM 2266 O O . VAL A 1 291 ? 17.702 -2.450 -28.630 1.00 89.88 291 VAL A O 1
ATOM 2269 N N . ALA A 1 292 ? 19.154 -1.341 -29.931 1.00 92.12 292 ALA A N 1
ATOM 2270 C CA . ALA A 1 292 ? 20.297 -1.523 -29.034 1.00 92.12 292 ALA A CA 1
ATOM 2271 C C . ALA A 1 292 ? 20.031 -0.984 -27.615 1.00 92.12 292 ALA A C 1
ATOM 2273 O O . ALA A 1 292 ? 20.439 -1.587 -26.623 1.00 92.12 292 ALA A O 1
ATOM 2274 N N . GLN A 1 293 ? 19.319 0.143 -27.490 1.00 93.81 293 GLN A N 1
ATOM 2275 C CA . GLN A 1 293 ? 18.929 0.648 -26.174 1.00 93.81 293 GLN A CA 1
ATOM 2276 C C . GLN A 1 293 ? 17.850 -0.223 -25.518 1.00 93.81 293 GLN A C 1
ATOM 2278 O O . GLN A 1 293 ? 17.891 -0.406 -24.304 1.00 93.81 293 GLN A O 1
ATOM 2283 N N . MET A 1 294 ? 16.898 -0.755 -26.288 1.00 91.12 294 MET A N 1
ATOM 2284 C CA . MET A 1 294 ? 15.877 -1.672 -25.772 1.00 91.12 294 MET A CA 1
ATOM 2285 C C . MET A 1 294 ? 16.502 -2.979 -25.269 1.00 91.12 294 MET A C 1
ATOM 2287 O O . MET A 1 294 ? 16.137 -3.427 -24.182 1.00 91.12 294 MET A O 1
ATOM 2291 N N . ASP A 1 295 ? 17.494 -3.521 -25.985 1.00 92.94 295 ASP A N 1
ATOM 2292 C CA . ASP A 1 295 ? 18.275 -4.688 -25.554 1.00 92.94 295 ASP A CA 1
ATOM 2293 C C . ASP A 1 295 ? 18.969 -4.403 -24.210 1.00 92.94 295 ASP A C 1
ATOM 2295 O O . ASP A 1 295 ? 18.888 -5.197 -23.270 1.00 92.94 295 ASP A O 1
ATOM 2299 N N . GLN A 1 296 ? 19.603 -3.230 -24.083 1.00 95.19 296 GLN A N 1
ATOM 2300 C CA . GLN A 1 296 ? 20.276 -2.818 -22.851 1.00 95.19 296 GLN A CA 1
ATOM 2301 C C . GLN A 1 296 ? 19.298 -2.618 -21.685 1.00 95.19 296 GLN A C 1
ATOM 2303 O O . GLN A 1 296 ? 19.589 -3.023 -20.558 1.00 95.19 296 GLN A O 1
ATOM 2308 N N . ASP A 1 297 ? 18.142 -1.998 -21.933 1.00 95.75 297 ASP A N 1
ATOM 2309 C CA . ASP A 1 297 ? 17.110 -1.792 -20.916 1.00 95.75 297 ASP A CA 1
ATOM 2310 C C . ASP A 1 297 ? 16.545 -3.139 -20.436 1.00 95.75 297 ASP A C 1
ATOM 2312 O O . ASP A 1 297 ? 16.378 -3.335 -19.231 1.00 95.75 297 ASP A O 1
ATOM 2316 N N . ALA A 1 298 ? 16.313 -4.084 -21.354 1.00 94.75 298 ALA A N 1
ATOM 2317 C CA . ALA A 1 298 ? 15.862 -5.434 -21.035 1.00 94.75 298 ALA A CA 1
ATOM 2318 C C . ALA A 1 298 ? 16.908 -6.208 -20.220 1.00 94.75 298 ALA A C 1
ATOM 2320 O O . ALA A 1 298 ? 16.565 -6.804 -19.199 1.00 94.75 298 ALA A O 1
ATOM 2321 N N . ALA A 1 299 ? 18.185 -6.156 -20.612 1.00 94.56 299 ALA A N 1
ATOM 2322 C CA . ALA A 1 299 ? 19.273 -6.788 -19.869 1.00 94.56 299 ALA A CA 1
ATOM 2323 C C . ALA A 1 299 ? 19.402 -6.218 -18.444 1.00 94.56 299 ALA A C 1
ATOM 2325 O O . ALA A 1 299 ? 19.471 -6.973 -17.472 1.00 94.56 299 ALA A O 1
ATOM 2326 N N . ASN A 1 300 ? 19.355 -4.888 -18.304 1.00 94.44 300 ASN A N 1
ATOM 2327 C CA . ASN A 1 300 ? 19.399 -4.217 -17.005 1.00 94.44 300 ASN A CA 1
ATOM 2328 C C . ASN A 1 300 ? 18.196 -4.591 -16.132 1.00 94.44 300 ASN A C 1
ATOM 2330 O O . ASN A 1 300 ? 18.359 -4.879 -14.947 1.00 94.44 300 ASN A O 1
ATOM 2334 N N . ALA A 1 301 ? 16.992 -4.603 -16.709 1.00 95.31 301 ALA A N 1
ATOM 2335 C CA . ALA A 1 301 ? 15.781 -4.996 -16.003 1.00 95.31 301 ALA A CA 1
ATOM 2336 C C . ALA A 1 301 ? 15.855 -6.447 -15.523 1.00 95.31 301 ALA A C 1
ATOM 2338 O O . ALA A 1 301 ? 15.604 -6.686 -14.348 1.00 95.31 301 ALA A O 1
ATOM 2339 N N . ARG A 1 302 ? 16.273 -7.395 -16.372 1.00 93.75 302 ARG A N 1
ATOM 2340 C CA . ARG A 1 302 ? 16.448 -8.803 -15.972 1.00 93.75 302 ARG A CA 1
ATOM 2341 C C . ARG A 1 302 ? 17.432 -8.950 -14.815 1.00 93.75 302 ARG A C 1
ATOM 2343 O O . ARG A 1 302 ? 17.124 -9.635 -13.847 1.00 93.75 302 ARG A O 1
ATOM 2350 N N . ALA A 1 303 ? 18.575 -8.265 -14.868 1.00 91.50 303 ALA A N 1
ATOM 2351 C CA . ALA A 1 303 ? 19.550 -8.290 -13.777 1.00 91.50 303 ALA A CA 1
ATOM 2352 C C . ALA A 1 303 ? 18.962 -7.742 -12.462 1.00 91.50 303 ALA A C 1
ATOM 2354 O O . ALA A 1 303 ? 19.146 -8.329 -11.397 1.00 91.50 303 ALA A O 1
ATOM 2355 N N . ILE A 1 304 ? 18.211 -6.638 -12.535 1.00 88.12 304 ILE A N 1
ATOM 2356 C CA . ILE A 1 304 ? 17.543 -6.033 -11.377 1.00 88.12 304 ILE A CA 1
ATOM 2357 C C . ILE A 1 304 ? 16.483 -6.970 -10.793 1.00 88.12 304 ILE A C 1
ATOM 2359 O O . ILE A 1 304 ? 16.460 -7.167 -9.578 1.00 88.12 304 ILE A O 1
ATOM 2363 N N . LEU A 1 305 ? 15.630 -7.536 -11.645 1.00 87.19 305 LEU A N 1
ATOM 2364 C CA . LEU A 1 305 ? 14.499 -8.376 -11.253 1.00 87.19 305 LEU A CA 1
ATOM 2365 C C . LEU A 1 305 ? 14.954 -9.729 -10.692 1.00 87.19 305 LEU A C 1
ATOM 2367 O O . LEU A 1 305 ? 14.349 -10.201 -9.737 1.00 87.19 305 LEU A O 1
ATOM 2371 N N . ALA A 1 306 ? 16.070 -10.280 -11.183 1.00 81.25 306 ALA A N 1
ATOM 2372 C CA . ALA A 1 306 ? 16.697 -11.479 -10.624 1.00 81.25 306 ALA A CA 1
ATOM 2373 C C . ALA A 1 306 ? 17.354 -11.235 -9.249 1.00 81.25 306 ALA A C 1
ATOM 2375 O O . ALA A 1 306 ? 17.391 -12.129 -8.410 1.00 81.25 306 ALA A O 1
ATOM 2376 N N . SER A 1 307 ? 17.884 -10.026 -9.014 1.00 59.22 307 SER A N 1
ATOM 2377 C CA . SER A 1 307 ? 18.590 -9.655 -7.773 1.00 59.22 307 SER A CA 1
ATOM 2378 C C . SER A 1 307 ? 17.677 -9.258 -6.608 1.00 59.22 307 SER A C 1
ATOM 2380 O O . SER A 1 307 ? 18.148 -9.126 -5.480 1.00 59.22 307 SER A O 1
ATOM 2382 N N . GLN A 1 308 ? 16.388 -9.032 -6.866 1.00 49.94 308 GLN A N 1
ATOM 2383 C CA . GLN A 1 308 ? 15.400 -8.794 -5.821 1.00 49.94 308 GLN A CA 1
ATOM 2384 C C . GLN A 1 308 ? 14.539 -10.047 -5.695 1.00 49.94 308 GLN A C 1
ATOM 2386 O O . GLN A 1 308 ? 13.893 -10.404 -6.684 1.00 49.94 308 GLN A O 1
ATOM 2391 N N . PRO A 1 309 ? 14.491 -10.708 -4.520 1.00 40.91 309 PRO A N 1
ATOM 2392 C CA . PRO A 1 309 ? 13.597 -11.842 -4.328 1.00 40.91 309 PRO A CA 1
ATOM 2393 C C . PRO A 1 309 ? 12.180 -11.430 -4.716 1.00 40.91 309 PRO A C 1
ATOM 2395 O O . PRO A 1 309 ? 11.817 -10.252 -4.633 1.00 40.91 309 PRO A O 1
ATOM 2398 N N . MET A 1 310 ? 11.380 -12.372 -5.202 1.00 36.22 310 MET A N 1
ATOM 2399 C CA . MET A 1 310 ? 9.968 -12.117 -5.449 1.00 36.22 310 MET A CA 1
ATOM 2400 C C . MET A 1 310 ? 9.337 -11.556 -4.156 1.00 36.22 310 MET A C 1
ATOM 2402 O O . MET A 1 310 ? 9.407 -12.260 -3.154 1.00 36.22 310 MET A O 1
ATOM 2406 N N . PRO A 1 311 ? 8.713 -10.348 -4.107 1.00 32.22 311 PRO A N 1
ATOM 2407 C CA . PRO A 1 311 ? 7.696 -10.146 -3.095 1.00 32.22 311 PRO A CA 1
ATOM 2408 C C . PRO A 1 311 ? 6.643 -11.232 -3.209 1.00 32.22 311 PRO A C 1
ATOM 2410 O O . PRO A 1 311 ? 5.781 -11.210 -4.083 1.00 32.22 311 PRO A O 1
ATOM 2413 N N . MET A 1 312 ? 6.720 -12.186 -2.290 1.00 33.25 312 MET A N 1
ATOM 2414 C CA . MET A 1 312 ? 5.563 -12.933 -1.853 1.00 33.25 312 MET A CA 1
ATOM 2415 C C . MET A 1 312 ? 4.629 -11.939 -1.170 1.00 33.25 312 MET A C 1
ATOM 2417 O O . MET A 1 312 ? 4.707 -11.692 0.028 1.00 33.25 312 MET A O 1
ATOM 2421 N N . THR A 1 313 ? 3.802 -11.253 -1.948 1.00 29.73 313 THR A N 1
ATOM 2422 C CA . THR A 1 313 ? 2.668 -10.498 -1.409 1.00 29.73 313 THR A CA 1
ATOM 2423 C C . THR A 1 313 ? 1.576 -10.390 -2.459 1.00 29.73 313 THR A C 1
ATOM 2425 O O . THR A 1 313 ? 1.230 -9.327 -2.962 1.00 29.73 313 THR A O 1
ATOM 2428 N N . THR A 1 314 ? 0.964 -11.533 -2.747 1.00 28.38 314 THR A N 1
ATOM 2429 C CA . THR A 1 314 ? -0.478 -11.565 -2.978 1.00 28.38 314 THR A CA 1
ATOM 2430 C C . THR A 1 314 ? -1.059 -12.611 -2.045 1.00 28.38 314 THR A C 1
ATOM 2432 O O . THR A 1 314 ? -0.672 -13.774 -2.071 1.00 28.38 314 THR A O 1
ATOM 2435 N N . THR A 1 315 ? -1.960 -12.164 -1.177 1.00 31.72 315 THR A N 1
ATOM 2436 C CA . THR A 1 315 ? -2.830 -13.008 -0.369 1.00 31.72 315 THR A CA 1
ATOM 2437 C C . THR A 1 315 ? -3.652 -13.895 -1.298 1.00 31.72 315 THR A C 1
ATOM 2439 O O . THR A 1 315 ? -4.705 -13.524 -1.816 1.00 31.72 315 THR A O 1
ATOM 2442 N N . ASN A 1 316 ? -3.136 -15.094 -1.530 1.00 31.92 316 ASN A N 1
ATOM 2443 C CA . ASN A 1 316 ? -3.920 -16.249 -1.904 1.00 31.92 316 ASN A CA 1
ATOM 2444 C C . ASN A 1 316 ? -3.735 -17.237 -0.743 1.00 31.92 316 ASN A C 1
ATOM 2446 O O . ASN A 1 316 ? -2.585 -17.583 -0.471 1.00 31.92 316 ASN A O 1
ATOM 2450 N N . PRO A 1 317 ? -4.790 -17.697 -0.046 1.00 33.59 317 PRO A N 1
ATOM 2451 C CA . PRO A 1 317 ? -4.682 -18.623 1.096 1.00 33.59 317 PRO A CA 1
ATOM 2452 C C . PRO A 1 317 ? -4.072 -20.005 0.773 1.00 33.59 317 PRO A C 1
ATOM 2454 O O . PRO A 1 317 ? -4.261 -20.957 1.521 1.00 33.59 317 PRO A O 1
ATOM 2457 N N . GLY A 1 318 ? -3.385 -20.152 -0.361 1.00 34.72 318 GLY A N 1
ATOM 2458 C CA . GLY A 1 318 ? -2.897 -21.414 -0.888 1.00 34.72 318 GLY A CA 1
ATOM 2459 C C . GLY A 1 318 ? -1.478 -21.397 -1.448 1.00 34.72 318 GLY A C 1
ATOM 2460 O O . GLY A 1 318 ? -1.087 -22.446 -1.940 1.00 34.72 318 GLY A O 1
ATOM 2461 N N . ASN A 1 319 ? -0.695 -20.306 -1.386 1.00 39.47 319 ASN A N 1
ATOM 2462 C CA . ASN A 1 319 ? 0.677 -20.319 -1.927 1.00 39.47 319 ASN A CA 1
ATOM 2463 C C . ASN A 1 319 ? 1.646 -19.403 -1.148 1.00 39.47 319 ASN A C 1
ATOM 2465 O O . ASN A 1 319 ? 1.786 -18.226 -1.470 1.00 39.47 319 ASN A O 1
ATOM 2469 N N . PHE A 1 320 ? 2.296 -19.943 -0.116 1.00 44.06 320 PHE A N 1
ATOM 2470 C CA . PHE A 1 320 ? 3.363 -19.295 0.659 1.00 44.06 320 PHE A CA 1
ATOM 2471 C C . PHE A 1 320 ? 4.618 -20.184 0.629 1.00 44.06 320 PHE A C 1
ATOM 2473 O O . PHE A 1 320 ? 4.482 -21.397 0.748 1.00 44.06 320 PHE A O 1
ATOM 2480 N N . GLU A 1 321 ? 5.822 -19.618 0.473 1.00 61.91 321 GLU A N 1
ATOM 2481 C CA . GLU A 1 321 ? 7.089 -20.346 0.715 1.00 61.91 321 GLU A CA 1
ATOM 2482 C C . GLU A 1 321 ? 7.340 -20.483 2.222 1.00 61.91 321 GLU A C 1
ATOM 2484 O O . GLU A 1 321 ? 7.795 -21.524 2.684 1.00 61.91 321 GLU A O 1
ATOM 2489 N N . PHE A 1 322 ? 6.985 -19.454 2.999 1.00 68.88 322 PHE A N 1
ATOM 2490 C CA . PHE A 1 322 ? 6.847 -19.509 4.450 1.00 68.88 322 PHE A CA 1
ATOM 2491 C C . PHE A 1 322 ? 5.930 -18.386 4.977 1.00 68.88 322 PHE A C 1
ATOM 2493 O O . PHE A 1 322 ? 5.760 -17.361 4.316 1.00 68.88 322 PHE A O 1
ATOM 2500 N N . GLU A 1 323 ? 5.346 -18.568 6.160 1.00 77.19 323 GLU A N 1
ATOM 2501 C CA . GLU A 1 323 ? 4.544 -17.591 6.905 1.00 77.19 323 GLU A CA 1
ATOM 2502 C C . GLU A 1 323 ? 4.884 -17.646 8.407 1.00 77.19 323 GLU A C 1
ATOM 2504 O O . GLU A 1 323 ? 5.096 -18.718 8.971 1.00 77.19 323 GLU A O 1
ATOM 2509 N N . GLU A 1 324 ? 4.950 -16.484 9.060 1.00 77.44 324 GLU A N 1
ATOM 2510 C CA . GLU A 1 324 ? 5.090 -16.372 10.519 1.00 77.44 324 GLU A CA 1
ATOM 2511 C C . GLU A 1 324 ? 3.713 -16.619 11.162 1.00 77.44 324 GLU A C 1
ATOM 2513 O O . GLU A 1 324 ? 2.736 -15.969 10.788 1.00 77.44 324 GLU A O 1
ATOM 2518 N N . ILE A 1 325 ? 3.622 -17.545 12.118 1.00 78.94 325 ILE A N 1
ATOM 2519 C CA . ILE A 1 325 ? 2.401 -17.832 12.883 1.00 78.94 325 ILE A CA 1
ATOM 2520 C C . ILE A 1 325 ? 2.592 -17.404 14.345 1.00 78.94 325 ILE A C 1
ATOM 2522 O O . ILE A 1 325 ? 3.630 -17.661 14.958 1.00 78.94 325 ILE A O 1
ATOM 2526 N N . GLU A 1 326 ? 1.589 -16.723 14.906 1.00 52.78 326 GLU A N 1
ATOM 2527 C CA . GLU A 1 326 ? 1.589 -16.312 16.315 1.00 52.78 326 GLU A CA 1
ATOM 2528 C C . GLU A 1 326 ? 1.325 -17.537 17.202 1.00 52.78 326 GLU A C 1
ATOM 2530 O O . GLU A 1 326 ? 0.275 -18.174 17.092 1.00 52.78 326 GLU A O 1
ATOM 2535 N N . HIS A 1 327 ? 2.281 -17.864 18.074 1.00 50.09 327 HIS A N 1
ATOM 2536 C CA . HIS A 1 327 ? 2.156 -18.905 19.092 1.00 50.09 327 HIS A CA 1
ATOM 2537 C C . HIS A 1 327 ? 2.308 -18.277 20.487 1.00 50.09 327 HIS A C 1
ATOM 2539 O O . HIS A 1 327 ? 2.781 -17.150 20.640 1.00 50.09 327 HIS A O 1
ATOM 2545 N N . THR A 1 328 ? 1.798 -18.934 21.524 1.00 44.94 328 THR A N 1
ATOM 2546 C CA . THR A 1 328 ? 1.624 -18.368 22.871 1.00 44.94 328 THR A CA 1
ATOM 2547 C C . THR A 1 328 ? 2.945 -18.257 23.648 1.00 44.94 328 THR A C 1
ATOM 2549 O O . THR A 1 328 ? 3.140 -18.996 24.608 1.00 44.94 328 THR A O 1
ATOM 2552 N N . ALA A 1 329 ? 3.780 -17.279 23.267 1.00 45.59 329 ALA A N 1
ATOM 2553 C CA . ALA A 1 329 ? 5.141 -16.936 23.736 1.00 45.59 329 ALA A CA 1
ATOM 2554 C C . ALA A 1 329 ? 6.291 -17.416 22.831 1.00 45.59 329 ALA A C 1
ATOM 2556 O O . ALA A 1 329 ? 7.371 -16.834 22.896 1.00 45.59 329 ALA A O 1
ATOM 2557 N N . ASP A 1 330 ? 6.014 -18.351 21.925 1.00 68.94 330 ASP A N 1
ATOM 2558 C CA . ASP A 1 330 ? 6.939 -18.828 20.895 1.00 68.94 330 ASP A CA 1
ATOM 2559 C C . ASP A 1 330 ? 6.580 -18.243 19.516 1.00 68.94 330 ASP A C 1
ATOM 2561 O O . ASP A 1 330 ? 5.480 -17.725 19.296 1.00 68.94 330 ASP A O 1
ATOM 2565 N N . ILE A 1 331 ? 7.496 -18.316 18.550 1.00 80.19 331 ILE A N 1
ATOM 2566 C CA . ILE A 1 331 ? 7.209 -17.933 17.158 1.00 80.19 331 ILE A CA 1
ATOM 2567 C C . ILE A 1 331 ? 7.137 -19.183 16.319 1.00 80.19 331 ILE A C 1
ATOM 2569 O O . ILE A 1 331 ? 8.121 -19.908 16.221 1.00 80.19 331 ILE A O 1
ATOM 2573 N N . GLY A 1 332 ? 6.017 -19.396 15.639 1.00 83.12 332 GLY A N 1
ATOM 2574 C CA . GLY A 1 332 ? 5.964 -20.426 14.622 1.00 83.12 332 GLY A CA 1
ATOM 2575 C C . GLY A 1 332 ? 6.300 -19.884 13.236 1.00 83.12 332 GLY A C 1
ATOM 2576 O O . GLY A 1 332 ? 6.060 -18.724 12.900 1.00 83.12 332 GLY A O 1
ATOM 2577 N N . LEU A 1 333 ? 6.817 -20.765 12.403 1.00 87.44 333 LEU A N 1
ATOM 2578 C CA . LEU A 1 333 ? 7.094 -20.571 10.998 1.00 87.44 333 LEU A CA 1
ATOM 2579 C C . LEU A 1 333 ? 6.484 -21.752 10.256 1.00 87.44 333 LEU A C 1
ATOM 2581 O O . LEU A 1 333 ? 6.921 -22.889 10.422 1.00 87.44 333 LEU A O 1
ATOM 2585 N N . ARG A 1 334 ? 5.479 -21.496 9.424 1.00 89.31 334 ARG A N 1
ATOM 2586 C CA . ARG A 1 334 ? 4.985 -22.502 8.487 1.00 89.31 334 ARG A CA 1
ATOM 2587 C C . ARG A 1 334 ? 5.704 -22.327 7.162 1.00 89.31 334 ARG A C 1
ATOM 2589 O O . ARG A 1 334 ? 5.822 -21.211 6.690 1.00 89.31 334 ARG A O 1
ATOM 2596 N N . VAL A 1 335 ? 6.191 -23.402 6.563 1.00 91.06 335 VAL A N 1
ATOM 2597 C CA . VAL A 1 335 ? 7.098 -23.412 5.408 1.00 91.06 335 VAL A CA 1
ATOM 2598 C C . VAL A 1 335 ? 6.553 -24.367 4.356 1.00 91.06 335 VAL A C 1
ATOM 2600 O O . VAL A 1 335 ? 5.952 -25.380 4.706 1.00 91.06 335 VAL A O 1
ATOM 2603 N N . ARG A 1 336 ? 6.771 -24.091 3.071 1.00 87.12 336 ARG A N 1
ATOM 2604 C CA . ARG A 1 336 ? 6.533 -25.039 1.978 1.00 87.12 336 ARG A CA 1
ATOM 2605 C C . ARG A 1 336 ? 7.758 -25.201 1.102 1.00 87.12 336 ARG A C 1
ATOM 2607 O O . ARG A 1 336 ? 8.554 -24.280 0.954 1.00 87.12 336 ARG A O 1
ATOM 2614 N N . GLY A 1 337 ? 7.865 -26.363 0.478 1.00 87.25 337 GLY A N 1
ATOM 2615 C CA . GLY A 1 337 ? 8.845 -26.634 -0.564 1.00 87.25 337 GLY A CA 1
ATOM 2616 C C . GLY A 1 337 ? 8.269 -27.581 -1.599 1.00 87.25 337 GLY A C 1
ATOM 2617 O O . GLY A 1 337 ? 7.517 -28.494 -1.258 1.00 87.25 337 GLY A O 1
ATOM 2618 N N . LYS A 1 338 ? 8.620 -27.389 -2.870 1.00 86.44 338 LYS A N 1
ATOM 2619 C CA . LYS A 1 338 ? 8.208 -28.307 -3.954 1.00 86.44 338 LYS A CA 1
ATOM 2620 C C . LYS A 1 338 ? 8.760 -29.731 -3.766 1.00 86.44 338 LYS A C 1
ATOM 2622 O O . LYS A 1 338 ? 8.193 -30.701 -4.263 1.00 86.44 338 LYS A O 1
ATOM 2627 N N . ASP A 1 339 ? 9.857 -29.851 -3.027 1.00 92.44 339 ASP A N 1
ATOM 2628 C CA . ASP A 1 339 ? 10.498 -31.084 -2.585 1.00 92.44 339 ASP A CA 1
ATOM 2629 C C . ASP A 1 339 ? 11.132 -30.873 -1.191 1.00 92.44 339 ASP A C 1
ATOM 2631 O O . ASP A 1 339 ? 11.019 -29.793 -0.605 1.00 92.44 339 ASP A O 1
ATOM 2635 N N . LEU A 1 340 ? 11.759 -31.913 -0.626 1.00 92.38 340 LEU A N 1
ATOM 2636 C CA . LEU A 1 340 ? 12.373 -31.843 0.708 1.00 92.38 340 LEU A CA 1
ATOM 2637 C C . LEU A 1 340 ? 13.552 -30.859 0.767 1.00 92.38 340 LEU A C 1
ATOM 2639 O O . LEU A 1 340 ? 13.726 -30.182 1.776 1.00 92.38 340 LEU A O 1
ATOM 2643 N N . ALA A 1 341 ? 14.343 -30.756 -0.303 1.00 93.50 341 ALA A N 1
ATOM 2644 C CA . ALA A 1 341 ? 15.475 -29.836 -0.347 1.00 93.50 341 ALA A CA 1
ATOM 2645 C C . ALA A 1 341 ? 14.986 -28.382 -0.306 1.00 93.50 341 ALA A C 1
ATOM 2647 O O . ALA A 1 341 ? 15.461 -27.581 0.496 1.00 93.50 341 ALA A O 1
ATOM 2648 N N . ASP A 1 342 ? 13.986 -28.064 -1.126 1.00 92.38 342 ASP A N 1
ATOM 2649 C CA . ASP A 1 342 ? 13.348 -26.750 -1.181 1.00 92.38 342 ASP A CA 1
ATOM 2650 C C . ASP A 1 342 ? 12.689 -26.383 0.161 1.00 92.38 342 ASP A C 1
ATOM 2652 O O . ASP A 1 342 ? 12.811 -25.250 0.622 1.00 92.38 342 ASP A O 1
ATOM 2656 N N . LEU A 1 343 ? 12.073 -27.357 0.845 1.00 95.38 343 LEU A N 1
ATOM 2657 C CA . LEU A 1 343 ? 11.481 -27.168 2.174 1.00 95.38 343 LEU A CA 1
ATOM 2658 C C . LEU A 1 343 ? 12.533 -26.741 3.212 1.00 95.38 343 LEU A C 1
ATOM 2660 O O . LEU A 1 343 ? 12.319 -25.774 3.940 1.00 95.38 343 LEU A O 1
ATOM 2664 N N . PHE A 1 344 ? 13.679 -27.427 3.261 1.00 97.19 344 PHE A N 1
ATOM 2665 C CA . PHE A 1 344 ? 14.764 -27.133 4.209 1.00 97.19 344 PHE A CA 1
ATOM 2666 C C . PHE A 1 344 ? 15.434 -25.782 3.922 1.00 97.19 344 PHE A C 1
ATOM 2668 O O . PHE A 1 344 ? 15.768 -25.038 4.850 1.00 97.19 344 PHE A O 1
ATOM 2675 N N . VAL A 1 345 ? 15.581 -25.424 2.640 1.00 95.56 345 VAL A N 1
ATOM 2676 C CA . VAL A 1 345 ? 16.058 -24.095 2.224 1.00 95.56 345 VAL A CA 1
ATOM 2677 C C . VAL A 1 345 ? 15.088 -23.006 2.676 1.00 95.56 345 VAL A C 1
ATOM 2679 O O . VAL A 1 345 ? 15.515 -21.997 3.243 1.00 95.56 345 VAL A O 1
ATOM 2682 N N . ASN A 1 346 ? 13.788 -23.195 2.448 1.00 93.12 346 ASN A N 1
ATOM 2683 C CA . ASN A 1 346 ? 12.776 -22.202 2.803 1.00 93.12 346 ASN A CA 1
ATOM 2684 C C . ASN A 1 346 ? 12.620 -22.064 4.324 1.00 93.12 346 ASN A C 1
ATOM 2686 O O . ASN A 1 346 ? 12.413 -20.951 4.807 1.00 93.12 346 ASN A O 1
ATOM 2690 N N . ALA A 1 347 ? 12.822 -23.142 5.089 1.00 95.06 347 ALA A N 1
ATOM 2691 C CA . ALA A 1 347 ? 12.823 -23.094 6.548 1.00 95.06 347 ALA A CA 1
ATOM 2692 C C . ALA A 1 347 ? 13.997 -22.264 7.082 1.00 95.06 347 ALA A C 1
ATOM 2694 O O . ALA A 1 347 ? 13.796 -21.371 7.907 1.00 95.06 347 ALA A O 1
ATOM 2695 N N . ALA A 1 348 ? 15.203 -22.481 6.544 1.00 95.94 348 ALA A N 1
ATOM 2696 C CA . ALA A 1 348 ? 16.377 -21.687 6.900 1.00 95.94 348 ALA A CA 1
ATOM 2697 C C . ALA A 1 348 ? 16.183 -20.204 6.546 1.00 95.94 348 ALA A C 1
ATOM 2699 O O . ALA A 1 348 ? 16.418 -19.328 7.377 1.00 95.94 348 ALA A O 1
ATOM 2700 N N . ARG A 1 349 ? 15.687 -19.903 5.339 1.00 93.31 349 ARG A N 1
ATOM 2701 C CA . ARG A 1 349 ? 15.381 -18.523 4.914 1.00 93.31 349 ARG A CA 1
ATOM 2702 C C . ARG A 1 349 ? 14.353 -17.849 5.814 1.00 93.31 349 ARG A C 1
ATOM 2704 O O . ARG A 1 349 ? 14.536 -16.685 6.175 1.00 93.31 349 ARG A O 1
ATOM 2711 N N . GLY A 1 350 ? 13.287 -18.564 6.167 1.00 90.12 350 GLY A N 1
ATOM 2712 C CA . GLY A 1 350 ? 12.257 -18.066 7.069 1.00 90.12 350 GLY A CA 1
ATOM 2713 C C . GLY A 1 350 ? 12.831 -17.726 8.442 1.00 90.12 350 GLY A C 1
ATOM 2714 O O . GLY A 1 350 ? 12.660 -16.598 8.900 1.00 90.12 350 GLY A O 1
ATOM 2715 N N . MET A 1 351 ? 13.606 -18.636 9.043 1.00 94.94 351 MET A N 1
ATOM 2716 C CA . MET A 1 351 ? 14.295 -18.394 10.317 1.00 94.94 351 MET A CA 1
ATOM 2717 C C . MET A 1 351 ? 15.210 -17.164 10.247 1.00 94.94 351 MET A C 1
ATOM 2719 O O . MET A 1 351 ? 15.113 -16.261 11.076 1.00 94.94 351 MET A O 1
ATOM 2723 N N . TRP A 1 352 ? 16.052 -17.066 9.217 1.00 93.44 352 TRP A N 1
ATOM 2724 C CA . TRP A 1 352 ? 16.966 -15.935 9.068 1.00 93.44 352 TRP A CA 1
ATOM 2725 C C . TRP A 1 352 ? 16.258 -14.602 8.837 1.00 93.44 352 TRP A C 1
ATOM 2727 O O . TRP A 1 352 ? 16.735 -13.576 9.312 1.00 93.44 352 TRP A O 1
ATOM 2737 N N . THR A 1 353 ? 15.097 -14.607 8.183 1.00 89.56 353 THR A N 1
ATOM 2738 C CA . THR A 1 353 ? 14.258 -13.409 8.013 1.00 89.56 353 THR A CA 1
ATOM 2739 C C . THR A 1 353 ? 13.653 -12.938 9.345 1.00 89.56 353 THR A C 1
ATOM 2741 O O . THR A 1 353 ? 13.425 -11.739 9.536 1.00 89.56 353 THR A O 1
ATOM 2744 N N . LEU A 1 354 ? 13.410 -13.853 10.293 1.00 88.19 354 LEU A N 1
ATOM 2745 C CA . LEU A 1 354 ? 12.973 -13.503 11.650 1.00 88.19 354 LEU A CA 1
ATOM 2746 C C . LEU A 1 354 ? 14.097 -12.825 12.450 1.00 88.19 354 LEU A C 1
ATOM 2748 O O . LEU A 1 354 ? 13.821 -11.875 13.186 1.00 88.19 354 LEU A O 1
ATOM 2752 N N . ILE A 1 355 ? 15.344 -13.278 12.282 1.00 88.31 355 ILE A N 1
ATOM 2753 C CA . ILE A 1 355 ? 16.520 -12.763 13.004 1.00 88.31 355 ILE A CA 1
ATOM 2754 C C . ILE A 1 355 ? 17.025 -11.457 12.372 1.00 88.31 355 ILE A C 1
ATOM 2756 O O . ILE A 1 355 ? 17.180 -10.453 13.069 1.00 88.31 355 ILE A O 1
ATOM 2760 N N . VAL A 1 356 ? 17.225 -11.445 11.051 1.00 89.12 356 VAL A N 1
ATOM 2761 C CA . VAL A 1 356 ? 17.804 -10.346 10.261 1.00 89.12 356 VAL A CA 1
ATOM 2762 C C . VAL A 1 356 ? 16.824 -9.957 9.140 1.00 89.12 356 VAL A C 1
ATOM 2764 O O . VAL A 1 356 ? 16.793 -10.602 8.091 1.00 89.12 356 VAL A O 1
ATOM 2767 N N . PRO A 1 357 ? 16.007 -8.899 9.299 1.00 79.88 357 PRO A N 1
ATOM 2768 C CA . PRO A 1 357 ? 14.975 -8.542 8.315 1.00 79.88 357 PRO A CA 1
ATOM 2769 C C . PRO A 1 357 ? 15.523 -8.205 6.931 1.00 79.88 357 PRO A C 1
ATOM 2771 O O . PRO A 1 357 ? 14.835 -8.373 5.927 1.00 79.88 357 PRO A O 1
ATOM 2774 N N . ASP A 1 358 ? 16.756 -7.708 6.876 1.00 82.81 358 ASP A N 1
ATOM 2775 C CA . ASP A 1 358 ? 17.470 -7.390 5.651 1.00 82.81 358 ASP A CA 1
ATOM 2776 C C . ASP A 1 358 ? 18.472 -8.484 5.261 1.00 82.81 358 ASP A C 1
ATOM 2778 O O . ASP A 1 358 ? 19.433 -8.177 4.570 1.00 82.81 358 ASP A O 1
ATOM 2782 N N . ILE A 1 359 ? 18.259 -9.754 5.639 1.00 88.00 359 ILE A N 1
ATOM 2783 C CA . ILE A 1 359 ? 19.191 -10.870 5.377 1.00 88.00 359 ILE A CA 1
ATOM 2784 C C . ILE A 1 359 ? 19.697 -10.935 3.924 1.00 88.00 359 ILE A C 1
ATOM 2786 O O . ILE A 1 359 ? 20.848 -11.286 3.674 1.00 88.00 359 ILE A O 1
ATOM 2790 N N . GLY A 1 360 ? 18.880 -10.529 2.946 1.00 81.25 360 GLY A N 1
ATOM 2791 C CA . GLY A 1 360 ? 19.279 -10.457 1.535 1.00 81.25 360 GLY A CA 1
ATOM 2792 C C . GLY A 1 360 ? 20.399 -9.450 1.221 1.00 81.25 360 GLY A C 1
ATOM 2793 O O . GLY A 1 360 ? 20.972 -9.500 0.136 1.00 81.25 360 GLY A O 1
ATOM 2794 N N . SER A 1 361 ? 20.720 -8.537 2.140 1.00 83.62 361 SER A N 1
ATOM 2795 C CA . SER A 1 361 ? 21.825 -7.580 2.033 1.00 83.62 361 SER A CA 1
ATOM 2796 C C . SER A 1 361 ? 23.153 -8.142 2.572 1.00 83.62 361 SER A C 1
ATOM 2798 O O . SER A 1 361 ? 24.215 -7.582 2.277 1.00 83.62 361 SER A O 1
ATOM 2800 N N . VAL A 1 362 ? 23.116 -9.265 3.307 1.00 84.50 362 VAL A N 1
ATOM 2801 C CA . VAL A 1 362 ? 24.308 -9.938 3.838 1.00 84.50 362 VAL A CA 1
ATOM 2802 C C . VAL A 1 362 ? 25.111 -10.533 2.687 1.00 84.50 362 VAL A C 1
ATOM 2804 O O . VAL A 1 362 ? 24.635 -11.385 1.930 1.00 84.50 362 VAL A O 1
ATOM 2807 N N . LYS A 1 363 ? 26.359 -10.074 2.550 1.00 85.00 363 LYS A N 1
ATOM 2808 C CA . LYS A 1 363 ? 27.258 -10.515 1.480 1.00 85.00 363 LYS A CA 1
ATOM 2809 C C . LYS A 1 363 ? 27.763 -11.937 1.762 1.00 85.00 363 LYS A C 1
ATOM 2811 O O . LYS A 1 363 ? 28.374 -12.134 2.811 1.00 85.00 363 LYS A O 1
ATOM 2816 N N . PRO A 1 364 ? 27.598 -12.890 0.826 1.00 90.44 364 PRO A N 1
ATOM 2817 C CA . PRO A 1 364 ? 28.050 -14.270 0.988 1.00 90.44 364 PRO A CA 1
ATOM 2818 C C . PRO A 1 364 ? 29.569 -14.367 0.769 1.00 90.44 364 PRO A C 1
ATOM 2820 O O . PRO A 1 364 ? 30.033 -14.691 -0.322 1.00 90.44 364 PRO A O 1
ATOM 2823 N N . VAL A 1 365 ? 30.349 -14.007 1.786 1.00 93.94 365 VAL A N 1
ATOM 2824 C CA . VAL A 1 365 ? 31.823 -14.067 1.779 1.00 93.94 365 VAL A CA 1
ATOM 2825 C C . VAL A 1 365 ? 32.385 -15.250 2.571 1.00 93.94 365 VAL A C 1
ATOM 2827 O O . VAL A 1 365 ? 33.567 -15.554 2.439 1.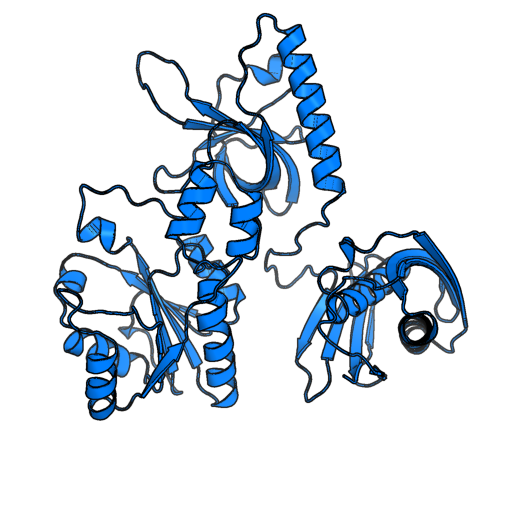00 93.94 365 VAL A O 1
ATOM 2830 N N . VAL A 1 366 ? 31.546 -15.919 3.364 1.00 93.50 366 VAL A N 1
ATOM 2831 C CA . VAL A 1 366 ? 31.841 -17.156 4.092 1.00 93.50 366 VAL A CA 1
ATOM 2832 C C . VAL A 1 366 ? 30.921 -18.266 3.593 1.00 93.50 366 VAL A C 1
ATOM 2834 O O . VAL A 1 366 ? 29.797 -18.025 3.147 1.00 93.50 366 VAL A O 1
ATOM 2837 N N . THR A 1 367 ? 31.419 -19.495 3.643 1.00 96.38 367 THR A N 1
ATOM 2838 C CA . THR A 1 367 ? 30.710 -20.715 3.264 1.00 96.38 367 THR A CA 1
ATOM 2839 C C . THR A 1 367 ? 30.933 -21.766 4.343 1.00 96.38 367 THR A C 1
ATOM 2841 O O . THR A 1 367 ? 32.073 -21.980 4.757 1.00 96.38 367 THR A O 1
ATOM 2844 N N . ARG A 1 368 ? 29.852 -22.402 4.798 1.00 96.00 368 ARG A N 1
ATOM 2845 C CA . ARG A 1 368 ? 29.862 -23.486 5.783 1.00 96.00 368 ARG A CA 1
ATOM 2846 C C . ARG A 1 368 ? 29.256 -24.734 5.149 1.00 96.00 368 ARG A C 1
ATOM 2848 O O . ARG A 1 368 ? 28.125 -24.696 4.670 1.00 96.00 368 ARG A O 1
ATOM 2855 N N . GLU A 1 369 ? 30.028 -25.812 5.135 1.00 97.25 369 GLU A N 1
ATOM 2856 C CA . GLU A 1 369 ? 29.557 -27.150 4.773 1.00 97.25 369 GLU A CA 1
ATOM 2857 C C . GLU A 1 369 ? 28.966 -27.797 6.025 1.00 97.25 369 GLU A C 1
ATOM 2859 O O . GLU A 1 369 ? 29.599 -27.780 7.082 1.00 97.25 369 GLU A O 1
ATOM 2864 N N . ILE A 1 370 ? 27.759 -28.338 5.907 1.00 97.62 370 ILE A N 1
ATOM 2865 C CA . ILE A 1 370 ? 26.996 -28.921 7.008 1.00 97.62 370 ILE A CA 1
ATOM 2866 C C . ILE A 1 370 ? 26.557 -30.320 6.583 1.00 97.62 370 ILE A C 1
ATOM 2868 O O . ILE A 1 370 ? 25.945 -30.502 5.529 1.00 97.62 370 ILE A O 1
ATOM 2872 N N . GLU A 1 371 ? 26.871 -31.309 7.411 1.00 97.94 371 GLU A N 1
ATOM 2873 C CA . GLU A 1 371 ? 26.493 -32.706 7.213 1.00 97.94 371 GLU A CA 1
ATOM 2874 C C . GLU A 1 371 ? 25.888 -33.230 8.516 1.00 97.94 371 GLU A C 1
ATOM 2876 O O . GLU A 1 371 ? 26.515 -33.139 9.570 1.00 97.94 371 GLU A O 1
ATOM 2881 N N . LEU A 1 372 ? 24.650 -33.720 8.449 1.00 97.00 372 LEU A N 1
ATOM 2882 C CA . LEU A 1 372 ? 23.852 -34.108 9.611 1.00 97.00 372 LEU A CA 1
ATOM 2883 C C . LEU A 1 372 ? 23.255 -35.500 9.415 1.00 97.00 372 LEU A C 1
ATOM 2885 O O . LEU A 1 372 ? 22.830 -35.862 8.316 1.00 97.00 372 LEU A O 1
ATOM 2889 N N . GLU A 1 373 ? 23.171 -36.251 10.510 1.00 95.62 373 GLU A N 1
ATOM 2890 C CA . GLU A 1 373 ? 22.440 -37.512 10.606 1.00 95.62 373 GLU A CA 1
ATOM 2891 C C . GLU A 1 373 ? 21.418 -37.419 11.739 1.00 95.62 373 GLU A C 1
ATOM 2893 O O . GLU A 1 373 ? 21.750 -36.993 12.843 1.00 95.62 373 GLU A O 1
ATOM 2898 N N . ALA A 1 374 ? 20.187 -37.853 11.476 1.00 93.94 374 ALA A N 1
ATOM 2899 C CA . ALA A 1 374 ? 19.087 -37.807 12.433 1.00 93.94 374 ALA A CA 1
ATOM 2900 C C . ALA A 1 374 ? 18.200 -39.052 12.322 1.00 93.94 374 ALA A C 1
ATOM 2902 O O . ALA A 1 374 ? 18.267 -39.806 11.352 1.00 93.94 374 ALA A O 1
ATOM 2903 N N . MET A 1 375 ? 17.349 -39.282 13.322 1.00 85.25 375 MET A N 1
ATOM 2904 C CA . MET A 1 375 ? 16.480 -40.467 13.363 1.00 85.25 375 MET A CA 1
ATOM 2905 C C . MET A 1 375 ? 15.288 -40.403 12.396 1.00 85.25 375 MET A C 1
ATOM 2907 O O . MET A 1 375 ? 14.809 -41.449 11.957 1.00 85.25 375 MET A O 1
ATOM 2911 N N . ASP A 1 376 ? 14.832 -39.199 12.053 1.00 91.56 376 ASP A N 1
ATOM 2912 C CA . ASP A 1 376 ? 13.740 -38.940 11.117 1.00 91.56 376 ASP A CA 1
ATOM 2913 C C . ASP A 1 376 ? 13.813 -37.504 10.559 1.00 91.56 376 ASP A C 1
ATOM 2915 O O . ASP A 1 376 ? 14.704 -36.726 10.909 1.00 91.56 376 ASP A O 1
ATOM 2919 N N . LEU A 1 377 ? 12.869 -37.163 9.672 1.00 92.31 377 LEU A N 1
ATOM 2920 C CA . LEU A 1 377 ? 12.824 -35.878 8.969 1.00 92.31 377 LEU A CA 1
ATOM 2921 C C . LEU A 1 377 ? 12.593 -34.685 9.896 1.00 92.31 377 LEU A C 1
ATOM 2923 O O . LEU A 1 377 ? 13.078 -33.594 9.603 1.00 92.31 377 LEU A O 1
ATOM 2927 N N . GLU A 1 378 ? 11.814 -34.869 10.958 1.00 92.31 378 GLU A N 1
ATOM 2928 C CA . GLU A 1 378 ? 11.454 -33.798 11.883 1.00 92.31 378 GLU A CA 1
ATOM 2929 C C . GLU A 1 378 ? 12.668 -33.429 12.733 1.00 92.31 378 GLU A C 1
ATOM 2931 O O . GLU A 1 378 ? 13.041 -32.256 12.799 1.00 92.31 378 GLU A O 1
ATOM 2936 N N . VAL A 1 379 ? 13.356 -34.436 13.275 1.00 91.06 379 VAL A N 1
ATOM 2937 C CA . VAL A 1 379 ? 14.629 -34.247 13.978 1.00 91.06 379 VAL A CA 1
ATOM 2938 C C . VAL A 1 379 ? 15.682 -33.658 13.039 1.00 91.06 379 VAL A C 1
ATOM 2940 O O . VAL A 1 379 ? 16.344 -32.695 13.409 1.00 91.06 379 VAL A O 1
ATOM 2943 N N . LEU A 1 380 ? 15.772 -34.137 11.792 1.00 96.75 380 LEU A N 1
ATOM 2944 C CA . LEU A 1 380 ? 16.726 -33.607 10.812 1.00 96.75 380 LEU A CA 1
ATOM 2945 C C . LEU A 1 380 ? 16.493 -32.118 10.505 1.00 96.75 380 LEU A C 1
ATOM 2947 O O . LEU A 1 380 ? 17.452 -31.368 10.324 1.00 96.75 380 LEU A O 1
ATOM 2951 N N . LEU A 1 381 ? 15.231 -31.676 10.439 1.00 96.56 381 LEU A N 1
ATOM 2952 C CA . LEU A 1 381 ? 14.885 -30.269 10.222 1.00 96.56 381 LEU A CA 1
ATOM 2953 C C . LEU A 1 381 ? 15.251 -29.401 11.433 1.00 96.56 381 LEU A C 1
ATOM 2955 O O . LEU A 1 381 ? 15.751 -28.288 11.256 1.00 96.56 381 LEU A O 1
ATOM 2959 N N . VAL A 1 382 ? 15.024 -29.902 12.649 1.00 94.44 382 VAL A N 1
ATOM 2960 C CA . VAL A 1 382 ? 15.426 -29.214 13.885 1.00 94.44 382 VAL A CA 1
ATOM 2961 C C . VAL A 1 382 ? 16.942 -29.100 13.975 1.00 94.44 382 VAL A C 1
ATOM 2963 O O . VAL A 1 382 ? 17.437 -28.005 14.239 1.00 94.44 382 VAL A O 1
ATOM 2966 N N . ASP A 1 383 ? 17.673 -30.179 13.702 1.00 94.69 383 ASP A N 1
ATOM 2967 C CA . ASP A 1 383 ? 19.137 -30.196 13.737 1.00 94.69 383 ASP A CA 1
ATOM 2968 C C . ASP A 1 383 ? 19.720 -29.246 12.685 1.00 94.69 383 ASP A C 1
ATOM 2970 O O . ASP A 1 383 ? 20.627 -28.475 12.984 1.00 94.69 383 ASP A O 1
ATOM 2974 N N . TRP A 1 384 ? 19.142 -29.213 11.480 1.00 97.81 384 TRP A N 1
ATOM 2975 C CA . TRP A 1 384 ? 19.531 -28.278 10.421 1.00 97.81 384 TRP A CA 1
ATOM 2976 C C . TRP A 1 384 ? 19.429 -26.812 10.853 1.00 97.81 384 TRP A C 1
ATOM 2978 O O . TRP A 1 384 ? 20.369 -26.033 10.686 1.00 97.81 384 TRP A O 1
ATOM 2988 N N . LEU A 1 385 ? 18.285 -26.422 11.412 1.00 97.62 385 LEU A N 1
ATOM 2989 C CA . LEU A 1 385 ? 18.059 -25.047 11.848 1.00 97.62 385 LEU A CA 1
ATOM 2990 C C . LEU A 1 385 ? 18.874 -24.708 13.105 1.00 97.62 385 LEU A C 1
ATOM 2992 O O . LEU A 1 385 ? 19.387 -23.595 13.220 1.00 97.62 385 LEU A O 1
ATOM 2996 N N . SER A 1 386 ? 19.040 -25.670 14.014 1.00 95.69 386 SER A N 1
ATOM 2997 C CA . SER A 1 386 ? 19.839 -25.511 15.232 1.00 95.69 386 SER A CA 1
ATOM 2998 C C . SER A 1 386 ? 21.326 -25.362 14.924 1.00 95.69 386 SER A C 1
ATOM 3000 O O . SER A 1 386 ? 21.978 -24.522 15.534 1.00 95.69 386 SER A O 1
ATOM 3002 N N . GLU A 1 387 ? 21.858 -26.093 13.942 1.00 97.38 387 GLU A N 1
ATOM 3003 C CA . GLU A 1 387 ? 23.250 -25.956 13.502 1.00 97.38 387 GLU A CA 1
ATOM 3004 C C . GLU A 1 387 ? 23.514 -24.557 12.921 1.00 97.38 387 GLU A C 1
ATOM 3006 O O . GLU A 1 387 ? 24.510 -23.911 13.243 1.00 97.38 387 GLU A O 1
ATOM 3011 N N . LEU A 1 388 ? 22.581 -24.025 12.124 1.00 97.25 388 LEU A N 1
ATOM 3012 C CA . LEU A 1 388 ? 22.675 -22.655 11.608 1.00 97.25 388 LEU A CA 1
ATOM 3013 C C . LEU A 1 388 ? 22.637 -21.597 12.724 1.00 97.25 388 LEU A C 1
ATOM 3015 O O . LEU A 1 388 ? 23.354 -20.598 12.631 1.00 97.25 388 LEU A O 1
ATOM 3019 N N . LEU A 1 389 ? 21.816 -21.797 13.762 1.00 95.00 389 LEU A N 1
ATOM 3020 C CA . LEU A 1 389 ? 21.791 -20.932 14.950 1.00 95.00 389 LEU A CA 1
ATOM 3021 C C . LEU A 1 389 ? 23.076 -21.059 15.773 1.00 95.00 389 LEU A C 1
ATOM 3023 O O . LEU A 1 389 ? 23.622 -20.058 16.226 1.00 95.00 389 LEU A O 1
ATOM 3027 N N . TYR A 1 390 ? 23.606 -22.267 15.927 1.00 93.50 390 TYR A N 1
ATOM 3028 C CA . TYR A 1 390 ? 24.866 -22.487 16.623 1.00 93.50 390 TYR A CA 1
ATOM 3029 C C . TYR A 1 390 ? 26.020 -21.752 15.929 1.00 93.50 390 TYR A C 1
ATOM 3031 O O . TYR A 1 390 ? 26.785 -21.031 16.575 1.00 93.50 390 TYR A O 1
ATOM 3039 N N . LEU A 1 391 ? 26.114 -21.866 14.601 1.00 93.56 391 LEU A N 1
ATOM 3040 C CA . LEU A 1 391 ? 27.089 -21.135 13.790 1.00 93.56 391 LEU A CA 1
ATOM 3041 C C . LEU A 1 391 ? 26.913 -19.613 13.905 1.00 93.56 391 LEU A C 1
ATOM 3043 O O . LEU A 1 391 ? 27.895 -18.880 13.997 1.00 93.56 391 LEU A O 1
ATOM 3047 N N . HIS A 1 392 ? 25.672 -19.126 13.951 1.00 92.44 392 HIS A N 1
ATOM 3048 C CA . HIS A 1 392 ? 25.375 -17.714 14.191 1.00 92.44 392 HIS A CA 1
ATOM 3049 C C . HIS A 1 392 ? 25.943 -17.215 15.524 1.00 92.44 392 HIS A C 1
ATOM 3051 O O . HIS A 1 392 ? 26.639 -16.199 15.557 1.00 92.44 392 HIS A O 1
ATOM 3057 N N . GLU A 1 393 ? 25.657 -17.927 16.614 1.00 88.75 393 GLU A N 1
ATOM 3058 C CA . GLU A 1 393 ? 26.056 -17.533 17.967 1.00 88.75 393 GLU A CA 1
ATOM 3059 C C . GLU A 1 393 ? 27.571 -17.630 18.179 1.00 88.75 393 GLU A C 1
ATOM 3061 O O . GLU A 1 393 ? 28.167 -16.799 18.869 1.00 88.75 393 GLU A O 1
ATOM 3066 N N . THR A 1 394 ? 28.211 -18.628 17.573 1.00 91.38 394 THR A N 1
ATOM 3067 C CA . THR A 1 394 ? 29.651 -18.861 17.726 1.00 91.38 394 THR A CA 1
ATOM 3068 C C . THR A 1 394 ? 30.481 -17.956 16.821 1.00 91.38 394 THR A C 1
ATOM 3070 O O . THR A 1 394 ? 31.400 -17.284 17.291 1.00 91.38 394 THR A O 1
ATOM 3073 N N . GLU A 1 395 ? 30.128 -17.864 15.541 1.00 92.88 395 GLU A N 1
ATOM 3074 C CA . GLU A 1 395 ? 30.935 -17.183 14.524 1.00 92.88 395 GLU A CA 1
ATOM 3075 C C . GLU A 1 395 ? 30.483 -15.733 14.273 1.00 92.88 395 GLU A C 1
ATOM 3077 O O . GLU A 1 395 ? 31.186 -14.973 13.607 1.00 92.88 395 GLU A O 1
ATOM 3082 N N . HIS A 1 396 ? 29.339 -15.314 14.831 1.00 90.94 396 HIS A N 1
ATOM 3083 C CA . HIS A 1 396 ? 28.731 -13.993 14.604 1.00 90.94 396 HIS A CA 1
ATOM 3084 C C . HIS A 1 396 ? 28.434 -13.729 13.111 1.00 90.94 396 HIS A C 1
ATOM 3086 O O . HIS A 1 396 ? 28.581 -12.613 12.591 1.00 90.94 396 HIS A O 1
ATOM 3092 N N . GLU A 1 397 ? 27.995 -14.778 12.415 1.00 93.44 397 GLU A N 1
ATOM 3093 C CA . GLU A 1 397 ? 27.662 -14.793 10.988 1.00 93.44 397 GLU A CA 1
ATOM 3094 C C . GLU A 1 397 ? 26.145 -14.843 10.759 1.00 93.44 397 GLU A C 1
ATOM 3096 O O . GLU A 1 397 ? 25.376 -15.250 11.628 1.00 93.44 397 GLU A O 1
ATOM 3101 N N . ALA A 1 398 ? 25.705 -14.429 9.571 1.00 93.31 398 ALA A N 1
ATOM 3102 C CA . ALA A 1 398 ? 24.350 -14.648 9.081 1.00 93.31 398 ALA A CA 1
ATOM 3103 C C . ALA A 1 398 ? 24.367 -15.224 7.664 1.00 93.31 398 ALA A C 1
ATOM 3105 O O . ALA A 1 398 ? 25.160 -14.786 6.826 1.00 93.31 398 ALA A O 1
ATOM 3106 N N . TYR A 1 399 ? 23.490 -16.191 7.384 1.00 94.38 399 TYR A N 1
ATOM 3107 C CA . TYR A 1 399 ? 23.474 -16.926 6.114 1.00 94.38 399 TYR A CA 1
ATOM 3108 C C . TYR A 1 399 ? 22.257 -16.556 5.266 1.00 94.38 399 TYR A C 1
ATOM 3110 O O . TYR A 1 399 ? 21.119 -16.593 5.725 1.00 94.38 399 TYR A O 1
ATOM 3118 N N . SER A 1 400 ? 22.502 -16.189 4.009 1.00 90.25 400 SER A N 1
ATOM 3119 C CA . SER A 1 400 ? 21.477 -15.701 3.077 1.00 90.25 400 SER A CA 1
ATOM 3120 C C . SER A 1 400 ? 21.235 -16.644 1.896 1.00 90.25 400 SER A C 1
ATOM 3122 O O . SER A 1 400 ? 20.232 -16.510 1.191 1.00 90.25 400 SER A O 1
ATOM 3124 N N . GLN A 1 401 ? 22.124 -17.616 1.669 1.00 91.75 401 GLN A N 1
ATOM 3125 C CA . GLN A 1 401 ? 22.020 -18.589 0.581 1.00 91.75 401 GLN A CA 1
ATOM 3126 C C . GLN A 1 401 ? 22.264 -20.002 1.106 1.00 91.75 401 GLN A C 1
ATOM 3128 O O . GLN A 1 401 ? 23.168 -20.216 1.908 1.00 91.75 401 GLN A O 1
ATOM 3133 N N . PHE A 1 402 ? 21.486 -20.961 0.608 1.00 95.88 402 PHE A N 1
ATOM 3134 C CA . PHE A 1 402 ? 21.552 -22.363 1.014 1.00 95.88 402 PHE A CA 1
ATOM 3135 C C . PHE A 1 402 ? 21.502 -23.253 -0.222 1.00 95.88 402 PHE A C 1
ATOM 3137 O O . PHE A 1 402 ? 20.711 -22.994 -1.135 1.00 95.88 402 PHE A O 1
ATOM 3144 N N . VAL A 1 403 ? 22.328 -24.293 -0.246 1.00 93.00 403 VAL A N 1
ATOM 3145 C CA . VAL A 1 403 ? 22.327 -25.325 -1.284 1.00 93.00 403 VAL A CA 1
ATOM 3146 C C . VAL A 1 403 ? 22.264 -26.678 -0.593 1.00 93.00 403 VAL A C 1
ATOM 3148 O O . VAL A 1 403 ? 23.147 -27.012 0.183 1.00 93.00 403 VAL A O 1
ATOM 3151 N N . ILE A 1 404 ? 21.224 -27.462 -0.867 1.00 95.75 404 ILE A N 1
ATOM 3152 C CA . ILE A 1 404 ? 21.143 -28.847 -0.397 1.00 95.75 404 ILE A CA 1
ATOM 3153 C C . ILE A 1 404 ? 21.743 -29.740 -1.479 1.00 95.75 404 ILE A C 1
ATOM 3155 O O . ILE A 1 404 ? 21.243 -29.773 -2.604 1.00 95.75 404 ILE A O 1
ATOM 3159 N N . HIS A 1 405 ? 22.828 -30.436 -1.153 1.00 92.06 405 HIS A N 1
ATOM 3160 C CA . HIS A 1 405 ? 23.493 -31.369 -2.060 1.00 92.06 405 HIS A CA 1
ATOM 3161 C C . HIS A 1 405 ? 22.848 -32.751 -2.013 1.00 92.06 405 HIS A C 1
ATOM 3163 O O . HIS A 1 405 ? 22.671 -33.383 -3.054 1.00 92.06 405 HIS A O 1
ATOM 3169 N N . GLU A 1 406 ? 22.472 -33.197 -0.816 1.00 94.88 406 GLU A N 1
ATOM 3170 C CA . GLU A 1 406 ? 21.831 -34.485 -0.585 1.00 94.88 406 GLU A CA 1
ATOM 3171 C C . GLU A 1 406 ? 20.844 -34.375 0.577 1.00 94.88 406 GLU A C 1
ATOM 3173 O O . GLU A 1 406 ? 21.139 -33.743 1.591 1.00 94.88 406 GLU A O 1
ATOM 3178 N N . ILE A 1 407 ? 19.662 -34.978 0.428 1.00 95.19 407 ILE A N 1
ATOM 3179 C CA . ILE A 1 407 ? 18.676 -35.069 1.504 1.00 95.19 407 ILE A CA 1
ATOM 3180 C C . ILE A 1 407 ? 17.915 -36.389 1.433 1.00 95.19 407 ILE A C 1
ATOM 3182 O O . ILE A 1 407 ? 17.420 -36.804 0.382 1.00 95.19 407 ILE A O 1
ATOM 3186 N N . SER A 1 408 ? 17.808 -37.036 2.584 1.00 93.06 408 SER A N 1
ATOM 3187 C CA . SER A 1 408 ? 17.001 -38.225 2.825 1.00 93.06 408 SER A CA 1
ATOM 3188 C C . SER A 1 408 ? 16.269 -38.072 4.164 1.00 93.06 408 SER A C 1
ATOM 3190 O O . SER A 1 408 ? 16.507 -37.095 4.874 1.00 93.06 408 SER A O 1
ATOM 3192 N N . PRO A 1 409 ? 15.398 -39.017 4.556 1.00 90.50 409 PRO A N 1
ATOM 3193 C CA . PRO A 1 409 ? 14.715 -38.930 5.839 1.00 90.50 409 PRO A CA 1
ATOM 3194 C C . PRO A 1 409 ? 15.607 -38.870 7.080 1.00 90.50 409 PRO A C 1
ATOM 3196 O O . PRO A 1 409 ? 15.119 -38.482 8.128 1.00 90.50 409 PRO A O 1
ATOM 3199 N N . THR A 1 410 ? 16.876 -39.263 6.981 1.00 94.00 410 THR A N 1
ATOM 3200 C CA . THR A 1 410 ? 17.782 -39.396 8.133 1.00 94.00 410 THR A CA 1
ATOM 3201 C C . THR A 1 410 ? 19.151 -38.764 7.900 1.00 94.00 410 THR A C 1
ATOM 3203 O O . THR A 1 410 ? 20.034 -38.906 8.738 1.00 94.00 410 THR A O 1
ATOM 3206 N N . HIS A 1 411 ? 19.372 -38.117 6.754 1.00 97.25 411 HIS A N 1
ATOM 3207 C CA . HIS A 1 411 ? 20.676 -37.564 6.390 1.00 97.25 411 HIS A CA 1
ATOM 3208 C C . HIS A 1 411 ? 20.525 -36.309 5.532 1.00 97.25 411 HIS A C 1
ATOM 3210 O O . HIS A 1 411 ? 19.708 -36.292 4.604 1.00 97.25 411 HIS A O 1
ATOM 3216 N N . LEU A 1 412 ? 21.335 -35.293 5.825 1.00 97.38 412 LEU A N 1
ATOM 3217 C CA . LEU A 1 412 ? 21.404 -34.028 5.104 1.00 97.38 412 LEU A CA 1
ATOM 3218 C C . LEU A 1 412 ? 22.862 -33.672 4.828 1.00 97.38 412 LEU A C 1
ATOM 3220 O O . LEU A 1 412 ? 23.668 -33.640 5.753 1.00 97.38 412 LEU A O 1
ATOM 3224 N N . ARG A 1 413 ? 23.163 -33.284 3.588 1.00 97.94 413 ARG A N 1
ATOM 3225 C CA . ARG A 1 413 ? 24.403 -32.591 3.236 1.00 97.94 413 ARG A CA 1
ATOM 3226 C C . ARG A 1 413 ? 24.089 -31.287 2.520 1.00 97.94 413 ARG A C 1
ATOM 3228 O O . ARG A 1 413 ? 23.426 -31.286 1.478 1.00 97.94 413 ARG A O 1
ATOM 3235 N N . ALA A 1 414 ? 24.574 -30.182 3.068 1.00 97.62 414 ALA A N 1
ATOM 3236 C CA . ALA A 1 414 ? 24.206 -28.842 2.650 1.00 97.62 414 ALA A CA 1
ATOM 3237 C C . ALA A 1 414 ? 25.366 -27.846 2.752 1.00 97.62 414 ALA A C 1
ATOM 3239 O O . ALA A 1 414 ? 26.327 -28.036 3.490 1.00 97.62 414 ALA A O 1
ATOM 3240 N N . GLU A 1 415 ? 25.216 -26.740 2.038 1.00 97.19 415 GLU A N 1
ATOM 3241 C CA . GLU A 1 415 ? 26.104 -25.589 2.061 1.00 97.19 415 GLU A CA 1
ATOM 3242 C C . GLU A 1 415 ? 25.300 -24.344 2.465 1.00 97.19 415 GLU A C 1
ATOM 3244 O O . GLU A 1 415 ? 24.255 -24.051 1.875 1.00 97.19 415 GLU A O 1
ATOM 3249 N N . ALA A 1 416 ? 25.792 -23.586 3.445 1.00 96.81 416 ALA A N 1
ATOM 3250 C CA . ALA A 1 416 ? 25.251 -22.291 3.851 1.00 96.81 416 ALA A CA 1
ATOM 3251 C C . ALA A 1 416 ? 26.260 -21.177 3.540 1.00 96.81 416 ALA A C 1
ATOM 3253 O O . ALA A 1 416 ? 27.406 -21.216 3.991 1.00 96.81 416 ALA A O 1
ATOM 3254 N N . ARG A 1 417 ? 25.846 -20.161 2.774 1.00 95.50 417 ARG A N 1
ATOM 3255 C CA . ARG A 1 417 ? 26.690 -19.007 2.422 1.00 95.50 417 ARG A CA 1
ATOM 3256 C C . ARG A 1 417 ? 26.164 -17.732 3.048 1.00 95.50 417 ARG A C 1
ATOM 3258 O O . ARG A 1 417 ? 24.969 -17.433 3.002 1.00 95.50 417 ARG A O 1
ATOM 3265 N N . GLY A 1 418 ? 27.085 -16.967 3.611 1.00 94.56 418 GLY A N 1
ATOM 3266 C CA . GLY A 1 418 ? 26.766 -15.844 4.473 1.00 94.56 418 GLY A CA 1
ATOM 3267 C C . GLY A 1 418 ? 27.960 -14.951 4.737 1.00 94.56 418 GLY A C 1
ATOM 3268 O O . GLY A 1 418 ? 28.968 -14.999 4.033 1.00 94.56 418 GLY A O 1
ATOM 3269 N N . GLY A 1 419 ? 27.850 -14.118 5.755 1.00 91.94 419 GLY A N 1
ATOM 3270 C CA . GLY A 1 419 ? 28.916 -13.209 6.135 1.00 91.94 419 GLY A CA 1
ATOM 3271 C C . GLY A 1 419 ? 28.714 -12.637 7.530 1.00 91.94 419 GLY A C 1
ATOM 3272 O O . GLY A 1 419 ? 27.698 -12.910 8.169 1.00 91.94 419 GLY A O 1
ATOM 3273 N N . PRO A 1 420 ? 29.675 -11.838 8.011 1.00 90.88 420 PRO A N 1
ATOM 3274 C CA . PRO A 1 420 ? 29.597 -11.224 9.329 1.00 90.88 420 PRO A CA 1
ATOM 3275 C C . PRO A 1 420 ? 28.410 -10.258 9.425 1.00 90.88 420 PRO A C 1
ATOM 3277 O O . PRO A 1 420 ? 28.116 -9.522 8.483 1.00 90.88 420 PRO A O 1
ATOM 3280 N N . LEU A 1 421 ? 27.794 -10.186 10.603 1.00 83.69 421 LEU A N 1
ATOM 3281 C CA . LEU A 1 421 ? 26.615 -9.353 10.897 1.00 83.69 421 LEU A CA 1
ATOM 3282 C C . LEU A 1 421 ? 26.864 -7.842 11.012 1.00 83.69 421 LEU A C 1
ATOM 3284 O O . LEU A 1 421 ? 25.966 -7.078 11.371 1.00 83.69 421 LEU A O 1
ATOM 3288 N N . ASN A 1 422 ? 28.075 -7.384 10.708 1.00 78.62 422 ASN A N 1
ATOM 3289 C CA . ASN A 1 422 ? 28.490 -6.003 10.924 1.00 78.62 422 ASN A CA 1
ATOM 3290 C C . ASN A 1 422 ? 27.607 -5.007 10.154 1.00 78.62 422 ASN A C 1
ATOM 3292 O O . ASN A 1 422 ? 27.680 -4.913 8.931 1.00 78.62 422 ASN A O 1
ATOM 3296 N N . GLY A 1 423 ? 26.830 -4.209 10.892 1.00 72.31 423 GLY A N 1
ATOM 3297 C CA . GLY A 1 423 ? 25.972 -3.161 10.333 1.00 72.31 423 GLY A CA 1
ATOM 3298 C C . GLY A 1 423 ? 24.543 -3.595 9.993 1.00 72.31 423 GLY A C 1
ATOM 3299 O O . GLY A 1 423 ? 23.788 -2.763 9.494 1.00 72.31 423 GLY A O 1
ATOM 3300 N N . HIS A 1 424 ? 24.156 -4.839 10.291 1.00 81.00 424 HIS A N 1
ATOM 3301 C CA . HIS A 1 424 ? 22.782 -5.324 10.133 1.00 81.00 424 HIS A CA 1
ATOM 3302 C C . HIS A 1 424 ? 21.982 -5.175 11.435 1.00 81.00 424 HIS A C 1
ATOM 3304 O O . HIS A 1 424 ? 22.535 -5.233 12.535 1.00 81.00 424 HIS A O 1
ATOM 3310 N N . THR A 1 425 ? 20.670 -4.953 11.321 1.00 78.56 425 THR A N 1
ATOM 3311 C CA . THR A 1 425 ? 19.784 -4.813 12.490 1.00 78.56 425 THR A CA 1
ATOM 3312 C C . THR A 1 425 ? 19.157 -6.157 12.827 1.00 78.56 425 THR A C 1
ATOM 3314 O O . THR A 1 425 ? 18.473 -6.743 11.994 1.00 78.56 425 THR A O 1
ATOM 3317 N N . LEU A 1 426 ? 19.338 -6.619 14.064 1.00 83.50 426 LEU A N 1
ATOM 3318 C CA . LEU A 1 426 ? 18.653 -7.806 14.570 1.00 83.50 426 LEU A CA 1
ATOM 3319 C C . LEU A 1 426 ? 17.223 -7.440 14.984 1.00 83.50 426 LEU A C 1
ATOM 3321 O O . LEU A 1 426 ? 17.016 -6.484 15.734 1.00 83.50 426 LEU A O 1
ATOM 3325 N N . ARG A 1 427 ? 16.230 -8.184 14.492 1.00 77.81 427 ARG A N 1
ATOM 3326 C CA . ARG A 1 427 ? 14.811 -7.985 14.840 1.00 77.81 427 ARG A CA 1
ATOM 3327 C C . ARG A 1 427 ? 14.384 -8.862 16.000 1.00 77.81 427 ARG A C 1
ATOM 3329 O O . ARG A 1 427 ? 13.664 -8.383 16.873 1.00 77.81 427 ARG A O 1
ATOM 3336 N N . LYS A 1 428 ? 14.783 -10.132 15.986 1.00 79.31 428 LYS A N 1
ATOM 3337 C CA . LYS A 1 428 ? 14.427 -11.114 17.011 1.00 79.31 428 LYS A CA 1
ATOM 3338 C C . LYS A 1 428 ? 15.649 -11.933 17.394 1.00 79.31 428 LYS A C 1
ATOM 3340 O O . LYS A 1 428 ? 16.511 -12.182 16.557 1.00 79.31 428 LYS A O 1
ATOM 3345 N N . HIS A 1 429 ? 15.698 -12.341 18.654 1.00 84.62 429 HIS A N 1
ATOM 3346 C CA . HIS A 1 429 ? 16.735 -13.215 19.177 1.00 84.62 429 HIS A CA 1
ATOM 3347 C C . HIS A 1 429 ? 16.130 -14.606 19.360 1.00 84.62 429 HIS A C 1
ATOM 3349 O O . HIS A 1 429 ? 15.418 -14.825 20.326 1.00 84.62 429 HIS A O 1
ATOM 3355 N N . ILE A 1 430 ? 16.353 -15.517 18.417 1.00 88.25 430 ILE A N 1
ATOM 3356 C CA . ILE A 1 430 ? 15.895 -16.907 18.541 1.00 88.25 430 ILE A CA 1
ATOM 3357 C C . ILE A 1 430 ? 16.917 -17.663 19.388 1.00 88.25 430 ILE A C 1
ATOM 3359 O O . ILE A 1 430 ? 18.092 -17.667 19.039 1.00 88.25 430 ILE A O 1
ATOM 3363 N N . LYS A 1 431 ? 16.477 -18.277 20.489 1.00 84.94 431 LYS A N 1
ATOM 3364 C CA . LYS A 1 431 ? 17.338 -19.051 21.400 1.00 84.94 431 LYS A CA 1
ATOM 3365 C C . LYS A 1 431 ? 17.439 -20.517 21.002 1.00 84.94 431 LYS A C 1
ATOM 3367 O O . LYS A 1 431 ? 18.474 -21.138 21.209 1.00 84.94 431 LYS A O 1
ATOM 3372 N N . ALA A 1 432 ? 16.347 -21.089 20.497 1.00 86.69 432 ALA A N 1
ATOM 3373 C CA . ALA A 1 432 ? 16.291 -22.502 20.148 1.00 86.69 432 ALA A CA 1
ATOM 3374 C C . ALA A 1 432 ? 15.191 -22.803 19.127 1.00 86.69 432 ALA A C 1
ATOM 3376 O O . ALA A 1 432 ? 14.169 -22.118 19.054 1.00 86.69 432 ALA A O 1
ATOM 3377 N N . VAL A 1 433 ? 15.393 -23.887 18.381 1.00 91.00 433 VAL A N 1
ATOM 3378 C CA . VAL A 1 433 ? 14.358 -24.541 17.575 1.00 91.00 433 VAL A CA 1
ATOM 3379 C C . VAL A 1 433 ? 13.688 -25.594 18.450 1.00 91.00 433 VAL A C 1
ATOM 3381 O O . VAL A 1 433 ? 14.365 -26.373 19.120 1.00 91.00 433 VAL A O 1
ATOM 3384 N N . THR A 1 434 ? 12.361 -25.607 18.485 1.00 84.44 434 THR A N 1
ATOM 3385 C CA . THR A 1 434 ? 11.588 -26.480 19.374 1.00 84.44 434 THR A CA 1
ATOM 3386 C C . THR A 1 434 ? 10.882 -27.586 18.595 1.00 84.44 434 THR A C 1
ATOM 3388 O O . THR A 1 434 ? 10.548 -27.435 17.420 1.00 84.44 434 THR A O 1
ATOM 3391 N N . PHE A 1 435 ? 10.608 -28.693 19.285 1.00 80.50 435 PHE A N 1
ATOM 3392 C CA . PHE A 1 435 ? 9.776 -29.787 18.774 1.00 80.50 435 PHE A CA 1
ATOM 3393 C C . PHE A 1 435 ? 8.270 -29.544 18.980 1.00 80.50 435 PHE A C 1
ATOM 3395 O O . PHE A 1 435 ? 7.450 -30.343 18.534 1.00 80.50 435 PHE A O 1
ATOM 3402 N N . ASN A 1 436 ? 7.884 -28.470 19.677 1.00 73.19 436 ASN A N 1
ATOM 3403 C CA . ASN A 1 436 ? 6.482 -28.176 19.963 1.00 73.19 436 ASN A CA 1
ATOM 3404 C C . ASN A 1 436 ? 5.759 -27.781 18.673 1.00 73.19 436 ASN A C 1
ATOM 3406 O O . ASN A 1 436 ? 6.200 -26.875 17.976 1.00 73.19 436 ASN A O 1
ATOM 3410 N N . ASP A 1 437 ? 4.658 -28.466 18.355 1.00 75.12 437 ASP A N 1
ATOM 3411 C CA . ASP A 1 437 ? 3.885 -28.281 17.116 1.00 75.12 437 ASP A CA 1
ATOM 3412 C C . ASP A 1 437 ? 4.722 -28.375 15.819 1.00 75.12 437 ASP A C 1
ATOM 3414 O O . ASP A 1 437 ? 4.289 -27.930 14.747 1.00 75.12 437 ASP A O 1
ATOM 3418 N N . LEU A 1 438 ? 5.904 -29.002 15.909 1.00 84.25 438 LEU A N 1
ATOM 3419 C CA . LEU A 1 438 ? 6.715 -29.364 14.758 1.00 84.25 438 LEU A CA 1
ATOM 3420 C C . LEU A 1 438 ? 5.958 -30.411 13.943 1.00 84.25 438 LEU A C 1
ATOM 3422 O O . LEU A 1 438 ? 5.441 -31.388 14.481 1.00 84.25 438 LEU A O 1
ATOM 3426 N N . SER A 1 439 ? 5.872 -30.192 12.639 1.00 85.69 439 SER A N 1
ATOM 3427 C CA . SER A 1 439 ? 5.245 -31.146 11.725 1.00 85.69 439 SER A CA 1
ATOM 3428 C C . SER A 1 439 ? 5.861 -31.032 10.346 1.00 85.69 439 SER A C 1
ATOM 3430 O O . SER A 1 439 ? 6.170 -29.924 9.905 1.00 85.69 439 SER A O 1
ATOM 3432 N N . ILE A 1 440 ? 6.002 -32.160 9.649 1.00 90.50 440 ILE A N 1
ATOM 3433 C CA . ILE A 1 440 ? 6.308 -32.201 8.215 1.00 90.50 440 ILE A CA 1
ATOM 3434 C C . ILE A 1 440 ? 5.266 -33.068 7.508 1.00 90.50 440 ILE A C 1
ATOM 3436 O O . ILE A 1 440 ? 5.145 -34.266 7.753 1.00 90.50 440 ILE A O 1
ATOM 3440 N N . GLU A 1 441 ? 4.537 -32.475 6.568 1.00 89.44 441 GLU A N 1
ATOM 3441 C CA . GLU A 1 441 ? 3.467 -33.132 5.825 1.00 89.44 441 GLU A CA 1
ATOM 3442 C C . GLU A 1 441 ? 3.746 -33.117 4.322 1.00 89.44 441 GLU A C 1
ATOM 3444 O O . GLU A 1 441 ? 4.029 -32.077 3.720 1.00 89.44 441 GLU A O 1
ATOM 3449 N N . LYS A 1 442 ? 3.609 -34.280 3.678 1.00 86.62 442 LYS A N 1
ATOM 3450 C CA . LYS A 1 442 ? 3.603 -34.369 2.216 1.00 86.62 442 LYS A CA 1
ATOM 3451 C C . LYS A 1 442 ? 2.220 -33.993 1.690 1.00 86.62 442 LYS A C 1
ATOM 3453 O O . LYS A 1 442 ? 1.218 -34.599 2.059 1.00 86.62 442 LYS A O 1
ATOM 3458 N N . THR A 1 443 ? 2.178 -33.029 0.783 1.00 83.69 443 THR A N 1
ATOM 3459 C CA . THR A 1 443 ? 0.958 -32.524 0.139 1.00 83.69 443 THR A CA 1
ATOM 3460 C C . THR A 1 443 ? 0.923 -32.921 -1.340 1.00 83.69 443 THR A C 1
ATOM 3462 O O . THR A 1 443 ? 1.864 -33.529 -1.852 1.00 83.69 443 THR A O 1
ATOM 3465 N N . ALA A 1 444 ? -0.166 -32.598 -2.045 1.00 71.06 444 ALA A N 1
ATOM 3466 C CA . ALA A 1 444 ? -0.279 -32.861 -3.483 1.00 71.06 444 ALA A CA 1
ATOM 3467 C C . ALA A 1 444 ? 0.773 -32.100 -4.316 1.00 71.06 444 ALA A C 1
ATOM 3469 O O . ALA A 1 444 ? 1.220 -32.616 -5.338 1.00 71.06 444 ALA A O 1
ATOM 3470 N N . ASP A 1 445 ? 1.201 -30.927 -3.839 1.00 78.12 445 ASP A N 1
ATOM 3471 C CA . ASP A 1 445 ? 2.056 -29.983 -4.569 1.00 78.12 445 ASP A CA 1
ATOM 3472 C C . ASP A 1 445 ? 3.484 -29.870 -3.984 1.00 78.12 445 ASP A C 1
ATOM 3474 O O . ASP A 1 445 ? 4.242 -28.982 -4.368 1.00 78.12 445 ASP A O 1
ATOM 3478 N N . GLY A 1 446 ? 3.866 -30.754 -3.050 1.00 90.00 446 GLY A N 1
ATOM 3479 C CA . GLY A 1 446 ? 5.186 -30.745 -2.406 1.00 90.00 446 GLY A CA 1
ATOM 3480 C C . GLY A 1 446 ? 5.131 -31.130 -0.928 1.00 90.00 446 GLY A C 1
ATOM 3481 O O . GLY A 1 446 ? 4.436 -32.070 -0.546 1.00 90.00 446 GLY A O 1
ATOM 3482 N N . TYR A 1 447 ? 5.834 -30.387 -0.079 1.00 91.56 447 TYR A N 1
ATOM 3483 C CA . TYR A 1 447 ? 5.873 -30.562 1.373 1.00 91.56 447 TYR A CA 1
ATOM 3484 C C . TYR A 1 447 ? 5.494 -29.265 2.087 1.00 91.56 447 TYR A C 1
ATOM 3486 O O . TYR A 1 447 ? 5.770 -28.172 1.596 1.00 91.56 447 TYR A O 1
ATOM 3494 N N . THR A 1 448 ? 4.871 -29.391 3.254 1.00 89.50 448 THR A N 1
ATOM 3495 C CA . THR A 1 448 ? 4.651 -28.295 4.204 1.00 89.50 448 THR A CA 1
ATOM 3496 C C . THR A 1 448 ? 5.287 -28.675 5.535 1.00 89.50 448 THR A C 1
ATOM 3498 O O . THR A 1 448 ? 5.229 -29.839 5.917 1.00 89.50 448 THR A O 1
ATOM 3501 N N . ALA A 1 449 ? 5.872 -27.714 6.242 1.00 91.56 449 ALA A N 1
ATOM 3502 C CA . ALA A 1 449 ? 6.337 -27.893 7.609 1.00 91.56 449 ALA A CA 1
ATOM 3503 C C . ALA A 1 449 ? 5.830 -26.773 8.513 1.00 91.56 449 ALA A C 1
ATOM 3505 O O . ALA A 1 449 ? 5.659 -25.649 8.051 1.00 91.56 449 ALA A O 1
ATOM 3506 N N . THR A 1 450 ? 5.617 -27.060 9.790 1.00 91.19 450 THR A N 1
ATOM 3507 C CA . THR A 1 450 ? 5.485 -26.036 10.835 1.00 91.19 450 THR A CA 1
ATOM 3508 C C . THR A 1 450 ? 6.664 -26.198 11.775 1.00 91.19 450 THR A C 1
ATOM 3510 O O . THR A 1 450 ? 6.920 -27.312 12.206 1.00 91.19 450 THR A O 1
ATOM 3513 N N . VAL A 1 451 ? 7.390 -25.120 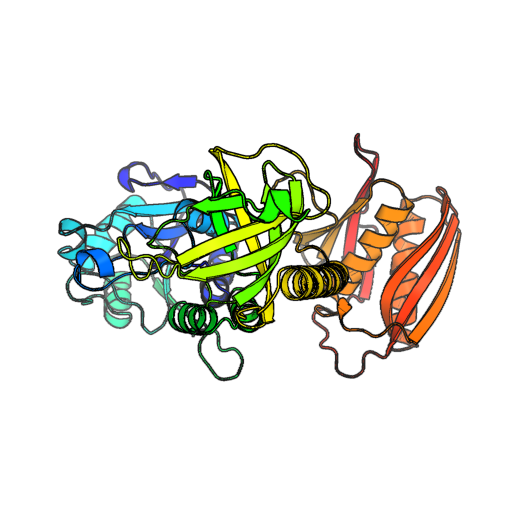12.059 1.00 90.19 451 VAL A N 1
ATOM 3514 C CA . VAL A 1 451 ? 8.539 -25.080 12.974 1.00 90.19 451 VAL A CA 1
ATOM 3515 C C . VAL A 1 451 ? 8.263 -24.026 14.030 1.00 90.19 451 VAL A C 1
ATOM 3517 O O . VAL A 1 451 ? 7.779 -22.955 13.683 1.00 90.19 451 VAL A O 1
ATOM 3520 N N . VAL A 1 452 ? 8.576 -24.287 15.294 1.00 86.56 452 VAL A N 1
ATOM 3521 C CA . VAL A 1 452 ? 8.373 -23.320 16.380 1.00 86.56 452 VAL A CA 1
ATOM 3522 C C . VAL A 1 452 ? 9.705 -22.985 17.039 1.00 86.56 452 VAL A C 1
ATOM 3524 O O . VAL A 1 452 ? 10.521 -23.870 17.288 1.00 86.56 452 VAL A O 1
ATOM 3527 N N . PHE A 1 453 ? 9.925 -21.706 17.315 1.00 88.50 453 PHE A N 1
ATOM 3528 C CA . PHE A 1 453 ? 11.147 -21.152 17.884 1.00 88.50 453 PHE A CA 1
ATOM 3529 C C . PHE A 1 453 ? 10.879 -20.535 19.256 1.00 88.50 453 PHE A C 1
ATOM 3531 O O . PHE A 1 453 ? 9.935 -19.754 19.400 1.00 88.50 453 PHE A O 1
ATOM 3538 N N . ASP A 1 454 ? 11.764 -20.819 20.210 1.00 85.00 454 ASP A N 1
ATOM 3539 C CA . ASP A 1 454 ? 11.847 -20.104 21.488 1.00 85.00 454 ASP A CA 1
ATOM 3540 C C . ASP A 1 454 ? 12.615 -18.790 21.264 1.00 85.00 454 ASP A C 1
ATOM 3542 O O . ASP A 1 454 ? 13.712 -18.793 20.686 1.00 85.00 454 ASP A O 1
ATOM 3546 N N . VAL A 1 455 ? 12.033 -17.664 21.686 1.00 82.19 455 VAL A N 1
ATOM 3547 C CA . VAL A 1 455 ? 12.576 -16.299 21.517 1.00 82.19 455 VAL A CA 1
ATOM 3548 C C . VAL A 1 455 ? 12.910 -15.612 22.830 1.00 82.19 455 VAL A C 1
ATOM 3550 O O . VAL A 1 455 ? 12.197 -15.758 23.844 1.00 82.19 455 VAL A O 1
#

pLDDT: mean 88.42, std 13.25, range [28.38, 98.75]